Protein 3GRE (pdb70)

GO terms:
  GO:0120095 vacuole-isolation membrane contact site (C, IDA)
  GO:0004674 protein serine/threonine kinase activity (F, IDA)
  GO:0071561 nucleus-vacuole junction (C, IDA)
  GO:0043130 ubiquitin binding (F, IDA)
  GO:0034271 phosphatidylinositol 3-kinase complex, class III, type I (C, IDA)
  GO:0034272 phosphatidylinositol 3-kinase complex, class III, type II (C, IDA)
  GO:0000329 fungal-type vacuole membrane (C, HDA)
  GO:0005739 mitochondrion (C, HDA)
  GO:0045053 protein retention in Golgi apparatus (P, IMP)
  GO:0045324 late endosome to vacuole transport (P, IMP)
  GO:0016236 macroautophagy (P, IMP)
  GO:0051365 cellular response to potassium ion starvation (P, IMP)
  GO:0032968 positive regulation of transcription elongation by RNA polymerase II (P, IMP)
  GO:0006623 protein targeting to vacuole (P, IMP)
  GO:0000011 vacuole inheritance (P, IMP)
  GO:0000425 pexophagy (P, IMP)
  GO:0010008 endosome membrane (C, EXP)
  GO:0106310 protein serine kinase activity (F, EXP)
  GO:0005515 protein binding (F, IPI)
  GO:0046854 phosphatidylinositol phosphate biosynthetic process (P, IDA)

Solvent-accessible surface area: 17545 Å² total; per-residue (Å²): 200,79,116,83,54,62,101,85,89,151,162,77,20,18,5,108,60,17,141,73,0,11,109,84,84,89,142,63,165,53,26,78,1,29,99,6,98,20,130,93,49,11,63,1,129,68,4,66,118,42,17,0,45,10,14,14,19,9,68,32,108,30,0,6,0,0,0,1,1,44,106,0,35,0,26,0,0,17,0,35,73,2,37,112,45,119,66,101,67,23,42,20,80,56,89,24,94,15,40,1,22,20,6,14,34,0,45,46,4,15,0,0,0,2,0,4,106,66,0,44,0,15,0,0,16,0,32,73,99,116,119,98,100,124,40,25,26,107,58,18,82,53,24,33,102,28,30,0,79,125,51,69,74,110,2,51,0,34,86,0,65,18,33,25,68,116,76,74,4,16,0,0,0,0,1,59,85,21,29,0,0,2,0,13,0,34,70,7,105,105,81,39,26,0,102,12,36,115,154,14,10,49,10,29,2,0,7,22,13,73,50,3,59,15,0,0,0,0,0,29,76,0,0,0,0,1,29,29,22,203,138,56,71,73,71,96,24,4,0,0,23,53,29,16,9,0,32,46,4,61,18,0,112,75,52,30,67,54,4,0,0,0,5,14,0,1,54,104,9,7,0,0,0,0,25,12,68,167,14,52,3,36,48,0,0,1,32,46,88,89,82,21,63,72,104,34,5,90,47,65,105,169,45,10,92,142,25,88,111,25,18,95,189,55,86,47,31,62,2,14,22,16,38,5,76,31,20,0,0,0,0,3,13,57,61,52,8,3,0,4,0,6,13,79,97,20,66,62,5,90,18,16,24,42,126,96,78,22,77,6,69,54,47,133,42,46,105,95,8,26,0,1,25,29,72,93,87,150,68,58,18,52,14,12,10,21,3,28,10,121,35,70,8,0,0,1,7,0,13,60,34,0,53,0,10,0,27,42

Radius of gyration: 20.91 Å; Cα contacts (8 Å, |Δi|>4): 1117; chains: 1; bounding box: 48×58×50 Å

Nearest PDB structures (foldseek):
  3gre-assembly1_A  TM=1.002E+00  e=9.437E-89  Saccharomyces cerevisiae
  5kc2-assembly1_B  TM=9.600E-01  e=9.451E-66  Saccharomyces cerevisiae
  7bl1-assembly1_CCC  TM=8.235E-01  e=4.792E-24  Homo sapiens
  8sor-assembly1_A  TM=8.070E-01  e=2.590E-22  Homo sapiens
  5gva-assembly1_A  TM=7.478E-01  e=3.464E-09  Homo sapiens

Foldseek 3Di:
DDCPQQPPPDHDQAPCPPPVLPHQADDDAFFPCLPFQQFFDDKAQVQFQWFFQEKEWDFDQFIWIWTATQQQKIFIAGVCCCRPVVPRDTQAIDGPRFGWQYWEDQPRTQKIWTWGLQQKIWIWHFDWDDDPNDIHTDYIDTDGMDGNCVVVPRWTFNDWYFDGDSVAAWIWTQIPQRKIWIARPSHRDTDDIAHDDCLLAHFQEWDAFPVNQKIWTWHLQQKIWIAGGVVSDTDDIWAFALRHGWNYKYAAPLVHRQKIWTATSHPQALIWIARRVVQFTQEGEGPAQDDDDPRRGHIDRPCSSVRDRDDDDDLSNQWDWEDGRQWIWIQGRVQRFIWIARNVDRQSIFGSHGPDTKTWCWDADDPRYIYIHIDDPDAAWNYKYWHANVRHIKMWTGGGRGMITIGD

InterPro domains:
  IPR000719 Protein kinase domain [PF00069] (46-294)
  IPR000719 Protein kinase domain [PS50011] (27-300)
  IPR000719 Protein kinase domain [SM00220] (33-304)
  IPR001680 WD40 repeat [PS50082] (1076-1111)
  IPR001680 WD40 repeat [SM00320] (1068-1109)
  IPR001680 WD40 repeat [SM00320] (1120-1156)
  IPR001680 WD40 repeat [SM00320] (1218-1259)
  IPR001680 WD40 repeat [SM00320] (1262-1306)
  IPR001680 WD40 repeat [SM00320] (1414-1454)
  IPR008271 Serine/threonine-protein kinase, active site [PS00108] (143-155)
  IPR011009 Protein kinase-like domain superfamily [SSF56112] (26-296)
  IPR011989 Armadillo-like helical [G3DSA:1.25.10.10] (406-747)
  IPR015943 WD40/YVTN repeat-like-containing domain superfamily [G3DSA:2.130.10.10] (1058-1182)
  IPR015943 WD40/YVTN repeat-like-containing domain superfamily [G3DSA:2.130.10.10] (1183-1454)
  IPR016024 Armadillo-type fold [SSF48371] (419-749)
  IPR021133 HEAT, type 2 [PS50077] (620-658)
  IPR036322 WD40-repeat-containing domain superfamily [SSF50978] (1073-1452)
  IPR045162 Serine/threonine-protein kinase Vps15-like [PTHR17583] (1-1453)
  IPR055231 PIK3R4-like, middle domain [PF22956] (425-773)

B-factor: mean 35.73, std 8.43, range [17.73, 63.08]

Structure (mmCIF, N/CA/C/O backbone):
data_3GRE
#
_entry.id   3GRE
#
_cell.length_a   85.493
_cell.length_b   85.493
_cell.length_c   132.821
_cell.angle_alpha   90.000
_cell.angle_beta   90.000
_cell.angle_gamma   120.000
#
_symmetry.space_group_name_H-M   'P 31 2 1'
#
loop_
_entity.id
_entity.type
_entity.pdbx_description
1 polymer 'Serine/threonine-protein kinase VPS15'
2 water water
#
loop_
_atom_site.group_PDB
_atom_site.id
_atom_site.type_symbol
_atom_site.label_atom_id
_atom_site.label_alt_id
_atom_site.label_comp_id
_atom_site.label_asym_id
_atom_site.label_entity_id
_atom_site.label_seq_id
_atom_site.pdbx_PDB_ins_code
_atom_site.Cartn_x
_atom_site.Cartn_y
_atom_site.Cartn_z
_atom_site.occupancy
_atom_site.B_iso_or_equiv
_atom_site.auth_seq_id
_atom_site.auth_comp_id
_atom_site.auth_asym_id
_atom_site.auth_atom_id
_atom_site.pdbx_PDB_model_num
ATOM 1 N N . GLU A 1 14 ? -18.480 12.835 0.042 1.00 54.44 1031 GLU A N 1
ATOM 2 C CA . GLU A 1 14 ? -19.249 14.116 0.192 1.00 54.48 1031 GLU A CA 1
ATOM 3 C C . GLU A 1 14 ? -20.770 13.916 0.232 1.00 54.35 1031 GLU A C 1
ATOM 4 O O . GLU A 1 14 ? -21.294 12.920 -0.259 1.00 54.59 1031 GLU A O 1
ATOM 10 N N . SER A 1 15 ? -21.453 14.876 0.850 1.00 53.89 1032 SER A N 1
ATOM 11 C CA . SER A 1 15 ? -22.907 14.986 0.822 1.00 53.35 1032 SER A CA 1
ATOM 12 C C . SER A 1 15 ? -23.263 16.481 0.790 1.00 52.81 1032 SER A C 1
ATOM 13 O O . SER A 1 15 ? -22.567 17.300 1.403 1.00 52.57 1032 SER A O 1
ATOM 16 N N . ILE A 1 16 ? -24.337 16.838 0.090 1.00 51.33 1033 ILE A N 1
ATOM 17 C CA . ILE A 1 16 ? -24.710 18.245 -0.011 1.00 50.14 1033 ILE A CA 1
ATOM 18 C C . ILE A 1 16 ? -25.980 18.644 0.767 1.00 49.75 1033 ILE A C 1
ATOM 19 O O . ILE A 1 16 ? -26.360 19.814 0.767 1.00 49.68 1033 ILE A O 1
ATOM 24 N N . GLU A 1 17 ? -26.644 17.688 1.413 1.00 49.61 1034 GLU A N 1
ATOM 25 C CA . GLU A 1 17 ? -27.942 17.981 2.040 1.00 49.53 1034 GLU A CA 1
ATOM 26 C C . GLU A 1 17 ? -27.851 19.068 3.122 1.00 48.65 1034 GLU A C 1
ATOM 27 O O . GLU A 1 17 ? -28.695 19.967 3.180 1.00 48.23 1034 GLU A O 1
ATOM 33 N N . LYS A 1 18 ? -26.802 18.975 3.941 1.00 47.58 1035 LYS A N 1
ATOM 34 C CA . LYS A 1 18 ? -26.495 19.965 4.980 1.00 46.94 1035 LYS A CA 1
ATOM 35 C C . LYS A 1 18 ? -26.283 21.404 4.444 1.00 45.86 1035 LYS A C 1
ATOM 36 O O . LYS A 1 18 ? -26.390 22.370 5.204 1.00 46.21 1035 LYS A O 1
ATOM 38 N N . PHE A 1 19 ? -25.995 21.532 3.147 1.00 43.71 1036 PHE A N 1
ATOM 39 C CA . PHE A 1 19 ? -25.600 22.809 2.535 1.00 42.49 1036 PHE A CA 1
ATOM 40 C C . PHE A 1 19 ? -26.712 23.485 1.726 1.00 41.74 1036 PHE A C 1
ATOM 41 O O . PHE A 1 19 ? -26.499 24.561 1.144 1.00 41.45 1036 PHE A O 1
ATOM 49 N N . LEU A 1 20 ? -27.887 22.857 1.688 1.00 40.45 1037 LEU A N 1
ATOM 50 C CA . LEU A 1 20 ? -28.997 23.348 0.876 1.00 40.52 1037 LEU A CA 1
ATOM 51 C C . LEU A 1 20 ? -29.954 24.256 1.670 1.00 40.79 1037 LEU A C 1
ATOM 52 O O . LEU A 1 20 ? -31.019 24.643 1.169 1.00 39.04 1037 LEU A O 1
ATOM 57 N N . SER A 1 21 ? -29.578 24.573 2.919 1.00 41.20 1038 SER A N 1
ATOM 58 C CA . SER A 1 21 ? -30.411 25.406 3.810 1.00 42.17 1038 SER A CA 1
ATOM 59 C C . SER A 1 21 ? -31.794 24.825 4.050 1.00 42.29 1038 SER A C 1
ATOM 60 O O . SER A 1 21 ? -32.744 25.561 4.335 1.00 42.52 1038 SER A O 1
ATOM 63 N N . THR A 1 22 ? -31.912 23.511 3.953 1.00 42.89 1039 THR A N 1
ATOM 64 C CA . THR A 1 22 ? -33.178 22.857 4.239 1.00 43.74 1039 THR A CA 1
ATOM 65 C C . THR A 1 22 ? -33.577 22.989 5.728 1.00 45.18 1039 THR A C 1
ATOM 66 O O . THR A 1 22 ? -34.769 23.056 6.050 1.00 44.38 1039 THR A O 1
ATOM 70 N N . PHE A 1 23 ? -32.579 23.053 6.614 1.00 46.54 1040 PHE A N 1
ATOM 71 C CA . PHE A 1 23 ? -32.824 23.068 8.076 1.00 48.06 1040 PHE A CA 1
ATOM 72 C C . PHE A 1 23 ? -32.530 24.424 8.716 1.00 48.49 1040 PHE A C 1
ATOM 73 O O . PHE A 1 23 ? -32.076 25.352 8.032 1.00 49.57 1040 PHE A O 1
ATOM 81 N N . ILE A 1 25 ? -28.614 24.295 9.774 1.00 57.88 1042 ILE A N 1
ATOM 82 C CA . ILE A 1 25 ? -28.600 25.754 9.689 1.00 57.66 1042 ILE A CA 1
ATOM 83 C C . ILE A 1 25 ? -27.193 26.237 9.443 1.00 57.02 1042 ILE A C 1
ATOM 84 O O . ILE A 1 25 ? -26.969 27.144 8.646 1.00 57.65 1042 ILE A O 1
ATOM 89 N N . LEU A 1 26 ? -26.247 25.642 10.165 1.00 56.24 1043 LEU A N 1
ATOM 90 C CA . LEU A 1 26 ? -24.847 25.727 9.809 1.00 54.18 1043 LEU A CA 1
ATOM 91 C C . LEU A 1 26 ? -24.743 24.936 8.487 1.00 52.45 1043 LEU A C 1
ATOM 92 O O . LEU A 1 26 ? -25.570 25.161 7.600 1.00 53.64 1043 LEU A O 1
ATOM 97 N N . PRO A 1 27 ? -23.748 24.056 8.303 1.00 50.23 1044 PRO A N 1
ATOM 98 C CA . PRO A 1 27 ? -22.540 23.772 9.061 1.00 48.48 1044 PRO A CA 1
ATOM 99 C C . PRO A 1 27 ? -21.666 25.026 9.169 1.00 46.73 1044 PRO A C 1
ATOM 100 O O . PRO A 1 27 ? -21.915 26.024 8.465 1.00 46.12 1044 PRO A O 1
ATOM 104 N N . PRO A 1 28 ? -20.666 24.999 10.066 1.00 45.32 1045 PRO A N 1
ATOM 105 C CA . PRO A 1 28 ? -19.796 26.169 10.177 1.00 43.89 1045 PRO A CA 1
ATOM 106 C C . PRO A 1 28 ? -18.976 26.339 8.895 1.00 42.48 1045 PRO A C 1
ATOM 107 O O . PRO A 1 28 ? -18.856 25.387 8.107 1.00 42.50 1045 PRO A O 1
ATOM 111 N N . LEU A 1 29 ? -18.403 27.525 8.703 1.00 41.06 1046 LEU A N 1
ATOM 112 C CA . LEU A 1 29 ? -17.610 27.813 7.495 1.00 39.36 1046 LEU A CA 1
ATOM 113 C C . LEU A 1 29 ? -16.482 26.804 7.266 1.00 39.67 1046 LEU A C 1
ATOM 114 O O . LEU A 1 29 ? -16.230 26.388 6.120 1.00 38.54 1046 LEU A O 1
ATOM 119 N N . ARG A 1 30 ? -15.828 26.389 8.351 1.00 38.88 1047 ARG A N 1
ATOM 120 C CA . ARG A 1 30 ? -14.774 25.365 8.272 1.00 39.85 1047 ARG A CA 1
ATOM 121 C C . ARG A 1 30 ? -15.199 24.027 7.625 1.00 39.51 1047 ARG A C 1
ATOM 122 O O . ARG A 1 30 ? -14.326 23.221 7.271 1.00 39.62 1047 ARG A O 1
ATOM 130 N N . ASP A 1 31 ? -16.512 23.792 7.487 1.00 38.82 1048 ASP A N 1
ATOM 131 C CA . ASP A 1 31 ? -17.045 22.576 6.828 1.00 38.85 1048 ASP A CA 1
ATOM 132 C C . ASP A 1 31 ? -17.299 22.722 5.332 1.00 38.10 1048 ASP A C 1
ATOM 133 O O . ASP A 1 31 ? -17.718 21.769 4.679 1.00 36.40 1048 ASP A O 1
ATOM 138 N N . TYR A 1 32 ? -17.089 23.924 4.808 1.00 37.72 1049 TYR A N 1
ATOM 139 C CA . TYR A 1 32 ? -17.260 24.184 3.382 1.00 37.66 1049 TYR A CA 1
ATOM 140 C C . TYR A 1 32 ? -15.933 23.974 2.691 1.00 37.99 1049 TYR A C 1
ATOM 141 O O . TYR A 1 32 ? -15.041 24.838 2.711 1.00 37.56 1049 TYR A O 1
ATOM 150 N N . LYS A 1 33 ? -15.803 22.815 2.062 1.00 38.06 1050 LYS A N 1
ATOM 151 C CA . LYS A 1 33 ? -14.516 22.393 1.520 1.00 38.95 1050 LYS A CA 1
ATOM 152 C C . LYS A 1 33 ? -13.928 23.319 0.432 1.00 37.27 1050 LYS A C 1
ATOM 153 O O . LYS A 1 33 ? -12.711 23.388 0.298 1.00 36.82 1050 LYS A O 1
ATOM 159 N N . GLU A 1 34 ? -14.773 24.078 -0.284 1.00 36.46 1051 GLU A N 1
ATOM 160 C CA . GLU A 1 34 ? -14.268 24.983 -1.347 1.00 35.67 1051 GLU A CA 1
ATOM 161 C C . GLU A 1 34 ? -13.415 26.143 -0.811 1.00 35.00 1051 GLU A C 1
ATOM 162 O O . GLU A 1 34 ? -12.672 26.773 -1.569 1.00 34.15 1051 GLU A O 1
ATOM 168 N N . PHE A 1 35 ? -13.516 26.405 0.497 1.00 34.63 1052 PHE A N 1
ATOM 169 C CA . PHE A 1 35 ? -12.696 27.422 1.167 1.00 34.27 1052 PHE A CA 1
ATOM 170 C C . PHE A 1 35 ? -11.325 26.880 1.566 1.00 34.90 1052 PHE A C 1
ATOM 171 O O . PHE A 1 35 ? -10.464 27.640 2.012 1.00 34.48 1052 PHE A O 1
ATOM 179 N N . GLY A 1 36 ? -11.135 25.570 1.389 1.00 35.90 1053 GLY A N 1
ATOM 180 C CA . GLY A 1 36 ? -9.901 24.876 1.807 1.00 36.50 1053 GLY A CA 1
ATOM 181 C C . GLY A 1 36 ? -9.891 24.700 3.323 1.00 37.37 1053 GLY A C 1
ATOM 182 O O . GLY A 1 36 ? -10.798 25.182 4.007 1.00 37.20 1053 GLY A O 1
ATOM 183 N N . PRO A 1 37 ? -8.883 23.987 3.862 1.00 37.87 1054 PRO A N 1
ATOM 184 C CA . PRO A 1 37 ? -8.857 23.783 5.318 1.00 38.36 1054 PRO A CA 1
ATOM 185 C C . PRO A 1 37 ? -8.624 25.075 6.082 1.00 38.79 1054 PRO A C 1
ATOM 186 O O . PRO A 1 37 ? -7.903 25.955 5.594 1.00 38.36 1054 PRO A O 1
ATOM 190 N N . ILE A 1 38 ? -9.272 25.194 7.244 1.00 39.66 1055 ILE A N 1
ATOM 191 C CA . ILE A 1 38 ? -9.043 26.298 8.167 1.00 40.40 1055 ILE A CA 1
ATOM 192 C C . ILE A 1 38 ? -7.587 26.210 8.601 1.00 40.67 1055 ILE A C 1
ATOM 193 O O . ILE A 1 38 ? -7.039 25.119 8.707 1.00 40.38 1055 ILE A O 1
ATOM 198 N N . GLN A 1 39 ? -6.945 27.362 8.747 1.00 40.92 1056 GLN A N 1
ATOM 199 C CA . GLN A 1 39 ? -5.508 27.413 8.985 1.00 41.71 1056 GLN A CA 1
ATOM 200 C C . GLN A 1 39 ? -5.292 27.697 10.464 1.00 41.89 1056 GLN A C 1
ATOM 201 O O . GLN A 1 39 ? -6.152 28.267 11.117 1.00 40.96 1056 GLN A O 1
ATOM 207 N N . GLU A 1 40 ? -4.152 27.271 10.991 1.00 43.38 1057 GLU A N 1
ATOM 208 C CA . GLU A 1 40 ? -3.804 27.577 12.390 1.00 44.45 1057 GLU A CA 1
ATOM 209 C C . GLU A 1 40 ? -3.689 29.096 12.600 1.00 45.01 1057 GLU A C 1
ATOM 210 O O . GLU A 1 40 ? -3.151 29.813 11.742 1.00 45.18 1057 GLU A O 1
ATOM 212 N N . ILE A 1 41 ? -4.217 29.594 13.716 1.00 45.66 1058 ILE A N 1
ATOM 213 C CA . ILE A 1 41 ? -4.002 30.991 14.091 1.00 46.64 1058 ILE A CA 1
ATOM 214 C C . ILE A 1 41 ? -2.507 31.309 14.118 1.00 46.69 1058 ILE A C 1
ATOM 215 O O . ILE A 1 41 ? -1.706 30.552 14.674 1.00 46.51 1058 ILE A O 1
ATOM 220 N N . VAL A 1 42 ? -2.128 32.420 13.500 1.00 46.67 1059 VAL A N 1
ATOM 221 C CA . VAL A 1 42 ? -0.755 32.878 13.601 1.00 46.84 1059 VAL A CA 1
ATOM 222 C C . VAL A 1 42 ? -0.743 34.146 14.431 1.00 47.40 1059 VAL A C 1
ATOM 223 O O . VAL A 1 42 ? -1.613 35.019 14.287 1.00 47.12 1059 VAL A O 1
ATOM 227 N N . ARG A 1 43 ? 0.231 34.207 15.326 1.00 47.78 1060 ARG A N 1
ATOM 228 C CA . ARG A 1 43 ? 0.360 35.287 16.290 1.00 48.57 1060 ARG A CA 1
ATOM 229 C C . ARG A 1 43 ? 0.666 36.614 15.594 1.00 48.33 1060 ARG A C 1
ATOM 230 O O . ARG A 1 43 ? 1.051 36.634 14.419 1.00 48.32 1060 ARG A O 1
ATOM 238 N N . SER A 1 44 ? 0.499 37.719 16.320 1.00 47.43 1061 SER A N 1
ATOM 239 C CA . SER A 1 44 ? 0.896 39.031 15.824 1.00 46.45 1061 SER A CA 1
ATOM 240 C C . SER A 1 44 ? 2.373 39.034 15.513 1.00 45.01 1061 SER A C 1
ATOM 241 O O . SER A 1 44 ? 3.160 38.461 16.273 1.00 45.38 1061 SER A O 1
ATOM 244 N N . PRO A 1 45 ? 2.754 39.638 14.369 1.00 43.04 1062 PRO A N 1
ATOM 245 C CA . PRO A 1 45 ? 4.167 39.832 14.062 1.00 42.20 1062 PRO A CA 1
ATOM 246 C C . PRO A 1 45 ? 4.819 40.801 15.042 1.00 41.09 1062 PRO A C 1
ATOM 247 O O . PRO A 1 45 ? 4.160 41.732 15.529 1.00 40.08 1062 PRO A O 1
ATOM 251 N N . ASN A 1 46 ? 6.107 40.589 15.292 1.00 39.94 1063 ASN A N 1
ATOM 252 C CA . ASN A 1 46 ? 6.868 41.401 16.233 1.00 38.74 1063 ASN A CA 1
ATOM 253 C C . ASN A 1 46 ? 7.451 42.623 15.539 1.00 35.89 1063 ASN A C 1
ATOM 254 O O . ASN A 1 46 ? 8.659 42.669 15.241 1.00 36.41 1063 ASN A O 1
ATOM 259 N N . MET A 1 47 ? 6.601 43.618 15.311 0.50 31.64 1064 MET A N 1
ATOM 260 C CA . MET A 1 47 ? 6.950 44.761 14.486 0.50 28.85 1064 MET A CA 1
ATOM 261 C C . MET A 1 47 ? 7.979 45.666 15.138 0.50 28.69 1064 MET A C 1
ATOM 262 O O . MET A 1 47 ? 8.703 46.370 14.458 0.50 26.81 1064 MET A O 1
ATOM 267 N N . GLY A 1 48 ? 8.056 45.630 16.469 1.00 30.36 1065 GLY A N 1
ATOM 268 C CA . GLY A 1 48 ? 9.061 46.412 17.200 1.00 30.77 1065 GLY A CA 1
ATOM 269 C C . GLY A 1 48 ? 10.485 46.271 16.710 1.00 32.53 1065 GLY A C 1
ATOM 270 O O . GLY A 1 48 ? 11.296 47.194 16.882 1.00 33.34 1065 GLY A O 1
ATOM 271 N N . ASN A 1 49 ? 10.786 45.119 16.109 1.00 33.73 1066 ASN A N 1
ATOM 272 C CA . ASN A 1 49 ? 12.117 44.794 15.576 1.00 34.81 1066 ASN A CA 1
ATOM 273 C C . ASN A 1 49 ? 12.314 45.223 14.097 1.00 35.70 1066 ASN A C 1
ATOM 274 O O . ASN A 1 49 ? 13.382 45.005 13.515 1.00 35.75 1066 ASN A O 1
ATOM 279 N N . LEU A 1 50 ? 11.300 45.864 13.507 1.00 34.69 1067 LEU A N 1
ATOM 280 C CA . LEU A 1 50 ? 11.412 46.307 12.105 1.00 35.06 1067 LEU A CA 1
ATOM 281 C C . LEU A 1 50 ? 12.578 47.301 11.931 1.00 35.41 1067 LEU A C 1
ATOM 282 O O . LEU A 1 50 ? 12.665 48.299 12.645 1.00 35.43 1067 LEU A O 1
ATOM 287 N N . ARG A 1 51 ? 13.464 47.034 10.973 1.00 35.83 1068 ARG A N 1
ATOM 288 C CA . ARG A 1 51 ? 14.616 47.902 10.739 1.00 36.70 1068 ARG A CA 1
ATOM 289 C C . ARG A 1 51 ? 14.292 49.152 9.911 1.00 36.81 1068 ARG A C 1
ATOM 290 O O . ARG A 1 51 ? 14.989 50.167 9.996 1.00 36.48 1068 ARG A O 1
ATOM 293 N N . GLY A 1 52 ? 13.236 49.086 9.105 1.00 36.48 1069 GLY A N 1
ATOM 294 C CA . GLY A 1 52 ? 12.877 50.205 8.220 1.00 36.35 1069 GLY A CA 1
ATOM 295 C C . GLY A 1 52 ? 13.758 50.229 6.978 1.00 36.47 1069 GLY A C 1
ATOM 296 O O . GLY A 1 52 ? 13.999 51.273 6.411 1.00 36.83 1069 GLY A O 1
ATOM 297 N N . LYS A 1 53 ? 14.248 49.071 6.573 1.00 36.15 1070 LYS A N 1
ATOM 298 C CA . LYS A 1 53 ? 15.207 48.975 5.463 1.00 37.30 1070 LYS A CA 1
ATOM 299 C C . LYS A 1 53 ? 14.484 48.412 4.243 1.00 36.65 1070 LYS A C 1
ATOM 300 O O . LYS A 1 53 ? 13.964 47.293 4.296 1.00 35.77 1070 LYS A O 1
ATOM 306 N N . LEU A 1 54 ? 14.451 49.196 3.167 1.00 36.87 1071 LEU A N 1
ATOM 307 C CA . LEU A 1 54 ? 13.803 48.780 1.916 1.00 36.77 1071 LEU A CA 1
ATOM 308 C C . LEU A 1 54 ? 14.589 47.642 1.317 1.00 36.55 1071 LEU A C 1
ATOM 309 O O . LEU A 1 54 ? 15.753 47.823 0.954 1.00 37.42 1071 LEU A O 1
ATOM 314 N N . ILE A 1 55 ? 13.989 46.468 1.212 1.00 36.20 1072 ILE A N 1
ATOM 315 C CA . ILE A 1 55 ? 14.730 45.338 0.654 1.00 37.00 1072 ILE A CA 1
ATOM 316 C C . ILE A 1 55 ? 14.337 44.987 -0.778 1.00 36.83 1072 ILE A C 1
ATOM 317 O O . ILE A 1 55 ? 15.042 44.220 -1.435 1.00 37.48 1072 ILE A O 1
ATOM 322 N N . ALA A 1 56 ? 13.212 45.520 -1.248 1.00 35.53 1073 ALA A N 1
ATOM 323 C CA . ALA A 1 56 ? 12.704 45.188 -2.575 1.00 34.78 1073 ALA A CA 1
ATOM 324 C C . ALA A 1 56 ? 11.619 46.161 -2.987 1.00 35.03 1073 ALA A C 1
ATOM 325 O O . ALA A 1 56 ? 10.837 46.631 -2.161 1.00 33.87 1073 ALA A O 1
ATOM 327 N N . THR A 1 57 ? 11.581 46.442 -4.290 1.00 35.05 1074 THR A N 1
ATOM 328 C CA . THR A 1 57 ? 10.568 47.271 -4.901 1.00 34.97 1074 THR A CA 1
ATOM 329 C C . THR A 1 57 ? 10.025 46.424 -6.048 1.00 34.48 1074 THR A C 1
ATOM 330 O O . THR A 1 57 ? 10.806 45.798 -6.761 1.00 34.39 1074 THR A O 1
ATOM 334 N N . LEU A 1 58 ? 8.704 46.352 -6.194 1.00 32.07 1075 LEU A N 1
ATOM 335 C CA . LEU A 1 58 ? 8.102 45.550 -7.274 1.00 31.86 1075 LEU A CA 1
ATOM 336 C C . LEU A 1 58 ? 7.293 46.460 -8.154 1.00 30.39 1075 LEU A C 1
ATOM 337 O O . LEU A 1 58 ? 6.322 47.060 -7.694 1.00 29.31 1075 LEU A O 1
ATOM 342 N N . MET A 1 59 ? 7.655 46.523 -9.440 1.00 29.86 1076 MET A N 1
ATOM 343 C CA . MET A 1 59 ? 6.996 47.447 -10.356 1.00 28.78 1076 MET A CA 1
ATOM 344 C C . MET A 1 59 ? 5.885 46.858 -11.249 1.00 28.65 1076 MET A C 1
ATOM 345 O O . MET A 1 59 ? 5.322 47.592 -12.059 1.00 27.80 1076 MET A O 1
ATOM 350 N N . GLU A 1 60 ? 5.541 45.583 -11.092 1.00 28.10 1077 GLU A N 1
ATOM 351 C CA . GLU A 1 60 ? 4.621 44.894 -12.023 1.00 27.59 1077 GLU A CA 1
ATOM 352 C C . GLU A 1 60 ? 3.266 45.583 -12.234 1.00 28.52 1077 GLU A C 1
ATOM 353 O O . GLU A 1 60 ? 2.703 45.576 -13.361 1.00 27.88 1077 GLU A O 1
ATOM 359 N N . ASN A 1 61 ? 2.704 46.180 -11.179 1.00 26.20 1078 ASN A N 1
ATOM 360 C CA . ASN A 1 61 ? 1.413 46.858 -11.347 1.00 25.93 1078 ASN A CA 1
ATOM 361 C C . ASN A 1 61 ? 1.489 48.200 -12.042 1.00 25.08 1078 ASN A C 1
ATOM 362 O O . ASN A 1 61 ? 0.469 48.761 -12.356 1.00 25.67 1078 ASN A O 1
ATOM 367 N N . GLU A 1 62 ? 2.668 48.761 -12.231 1.00 25.70 1079 GLU A N 1
ATOM 368 C CA . GLU A 1 62 ? 2.737 50.095 -12.811 1.00 25.72 1079 GLU A CA 1
ATOM 369 C C . GLU A 1 62 ? 2.109 50.040 -14.214 1.00 25.78 1079 GLU A C 1
ATOM 370 O O . GLU A 1 62 ? 2.240 49.013 -14.885 1.00 26.43 1079 GLU A O 1
ATOM 376 N N . PRO A 1 63 ? 1.395 51.100 -14.621 1.00 25.26 1080 PRO A N 1
ATOM 377 C CA . PRO A 1 63 ? 1.179 52.380 -13.923 1.00 25.70 1080 PRO A CA 1
ATOM 378 C C . PRO A 1 63 ? -0.169 52.441 -13.182 1.00 24.71 1080 PRO A C 1
ATOM 379 O O . PRO A 1 63 ? -0.646 53.512 -12.855 1.00 25.69 1080 PRO A O 1
ATOM 383 N N . ASN A 1 64 ? -0.768 51.291 -12.937 1.00 23.77 1081 ASN A N 1
ATOM 384 C CA . ASN A 1 64 ? -2.111 51.200 -12.372 1.00 23.27 1081 ASN A CA 1
ATOM 385 C C . ASN A 1 64 ? -2.084 51.352 -10.842 1.00 24.75 1081 ASN A C 1
ATOM 386 O O . ASN A 1 64 ? -1.267 50.740 -10.182 1.00 25.14 1081 ASN A O 1
ATOM 391 N N . SER A 1 65 ? -2.982 52.153 -10.304 1.00 25.08 1082 SER A N 1
ATOM 392 C CA . SER A 1 65 ? -3.009 52.349 -8.828 1.00 26.00 1082 SER A CA 1
ATOM 393 C C . SER A 1 65 ? -3.317 51.028 -8.114 1.00 25.60 1082 SER A C 1
ATOM 394 O O . SER A 1 65 ? -4.184 50.282 -8.539 1.00 25.12 1082 SER A O 1
ATOM 397 N N . ILE A 1 66 ? -2.581 50.713 -7.034 1.00 26.16 1083 ILE A N 1
ATOM 398 C CA . ILE A 1 66 ? -2.985 49.603 -6.174 1.00 25.12 1083 ILE A CA 1
ATOM 399 C C . ILE A 1 66 ? -3.978 50.187 -5.166 1.00 26.47 1083 ILE A C 1
ATOM 400 O O . ILE A 1 66 ? -3.596 51.012 -4.318 1.00 26.64 1083 ILE A O 1
ATOM 405 N N . THR A 1 67 ? -5.234 49.794 -5.302 1.00 26.17 1084 THR A N 1
ATOM 406 C CA . THR A 1 67 ? -6.317 50.424 -4.535 1.00 28.21 1084 THR A CA 1
ATOM 407 C C . THR A 1 67 ? -6.561 49.718 -3.189 1.00 28.78 1084 THR A C 1
ATOM 408 O O . THR A 1 67 ? -7.150 50.296 -2.277 1.00 29.78 1084 THR A O 1
ATOM 412 N N . SER A 1 68 ? -6.110 48.475 -3.077 1.00 27.66 1085 SER A N 1
ATOM 413 C CA . SER A 1 68 ? -6.293 47.684 -1.848 1.00 27.35 1085 SER A CA 1
ATOM 414 C C . SER A 1 68 ? -5.236 46.592 -1.807 1.00 26.95 1085 SER A C 1
ATOM 415 O O . SER A 1 68 ? -4.750 46.131 -2.843 1.00 27.36 1085 SER A O 1
ATOM 418 N N . SER A 1 69 ? -4.856 46.181 -0.600 1.00 26.39 1086 SER A N 1
ATOM 419 C CA . SER A 1 69 ? -3.962 45.056 -0.447 1.00 25.50 1086 SER A CA 1
ATOM 420 C C . SER A 1 69 ? -4.245 44.390 0.906 1.00 27.03 1086 SER A C 1
ATOM 421 O O . SER A 1 69 ? -4.926 44.984 1.770 1.00 24.45 1086 SER A O 1
ATOM 424 N N . ALA A 1 70 ? -3.758 43.161 1.046 1.00 27.19 1087 ALA A N 1
ATOM 425 C CA . ALA A 1 70 ? -3.868 42.363 2.269 1.00 28.38 1087 ALA A CA 1
ATOM 426 C C . ALA A 1 70 ? -2.735 41.363 2.278 1.00 29.31 1087 ALA A C 1
ATOM 427 O O . ALA A 1 70 ? -2.106 41.106 1.248 1.00 30.02 1087 ALA A O 1
ATOM 429 N N . VAL A 1 71 ? -2.459 40.774 3.444 1.00 30.03 1088 VAL A N 1
ATOM 430 C CA . VAL A 1 71 ? -1.504 39.659 3.516 1.00 30.55 1088 VAL A CA 1
ATOM 431 C C . VAL A 1 71 ? -2.162 38.469 4.207 1.00 31.37 1088 VAL A C 1
ATOM 432 O O . VAL A 1 71 ? -2.953 38.637 5.159 1.00 31.41 1088 VAL A O 1
ATOM 436 N N . SER A 1 72 ? -1.879 37.279 3.693 1.00 30.13 1089 SER A N 1
ATOM 437 C CA . SER A 1 72 ? -2.275 36.019 4.329 1.00 31.91 1089 SER A CA 1
ATOM 438 C C . SER A 1 72 ? -1.036 35.480 5.060 1.00 32.98 1089 SER A C 1
ATOM 439 O O . SER A 1 72 ? -0.055 35.075 4.422 1.00 32.51 1089 SER A O 1
ATOM 442 N N . PRO A 1 73 ? -1.066 35.501 6.402 1.00 34.16 1090 PRO A N 1
ATOM 443 C CA . PRO A 1 73 ? 0.135 35.112 7.157 1.00 35.36 1090 PRO A CA 1
ATOM 444 C C . PRO A 1 73 ? 0.271 33.590 7.331 1.00 35.99 1090 PRO A C 1
ATOM 445 O O . PRO A 1 73 ? -0.674 32.847 7.046 1.00 35.94 1090 PRO A O 1
ATOM 449 N N . GLY A 1 74 ? 1.442 33.134 7.786 1.00 36.50 1091 GLY A N 1
ATOM 450 C CA . GLY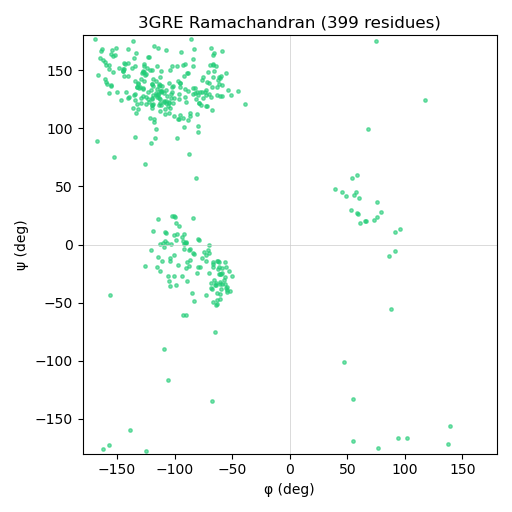 A 1 74 ? 1.668 31.706 8.020 1.00 38.05 1091 GLY A CA 1
ATOM 451 C C . GLY A 1 74 ? 3.042 31.260 7.561 1.00 38.85 1091 GLY A C 1
ATOM 452 O O . GLY A 1 74 ? 3.963 32.072 7.469 1.00 38.97 1091 GLY A O 1
ATOM 453 N N . GLU A 1 75 ? 3.183 29.974 7.264 1.00 39.82 1092 GLU A N 1
ATOM 454 C CA . GLU A 1 75 ? 4.489 29.406 6.892 1.00 40.87 1092 GLU A CA 1
ATOM 455 C C . GLU A 1 75 ? 4.989 29.909 5.518 1.00 41.21 1092 GLU A C 1
ATOM 456 O O . GLU A 1 75 ? 6.196 30.158 5.325 1.00 41.14 1092 GLU A O 1
ATOM 458 N N . THR A 1 76 ? 4.044 30.067 4.588 1.00 41.06 1093 THR A N 1
ATOM 459 C CA . THR A 1 76 ? 4.274 30.773 3.328 1.00 40.50 1093 THR A CA 1
ATOM 460 C C . THR A 1 76 ? 3.307 31.959 3.239 1.00 39.23 1093 THR A C 1
ATOM 461 O O . THR A 1 76 ? 2.211 31.832 2.694 1.00 39.86 1093 THR A O 1
ATOM 463 N N . PRO A 1 77 ? 3.707 33.117 3.794 1.00 37.59 1094 PRO A N 1
ATOM 464 C CA . PRO A 1 77 ? 2.822 34.282 3.755 1.00 35.67 1094 PRO A CA 1
ATOM 465 C C . PRO A 1 77 ? 2.769 34.816 2.322 1.00 33.97 1094 PRO A C 1
ATOM 466 O O . PRO A 1 77 ? 3.798 34.826 1.625 1.00 33.06 1094 PRO A O 1
ATOM 470 N N . TYR A 1 78 ? 1.587 35.224 1.880 1.00 31.44 1095 TYR A N 1
ATOM 471 C CA . TYR A 1 78 ? 1.506 35.875 0.576 1.00 29.76 1095 TYR A CA 1
ATOM 472 C C . TYR A 1 78 ? 0.797 37.214 0.628 1.00 28.96 1095 TYR A C 1
ATOM 473 O O . TYR A 1 78 ? -0.105 37.417 1.450 1.00 29.19 1095 TYR A O 1
ATOM 482 N N . LEU A 1 79 ? 1.216 38.122 -0.253 1.00 27.88 1096 LEU A N 1
ATOM 483 C CA . LEU A 1 79 ? 0.580 39.432 -0.425 1.00 27.01 1096 LEU A CA 1
ATOM 484 C C . LEU A 1 79 ? -0.416 39.362 -1.562 1.00 26.96 1096 LEU A C 1
ATOM 485 O O . LEU A 1 79 ? -0.130 38.713 -2.573 1.00 25.43 1096 LEU A O 1
ATOM 490 N N . ILE A 1 80 ? -1.571 40.000 -1.382 1.00 25.75 1097 ILE A N 1
ATOM 491 C CA . ILE A 1 80 ? -2.584 40.135 -2.424 1.00 26.46 1097 ILE A CA 1
ATOM 492 C C . ILE A 1 80 ? -2.711 41.622 -2.726 1.00 26.32 1097 ILE A C 1
ATOM 493 O O . ILE A 1 80 ? -2.880 42.414 -1.804 1.00 26.30 1097 ILE A O 1
ATOM 498 N N . THR A 1 81 ? -2.630 42.012 -4.007 1.00 25.01 1098 THR A N 1
ATOM 499 C CA . THR A 1 81 ? -2.852 43.401 -4.401 1.00 25.07 1098 THR A CA 1
ATOM 500 C C . THR A 1 81 ? -4.030 43.473 -5.377 1.00 24.34 1098 THR A C 1
ATOM 501 O O . THR A 1 81 ? -4.319 42.499 -6.101 1.00 23.50 1098 THR A O 1
ATOM 505 N N . GLY A 1 82 ? -4.738 44.599 -5.355 1.00 24.28 1099 GLY A N 1
ATOM 506 C CA . GLY A 1 82 ? -5.877 44.816 -6.254 1.00 23.89 1099 GLY A CA 1
ATOM 507 C C . GLY A 1 82 ? -5.691 46.150 -6.916 1.00 24.52 1099 GLY A C 1
ATOM 508 O O . GLY A 1 82 ? -5.323 47.128 -6.249 1.00 24.57 1099 GLY A O 1
ATOM 509 N N . SER A 1 83 ? -5.917 46.218 -8.241 1.00 24.65 1100 SER A N 1
ATOM 510 C CA . SER A 1 83 ? -5.643 47.473 -8.965 1.00 24.55 1100 SER A CA 1
ATOM 511 C C . SER A 1 83 ? -6.891 48.224 -9.380 1.00 24.38 1100 SER A C 1
ATOM 512 O O . SER A 1 83 ? -7.993 47.672 -9.372 1.00 24.66 1100 SER A O 1
ATOM 515 N N . ASP A 1 84 ? -6.705 49.474 -9.792 1.00 25.32 1101 ASP A N 1
ATOM 516 C CA . ASP A 1 84 ? -7.812 50.287 -10.272 1.00 26.81 1101 ASP A CA 1
ATOM 517 C C . ASP A 1 84 ? -8.356 49.802 -11.631 1.00 27.06 1101 ASP A C 1
ATOM 518 O O . ASP A 1 84 ? -9.334 50.363 -12.107 1.00 27.09 1101 ASP A O 1
ATOM 523 N N . GLN A 1 85 ? -7.776 48.738 -12.205 1.00 26.81 1102 GLN A N 1
ATOM 524 C CA . GLN A 1 85 ? -8.311 48.132 -13.431 1.00 27.32 1102 GLN A CA 1
ATOM 525 C C . GLN A 1 85 ? -8.979 46.757 -13.169 1.00 28.06 1102 GLN A C 1
ATOM 526 O O . GLN A 1 85 ? -9.442 46.081 -14.096 1.00 28.98 1102 GLN A O 1
ATOM 532 N N . GLY A 1 86 ? -9.030 46.340 -11.898 1.00 26.42 1103 GLY A N 1
ATOM 533 C CA . GLY A 1 86 ? -9.584 45.052 -11.514 1.00 26.37 1103 GLY A CA 1
ATOM 534 C C . GLY A 1 86 ? -8.644 43.888 -11.431 1.00 25.79 1103 GLY A C 1
ATOM 535 O O . GLY A 1 86 ? -9.077 42.727 -11.276 1.00 27.01 1103 GLY A O 1
ATOM 536 N N . VAL A 1 87 ? -7.349 44.174 -11.506 1.00 25.12 1104 VAL A N 1
ATOM 537 C CA . VAL A 1 87 ? -6.368 43.117 -11.533 1.00 24.37 1104 VAL A CA 1
ATOM 538 C C . VAL A 1 87 ? -5.935 42.759 -10.107 1.00 24.79 1104 VAL A C 1
ATOM 539 O O . VAL A 1 87 ? -5.424 43.607 -9.374 1.00 24.74 1104 VAL A O 1
ATOM 543 N N . ILE A 1 88 ? -6.109 41.486 -9.774 1.00 24.99 1105 ILE A N 1
ATOM 544 C CA . ILE A 1 88 ? -5.675 40.906 -8.473 1.00 25.64 1105 ILE A CA 1
ATOM 545 C C . ILE A 1 88 ? -4.405 40.123 -8.727 1.00 25.94 1105 ILE A C 1
ATOM 546 O O . ILE A 1 88 ? -4.372 39.266 -9.632 1.00 27.05 1105 ILE A O 1
ATOM 551 N N . LYS A 1 89 ? -3.375 40.374 -7.924 1.00 24.86 1106 LYS A N 1
ATOM 552 C CA . LYS A 1 89 ? -2.176 39.579 -7.975 1.00 25.10 1106 LYS A CA 1
ATOM 553 C C . LYS A 1 89 ? -1.805 38.984 -6.615 1.00 25.59 1106 LYS A C 1
ATOM 554 O O . LYS A 1 89 ? -2.052 39.611 -5.593 1.00 24.43 1106 LYS A O 1
ATOM 560 N N . ILE A 1 90 ? -1.219 37.786 -6.647 1.00 26.82 1107 ILE A N 1
ATOM 561 C CA . ILE A 1 90 ? -0.733 37.083 -5.443 1.00 27.68 1107 ILE A CA 1
ATOM 562 C C . ILE A 1 90 ? 0.788 37.052 -5.538 1.00 28.06 1107 ILE A C 1
ATOM 563 O O . ILE A 1 90 ? 1.335 36.688 -6.576 1.00 29.35 1107 ILE A O 1
ATOM 568 N N . TRP A 1 91 ? 1.471 37.413 -4.457 1.00 28.68 1108 TRP A N 1
ATOM 569 C CA . TRP A 1 91 ? 2.919 37.514 -4.423 1.00 29.83 1108 TRP A CA 1
ATOM 570 C C . TRP A 1 91 ? 3.448 36.620 -3.317 1.00 31.11 1108 TRP A C 1
ATOM 571 O O . TRP A 1 91 ? 3.001 36.724 -2.159 1.00 29.81 1108 TRP A O 1
ATOM 582 N N . ASN A 1 92 ? 4.365 35.725 -3.665 1.00 31.57 1109 ASN A N 1
ATOM 583 C CA . ASN A 1 92 ? 4.965 34.813 -2.692 1.00 32.11 1109 ASN A CA 1
ATOM 584 C C . ASN A 1 92 ? 6.041 35.553 -1.922 1.00 31.81 1109 ASN A C 1
ATOM 585 O O . ASN A 1 92 ? 7.160 35.769 -2.428 1.00 30.78 1109 ASN A O 1
ATOM 590 N N . LEU A 1 93 ? 5.728 35.962 -0.692 1.00 32.01 1110 LEU A N 1
ATOM 591 C CA . LEU A 1 93 ? 6.659 36.846 0.010 1.00 32.94 1110 LEU A CA 1
ATOM 592 C C . LEU A 1 93 ? 8.034 36.209 0.280 1.00 33.68 1110 LEU A C 1
ATOM 593 O O . LEU A 1 93 ? 9.058 36.852 0.101 1.00 32.75 1110 LEU A O 1
ATOM 598 N N . LYS A 1 94 ? 8.048 34.941 0.676 1.00 36.62 1111 LYS A N 1
ATOM 599 C CA . LYS A 1 94 ? 9.302 34.240 0.975 1.00 39.49 1111 LYS A CA 1
ATOM 600 C C . LYS A 1 94 ? 10.172 34.202 -0.276 1.00 40.91 1111 LYS A C 1
ATOM 601 O O . LYS A 1 94 ? 11.359 34.508 -0.223 1.00 42.09 1111 LYS A O 1
ATOM 604 N N . GLU A 1 95 ? 9.564 33.845 -1.404 1.00 42.28 1112 GLU A N 1
ATOM 605 C CA . GLU A 1 95 ? 10.262 33.797 -2.682 1.00 43.29 1112 GLU A CA 1
ATOM 606 C C . GLU A 1 95 ? 10.847 35.137 -3.111 1.00 43.02 1112 GLU A C 1
ATOM 607 O O . GLU A 1 95 ? 11.952 35.173 -3.652 1.00 42.72 1112 GLU A O 1
ATOM 613 N N . ILE A 1 96 ? 10.119 36.232 -2.855 1.00 42.55 1113 ILE A N 1
ATOM 614 C CA . ILE A 1 96 ? 10.618 37.582 -3.114 1.00 42.57 1113 ILE A CA 1
ATOM 615 C C . ILE A 1 96 ? 11.848 37.875 -2.240 1.00 43.62 1113 ILE A C 1
ATOM 616 O O . ILE A 1 96 ? 12.875 38.304 -2.748 1.00 44.18 1113 ILE A O 1
ATOM 621 N N . ILE A 1 97 ? 11.713 37.636 -0.936 1.00 44.28 1114 ILE A N 1
ATOM 622 C CA . ILE A 1 97 ? 12.735 37.938 0.071 1.00 45.66 1114 ILE A CA 1
ATOM 623 C C . ILE A 1 97 ? 13.973 37.076 -0.115 1.00 46.13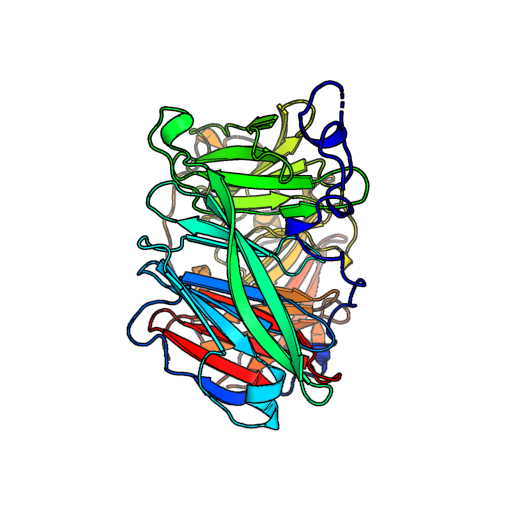 1114 ILE A C 1
ATOM 624 O O . ILE A 1 97 ? 15.082 37.582 -0.126 1.00 47.19 1114 ILE A O 1
ATOM 629 N N . VAL A 1 98 ? 13.763 35.774 -0.251 1.00 46.65 1115 VAL A N 1
ATOM 630 C CA . VAL A 1 98 ? 14.849 34.803 -0.293 1.00 47.56 1115 VAL A CA 1
ATOM 631 C C . VAL A 1 98 ? 15.310 34.600 -1.739 1.00 47.90 1115 VAL A C 1
ATOM 632 O O . VAL A 1 98 ? 16.451 34.896 -2.065 1.00 48.63 1115 VAL A O 1
ATOM 636 N N . GLY A 1 99 ? 14.411 34.141 -2.608 1.00 48.18 1116 GLY A N 1
ATOM 637 C CA . GLY A 1 99 ? 14.759 33.844 -3.996 1.00 48.11 1116 GLY A CA 1
ATOM 638 C C . GLY A 1 99 ? 15.004 35.050 -4.887 1.00 48.24 1116 GLY A C 1
ATOM 639 O O . GLY A 1 99 ? 15.459 34.901 -6.011 1.00 48.59 1116 GLY A O 1
ATOM 640 N N . GLU A 1 100 ? 14.710 36.248 -4.396 1.00 48.37 1117 GLU A N 1
ATOM 641 C CA . GLU A 1 100 ? 14.801 37.461 -5.221 1.00 49.26 1117 GLU A CA 1
ATOM 642 C C . GLU A 1 100 ? 14.105 37.300 -6.582 1.00 48.27 1117 GLU A C 1
ATOM 643 O O . GLU A 1 100 ? 14.632 37.717 -7.610 1.00 48.75 1117 GLU A O 1
ATOM 649 N N . VAL A 1 101 ? 12.933 36.664 -6.563 1.00 47.61 1118 VAL A N 1
ATOM 650 C CA . VAL A 1 101 ? 12.044 36.544 -7.725 1.00 46.95 1118 VAL A CA 1
ATOM 651 C C . VAL A 1 101 ? 10.973 37.640 -7.631 1.00 46.08 1118 VAL A C 1
ATOM 652 O O . VAL A 1 101 ? 10.071 37.554 -6.799 1.00 46.13 1118 VAL A O 1
ATOM 656 N N . TYR A 1 102 ? 11.054 38.656 -8.484 1.00 44.62 1119 TYR A N 1
ATOM 657 C CA . TYR A 1 102 ? 10.198 39.837 -8.312 1.00 43.97 1119 TYR A CA 1
ATOM 658 C C . TYR A 1 102 ? 8.853 39.803 -9.073 1.00 42.72 1119 TYR A C 1
ATOM 659 O O . TYR A 1 102 ? 8.123 40.779 -9.109 1.00 43.42 1119 TYR A O 1
ATOM 668 N N . SER A 1 103 ? 8.502 38.666 -9.648 1.00 41.48 1120 SER A N 1
ATOM 669 C CA . SER A 1 103 ? 7.259 38.561 -10.403 1.00 40.49 1120 SER A CA 1
ATOM 670 C C . SER A 1 103 ? 6.152 38.077 -9.504 1.00 38.95 1120 SER A C 1
ATOM 671 O O . SER A 1 103 ? 6.434 37.388 -8.518 1.00 39.49 1120 SER A O 1
ATOM 674 N N . SER A 1 104 ? 4.904 38.412 -9.836 1.00 36.61 1121 SER A N 1
ATOM 675 C CA . SER A 1 104 ? 3.743 37.822 -9.130 1.00 34.92 1121 SER A CA 1
ATOM 676 C C . SER A 1 104 ? 3.668 36.348 -9.426 1.00 35.02 1121 SER A C 1
ATOM 677 O O . SER A 1 104 ? 4.158 35.895 -10.474 1.00 35.41 1121 SER A O 1
ATOM 680 N N . SER A 1 105 ? 3.049 35.594 -8.523 1.00 33.24 1122 SER A N 1
ATOM 681 C CA . SER A 1 105 ? 2.852 34.166 -8.716 1.00 32.75 1122 SER A CA 1
ATOM 682 C C . SER A 1 105 ? 1.551 33.861 -9.433 1.00 31.76 1122 SER A C 1
ATOM 683 O O . SER A 1 105 ? 1.449 32.866 -10.153 1.00 31.87 1122 SER A O 1
ATOM 686 N N . LEU A 1 106 ? 0.544 34.700 -9.209 1.00 30.98 1123 LEU A N 1
ATOM 687 C CA . LEU A 1 106 ? -0.775 34.508 -9.788 1.00 30.57 1123 LEU A CA 1
ATOM 688 C C . LEU A 1 106 ? -1.407 35.839 -10.120 1.00 30.10 1123 LEU A C 1
ATOM 689 O O . LEU A 1 106 ? -1.168 36.833 -9.433 1.00 28.36 1123 LEU A O 1
ATOM 694 N N . THR A 1 107 ? -2.247 35.844 -11.167 1.00 29.29 1124 THR A N 1
ATOM 695 C CA . THR A 1 107 ? -2.996 37.037 -11.559 1.00 28.28 1124 THR A CA 1
ATOM 696 C C . THR A 1 107 ? -4.436 36.604 -11.754 1.00 29.01 1124 THR A C 1
ATOM 697 O O . THR A 1 107 ? -4.679 35.536 -12.331 1.00 29.69 1124 THR A O 1
ATOM 701 N N . TYR A 1 108 ? -5.381 37.421 -11.289 1.00 29.16 1125 TYR A N 1
ATOM 702 C CA . TYR A 1 108 ? -6.809 37.183 -11.509 1.00 29.03 1125 TYR A CA 1
ATOM 703 C C . TYR A 1 108 ? -7.493 38.496 -11.937 1.00 29.56 1125 TYR A C 1
ATOM 704 O O . TYR A 1 108 ? -7.311 39.540 -11.303 1.00 29.07 1125 TYR A O 1
ATOM 713 N N . ASP A 1 109 ? -8.263 38.466 -13.027 1.00 29.94 1126 ASP A N 1
ATOM 714 C CA . ASP A 1 109 ? -8.858 39.717 -13.532 1.00 30.82 1126 ASP A CA 1
ATOM 715 C C . ASP A 1 109 ? -10.346 39.839 -13.206 1.00 31.65 1126 ASP A C 1
ATOM 716 O O . ASP A 1 109 ? -11.152 39.005 -13.637 1.00 31.13 1126 ASP A O 1
ATOM 721 N N . CYS A 1 110 ? -10.700 40.865 -12.424 1.00 32.37 1127 CYS A N 1
ATOM 722 C CA . CYS A 1 110 ? -12.105 41.143 -12.050 1.00 34.36 1127 CYS A CA 1
ATOM 723 C C . CYS A 1 110 ? -12.828 42.006 -13.086 1.00 35.30 1127 CYS A C 1
ATOM 724 O O . CYS A 1 110 ? -14.056 42.141 -13.048 1.00 35.71 1127 CYS A O 1
ATOM 727 N N . SER A 1 111 ? -12.062 42.608 -13.992 1.00 35.74 1128 SER A N 1
ATOM 728 C CA . SER A 1 111 ? -12.598 43.535 -15.024 1.00 36.86 1128 SER A CA 1
ATOM 729 C C . SER A 1 111 ? -13.310 44.794 -14.501 1.00 36.03 1128 SER A C 1
ATOM 730 O O . SER A 1 111 ? -14.076 45.417 -15.230 1.00 36.86 1128 SER A O 1
ATOM 733 N N . SER A 1 112 ? -13.076 45.168 -13.245 1.00 34.51 1129 SER A N 1
ATOM 734 C CA . SER A 1 112 ? -13.697 46.344 -12.671 1.00 32.72 1129 SER A CA 1
ATOM 735 C C . SER A 1 112 ? -12.848 46.776 -11.494 1.00 32.39 1129 SER A C 1
ATOM 736 O O . SER A 1 112 ? -12.398 45.933 -10.747 1.00 32.98 1129 SER A O 1
ATOM 739 N N . THR A 1 113 ? -12.636 48.080 -11.371 1.00 31.37 1130 THR A N 1
ATOM 740 C CA . THR A 1 113 ? -11.869 48.736 -10.327 1.00 31.30 1130 THR A CA 1
ATOM 741 C C . THR A 1 113 ? -12.100 48.084 -8.976 1.00 30.61 1130 THR A C 1
ATOM 742 O O . THR A 1 113 ? -13.231 47.999 -8.538 1.00 30.90 1130 THR A O 1
ATOM 746 N N . VAL A 1 114 ? -11.023 47.587 -8.368 1.00 29.06 1131 VAL A N 1
ATOM 747 C CA . VAL A 1 114 ? -11.102 46.971 -7.037 1.00 27.42 1131 VAL A CA 1
ATOM 748 C C . VAL A 1 114 ? -11.305 48.065 -5.994 1.00 27.48 1131 VAL A C 1
ATOM 749 O O . VAL A 1 114 ? -10.617 49.087 -6.011 1.00 27.37 1131 VAL A O 1
ATOM 753 N N . THR A 1 115 ? -12.262 47.859 -5.080 1.00 26.39 1132 THR A N 1
ATOM 754 C CA . THR A 1 115 ? -12.416 48.837 -4.005 1.00 26.20 1132 THR A CA 1
ATOM 755 C C . THR A 1 115 ? -11.887 48.314 -2.685 1.00 26.06 1132 THR A C 1
ATOM 756 O O . THR A 1 115 ? -11.446 49.089 -1.849 1.00 27.45 1132 THR A O 1
ATOM 760 N N . GLN A 1 116 ? -11.901 47.003 -2.520 1.00 26.12 1133 GLN A N 1
ATOM 761 C CA . GLN A 1 116 ? -11.458 46.403 -1.264 1.00 26.82 1133 GLN A CA 1
ATOM 762 C C . GLN A 1 116 ? -11.097 44.953 -1.458 1.00 25.78 1133 GLN A C 1
ATOM 763 O O . GLN A 1 116 ? -11.788 44.249 -2.202 1.00 26.61 1133 GLN A O 1
ATOM 769 N N . ILE A 1 117 ? -10.001 44.511 -0.802 1.00 25.23 1134 ILE A N 1
ATOM 770 C CA . ILE A 1 117 ? -9.647 43.090 -0.606 1.00 23.69 1134 ILE A CA 1
ATOM 771 C C . ILE A 1 117 ? -9.740 42.827 0.898 1.00 24.20 1134 ILE A C 1
ATOM 772 O O . ILE A 1 117 ? -9.123 43.559 1.667 1.00 23.84 1134 ILE A O 1
ATOM 777 N N . THR A 1 118 ? -10.458 41.788 1.289 1.00 24.63 1135 THR A N 1
ATOM 778 C CA . THR A 1 118 ? -10.714 41.485 2.713 1.00 26.00 1135 THR A CA 1
ATOM 779 C C . THR A 1 118 ? -10.471 40.010 2.936 1.00 25.94 1135 THR A C 1
ATOM 780 O O . THR A 1 118 ? -11.207 39.206 2.412 1.00 25.26 1135 THR A O 1
ATOM 784 N N . MET A 1 119 ? -9.441 39.655 3.712 1.00 26.02 1136 MET A N 1
ATOM 785 C CA . MET A 1 119 ? -9.178 38.241 3.989 1.00 27.08 1136 MET A CA 1
ATOM 786 C C . MET A 1 119 ? -10.384 37.603 4.678 1.00 27.41 1136 MET A C 1
ATOM 787 O O . MET A 1 119 ? -11.065 38.231 5.505 1.00 27.59 1136 MET A O 1
ATOM 792 N N . ILE A 1 120 ? -10.622 36.340 4.351 1.00 27.07 1137 ILE A N 1
ATOM 793 C CA . ILE A 1 120 ? -11.534 35.532 5.144 1.00 29.42 1137 ILE A CA 1
ATOM 794 C C . ILE A 1 120 ? -10.618 34.946 6.225 1.00 30.02 1137 ILE A C 1
ATOM 795 O O . ILE A 1 120 ? -9.812 34.069 5.932 1.00 30.05 1137 ILE A O 1
ATOM 800 N N . PRO A 1 121 ? -10.734 35.445 7.475 1.00 31.17 1138 PRO A N 1
ATOM 801 C CA . PRO A 1 121 ? -9.778 35.075 8.514 1.00 31.64 1138 PRO A CA 1
ATOM 802 C C . PRO A 1 121 ? -9.566 33.574 8.660 1.00 31.51 1138 PRO A C 1
ATOM 803 O O . PRO A 1 121 ? -10.536 32.816 8.788 1.00 31.93 1138 PRO A O 1
ATOM 807 N N . ASN A 1 122 ? -8.288 33.190 8.643 1.00 32.39 1139 ASN A N 1
ATOM 808 C CA . ASN A 1 122 ? -7.783 31.812 8.759 1.00 32.74 1139 ASN A CA 1
ATOM 809 C C . ASN A 1 122 ? -8.125 30.881 7.613 1.00 32.34 1139 ASN A C 1
ATOM 810 O O . ASN A 1 122 ? -8.048 29.667 7.758 1.00 32.06 1139 ASN A O 1
ATOM 815 N N . PHE A 1 123 ? -8.463 31.446 6.454 1.00 31.61 1140 PHE A N 1
ATOM 816 C CA . PHE A 1 123 ? -8.637 30.610 5.255 1.00 31.50 1140 PHE A CA 1
ATOM 817 C C . PHE A 1 123 ? -7.771 31.180 4.157 1.00 30.67 1140 PHE A C 1
ATOM 818 O O . PHE A 1 123 ? -7.461 32.367 4.167 1.00 30.17 1140 PHE A O 1
ATOM 826 N N . ASP A 1 124 ? -7.387 30.350 3.195 1.00 30.67 1141 ASP A N 1
ATOM 827 C CA . ASP A 1 124 ? -6.717 30.870 2.002 1.00 30.81 1141 ASP A CA 1
ATOM 828 C C . ASP A 1 124 ? -7.765 31.404 1.014 1.00 30.46 1141 ASP A C 1
ATOM 829 O O . ASP A 1 124 ? -7.855 30.937 -0.139 1.00 31.47 1141 ASP A O 1
ATOM 834 N N . ALA A 1 125 ? -8.583 32.348 1.479 1.00 29.70 1142 ALA A N 1
ATOM 835 C CA . ALA A 1 125 ? -9.640 32.947 0.650 1.00 27.75 1142 ALA A CA 1
ATOM 836 C C . ALA A 1 125 ? -9.762 34.421 1.023 1.00 27.79 1142 ALA A C 1
ATOM 837 O O . ALA A 1 125 ? -9.439 34.791 2.145 1.00 25.87 1142 ALA A O 1
ATOM 839 N N . PHE A 1 126 ? -10.279 35.253 0.114 1.00 25.26 1143 PHE A N 1
ATOM 840 C CA . PHE A 1 126 ? -10.460 36.672 0.410 1.00 25.77 1143 PHE A CA 1
ATOM 841 C C . PHE A 1 126 ? -11.576 37.208 -0.439 1.00 25.31 1143 PHE A C 1
ATOM 842 O O . PHE A 1 126 ? -11.796 36.716 -1.557 1.00 24.38 1143 PHE A O 1
ATOM 850 N N . ALA A 1 127 ? -12.288 38.194 0.099 1.00 25.31 1144 ALA A N 1
ATOM 851 C CA . ALA A 1 127 ? -13.343 38.848 -0.641 1.00 25.13 1144 ALA A CA 1
ATOM 852 C C . ALA A 1 127 ? -12.749 40.009 -1.430 1.00 25.02 1144 ALA A C 1
ATOM 853 O O . ALA A 1 127 ? -11.754 40.627 -1.022 1.00 25.21 1144 ALA A O 1
ATOM 855 N N . VAL A 1 128 ? -13.330 40.272 -2.602 1.00 25.42 1145 VAL A N 1
ATOM 856 C CA . VAL A 1 128 ? -12.926 41.396 -3.444 1.00 24.08 1145 VAL A CA 1
ATOM 857 C C . VAL A 1 128 ? -14.191 42.119 -3.876 1.00 24.50 1145 VAL A C 1
ATOM 858 O O . VAL A 1 128 ? -15.045 41.533 -4.529 1.00 24.89 1145 VAL A O 1
ATOM 862 N N . SER A 1 129 ? -14.305 43.393 -3.550 1.00 24.40 1146 SER A N 1
ATOM 863 C CA . SER A 1 129 ? -15.420 44.173 -4.065 1.00 25.27 1146 SER A CA 1
ATOM 864 C C . SER A 1 129 ? -14.907 45.074 -5.196 1.00 26.08 1146 SER A C 1
ATOM 865 O O . SER A 1 129 ? -13.744 45.510 -5.186 1.00 25.24 1146 SER A O 1
ATOM 868 N N . SER A 1 130 ? -15.793 45.370 -6.155 1.00 27.20 1147 SER A N 1
ATOM 869 C CA . SER A 1 130 ? -15.404 46.154 -7.321 1.00 28.26 1147 SER A CA 1
ATOM 870 C C . SER A 1 130 ? -16.470 47.224 -7.617 1.00 29.08 1147 SER A C 1
ATOM 871 O O . SER A 1 130 ? -17.614 47.108 -7.153 1.00 27.63 1147 SER A O 1
ATOM 874 N N . LYS A 1 131 ? -16.085 48.257 -8.367 1.00 30.75 1148 LYS A N 1
ATOM 875 C CA . LYS A 1 131 ? -16.984 49.384 -8.672 1.00 32.36 1148 LYS A CA 1
ATOM 876 C C . LYS A 1 131 ? -18.244 49.030 -9.452 1.00 32.77 1148 LYS A C 1
ATOM 877 O O . LYS A 1 131 ? -19.230 49.784 -9.426 1.00 32.66 1148 LYS A O 1
ATOM 883 N N . ASP A 1 132 ? -18.233 47.876 -10.113 1.00 33.18 1149 ASP A N 1
ATOM 884 C CA . ASP A 1 132 ? -19.400 47.410 -10.872 1.00 34.20 1149 ASP A CA 1
ATOM 885 C C . ASP A 1 132 ? -20.494 46.789 -9.990 1.00 34.07 1149 ASP A C 1
ATOM 886 O O . ASP A 1 132 ? -21.494 46.270 -10.494 1.00 34.62 1149 ASP A O 1
ATOM 891 N N . GLY A 1 133 ? -20.303 46.826 -8.671 1.00 33.62 1150 GLY A N 1
ATOM 892 C CA . GLY A 1 133 ? -21.276 46.252 -7.734 1.00 31.63 1150 GLY A CA 1
ATOM 893 C C . GLY A 1 133 ? -21.064 44.797 -7.341 1.00 31.25 1150 GLY A C 1
ATOM 894 O O . GLY A 1 133 ? -21.776 44.277 -6.472 1.00 30.69 1150 GLY A O 1
ATOM 895 N N . GLN A 1 134 ? -20.084 44.131 -7.956 1.00 30.81 1151 GLN A N 1
ATOM 896 C CA A GLN A 1 134 ? -19.780 42.738 -7.664 0.50 30.32 1151 GLN A CA 1
ATOM 897 C CA B GLN A 1 134 ? -19.845 42.727 -7.632 0.50 29.98 1151 GLN A CA 1
ATOM 898 C C . GLN A 1 134 ? -19.002 42.595 -6.350 1.00 29.41 1151 GLN A C 1
ATOM 899 O O . GLN A 1 134 ? -18.190 43.452 -6.020 1.00 29.37 1151 GLN A O 1
ATOM 910 N N . ILE A 1 135 ? -19.272 41.530 -5.618 1.00 28.65 1152 ILE A N 1
ATOM 911 C CA . ILE A 1 135 ? -18.412 41.079 -4.516 1.00 27.81 1152 ILE A CA 1
ATOM 912 C C . ILE A 1 135 ? -18.191 39.615 -4.794 1.00 27.53 1152 ILE A C 1
ATOM 913 O O . ILE A 1 135 ? -19.150 38.877 -5.002 1.00 28.59 1152 ILE A O 1
ATOM 918 N N . ILE A 1 136 ? -16.935 39.193 -4.843 1.00 26.46 1153 ILE A N 1
ATOM 919 C CA . ILE A 1 136 ? -16.620 37.780 -5.010 1.00 27.92 1153 ILE A CA 1
ATOM 920 C C . ILE A 1 136 ? -15.762 37.306 -3.850 1.00 27.55 1153 ILE A C 1
ATOM 921 O O . ILE A 1 136 ? -15.192 38.117 -3.144 1.00 27.90 1153 ILE A O 1
ATOM 926 N N . VAL A 1 137 ? -15.697 36.003 -3.641 1.00 27.65 1154 VAL A N 1
ATOM 927 C CA . VAL A 1 137 ? -14.656 35.445 -2.787 1.00 28.84 1154 VAL A CA 1
ATOM 928 C C . VAL A 1 137 ? -13.780 34.589 -3.697 1.00 29.74 1154 VAL A C 1
ATOM 929 O O . VAL A 1 137 ? -14.311 33.789 -4.479 1.00 29.63 1154 VAL A O 1
ATOM 933 N N . LEU A 1 138 ? -12.458 34.807 -3.623 1.00 29.30 1155 LEU A N 1
ATOM 934 C CA . LEU A 1 138 ? -11.462 34.054 -4.361 1.00 29.58 1155 LEU A CA 1
ATOM 935 C C . LEU A 1 138 ? -10.729 33.114 -3.432 1.00 30.33 1155 LEU A C 1
ATOM 936 O O . LEU A 1 138 ? -10.255 33.531 -2.359 1.00 29.60 1155 LEU A O 1
ATOM 941 N N . LYS A 1 139 ? -10.686 31.846 -3.824 1.00 30.45 1156 LYS A N 1
ATOM 942 C CA . LYS A 1 139 ? -9.901 30.848 -3.135 1.00 31.41 1156 LYS A CA 1
ATOM 943 C C . LYS A 1 139 ? -8.498 30.777 -3.761 1.00 31.52 1156 LYS A C 1
ATOM 944 O O . LYS A 1 139 ? -8.368 30.767 -4.994 1.00 31.68 1156 LYS A O 1
ATOM 950 N N . VAL A 1 140 ? -7.454 30.755 -2.926 1.00 30.96 1157 VAL A N 1
ATOM 951 C CA . VAL A 1 140 ? -6.077 30.623 -3.420 1.00 31.78 1157 VAL A CA 1
ATOM 952 C C . VAL A 1 140 ? -5.698 29.145 -3.367 1.00 32.83 1157 VAL A C 1
ATOM 953 O O . VAL A 1 140 ? -5.585 28.564 -2.289 1.00 32.22 1157 VAL A O 1
ATOM 957 N N . ASN A 1 141 ? -5.546 28.538 -4.541 1.00 34.09 1158 ASN A N 1
ATOM 958 C CA . ASN A 1 141 ? -5.205 27.125 -4.638 1.00 36.86 1158 ASN A CA 1
ATOM 959 C C . ASN A 1 141 ? -3.700 26.958 -4.789 1.00 38.53 1158 ASN A C 1
ATOM 960 O O . ASN A 1 141 ? -3.046 27.685 -5.538 1.00 38.54 1158 ASN A O 1
ATOM 965 N N . HIS A 1 142 ? -3.151 26.009 -4.049 1.00 41.03 1159 HIS A N 1
ATOM 966 C CA . HIS A 1 142 ? -1.715 25.781 -4.060 1.00 44.00 1159 HIS A CA 1
ATOM 967 C C . HIS A 1 142 ? -1.412 24.314 -3.773 1.00 45.98 1159 HIS A C 1
ATOM 968 O O . HIS A 1 142 ? -2.299 23.535 -3.394 1.00 45.84 1159 HIS A O 1
ATOM 975 N N . TYR A 1 143 ? -0.156 23.942 -3.972 1.00 48.51 1160 TYR A N 1
ATOM 976 C CA . TYR A 1 143 ? 0.278 22.570 -3.748 1.00 51.15 1160 TYR A CA 1
ATOM 977 C C . TYR A 1 143 ? 1.768 22.589 -3.441 1.00 52.24 1160 TYR A C 1
ATOM 978 O O . TYR A 1 143 ? 2.449 23.603 -3.635 1.00 51.87 1160 TYR A O 1
ATOM 987 N N . GLN A 1 144 ? 2.254 21.449 -2.963 1.00 53.97 1161 GLN A N 1
ATOM 988 C CA . GLN A 1 144 ? 3.628 21.294 -2.495 1.00 55.55 1161 GLN A CA 1
ATOM 989 C C . GLN A 1 144 ? 4.532 20.716 -3.574 1.00 55.93 1161 GLN A C 1
ATOM 990 O O . GLN A 1 144 ? 4.235 19.665 -4.149 1.00 56.28 1161 GLN A O 1
ATOM 996 N N . GLN A 1 145 ? 5.624 21.416 -3.862 1.00 56.25 1162 GLN A N 1
ATOM 997 C CA . GLN A 1 145 ? 6.635 20.891 -4.757 1.00 56.67 1162 GLN A CA 1
ATOM 998 C C . GLN A 1 145 ? 8.019 21.049 -4.146 1.00 56.34 1162 GLN A C 1
ATOM 999 O O . GLN A 1 145 ? 8.487 22.174 -3.923 1.00 56.22 1162 GLN A O 1
ATOM 1005 N N . GLU A 1 146 ? 8.665 19.910 -3.884 1.00 56.02 1163 GLU A N 1
ATOM 1006 C CA . GLU A 1 146 ? 9.985 19.868 -3.238 1.00 55.30 1163 GLU A CA 1
ATOM 1007 C C . GLU A 1 146 ? 9.941 20.607 -1.902 1.00 54.66 1163 GLU A C 1
ATOM 1008 O O . GLU A 1 146 ? 10.853 21.371 -1.567 1.00 54.90 1163 GLU A O 1
ATOM 1010 N N . SER A 1 147 ? 8.854 20.376 -1.164 1.00 53.65 1164 SER A N 1
ATOM 1011 C CA . SER A 1 147 ? 8.630 20.937 0.171 1.00 52.73 1164 SER A CA 1
ATOM 1012 C C . SER A 1 147 ? 8.478 22.458 0.196 1.00 51.89 1164 SER A C 1
ATOM 1013 O O . SER A 1 147 ? 8.663 23.091 1.242 1.00 52.35 1164 SER A O 1
ATOM 1016 N N . GLU A 1 148 ? 8.151 23.051 -0.948 1.00 50.49 1165 GLU A N 1
ATOM 1017 C CA . GLU A 1 148 ? 7.850 24.478 -0.991 0.50 49.01 1165 GLU A CA 1
ATOM 1018 C C . GLU A 1 148 ? 6.509 24.677 -1.684 1.00 48.28 1165 GLU A C 1
ATOM 1019 O O . GLU A 1 148 ? 6.134 23.894 -2.562 1.00 48.17 1165 GLU A O 1
ATOM 1025 N N . VAL A 1 149 ? 5.777 25.708 -1.269 1.00 47.08 1166 VAL A N 1
ATOM 1026 C CA . VAL A 1 149 ? 4.454 25.990 -1.825 1.00 45.96 1166 VAL A CA 1
ATOM 1027 C C . VAL A 1 149 ? 4.573 26.494 -3.256 1.00 45.17 1166 VAL A C 1
ATOM 1028 O O . VAL A 1 149 ? 5.352 27.401 -3.535 1.00 45.96 1166 VAL A O 1
ATOM 1032 N N . LYS A 1 150 ? 3.815 25.895 -4.161 1.00 44.01 1167 LYS A N 1
ATOM 1033 C CA . LYS A 1 150 ? 3.644 26.440 -5.498 1.00 43.08 1167 LYS A CA 1
ATOM 1034 C C . LYS A 1 150 ? 2.188 26.928 -5.613 1.00 42.15 1167 LYS A C 1
ATOM 1035 O O . LYS A 1 150 ? 1.276 26.219 -5.236 1.00 41.70 1167 LYS A O 1
ATOM 1037 N N . PHE A 1 151 ? 1.980 28.143 -6.111 1.00 41.43 1168 PHE A N 1
ATOM 1038 C CA . PHE A 1 151 ? 0.621 28.661 -6.287 1.00 40.91 1168 PHE A CA 1
ATOM 1039 C C . PHE A 1 151 ? 0.052 28.163 -7.611 1.00 40.88 1168 PHE A C 1
ATOM 1040 O O . PHE A 1 151 ? 0.719 28.239 -8.642 1.00 41.11 1168 PHE A O 1
ATOM 1048 N N . LEU A 1 152 ? -1.152 27.606 -7.562 1.00 40.27 1169 LEU A N 1
ATOM 1049 C CA . LEU A 1 152 ? -1.820 27.039 -8.735 1.00 40.38 1169 LEU A CA 1
ATOM 1050 C C . LEU A 1 152 ? -2.736 28.047 -9.456 1.00 39.71 1169 LEU A C 1
ATOM 1051 O O . LEU A 1 152 ? -2.529 28.365 -10.638 1.00 39.54 1169 LEU A O 1
ATOM 1056 N N . ASN A 1 153 ? -3.749 28.546 -8.748 1.00 37.74 1170 ASN A N 1
ATOM 1057 C CA . ASN A 1 153 ? -4.682 29.520 -9.311 1.00 37.15 1170 ASN A CA 1
ATOM 1058 C C . ASN A 1 153 ? -5.475 30.225 -8.222 1.00 36.33 1170 ASN A C 1
ATOM 1059 O O . ASN A 1 153 ? -5.438 29.812 -7.064 1.00 34.99 1170 ASN A O 1
ATOM 1064 N N . CYS A 1 154 ? -6.170 31.292 -8.613 1.00 36.03 1171 CYS A N 1
ATOM 1065 C CA . CYS A 1 154 ? -7.271 31.863 -7.822 1.00 36.16 1171 CYS A CA 1
ATOM 1066 C C . CYS A 1 154 ? -8.562 31.388 -8.443 1.00 35.76 1171 CYS A C 1
ATOM 1067 O O . CYS A 1 154 ? -8.711 31.384 -9.678 1.00 35.41 1171 CYS A O 1
ATOM 1070 N N . GLU A 1 155 ? -9.502 30.980 -7.609 1.00 34.96 1172 GLU A N 1
ATOM 1071 C CA . GLU A 1 155 ? -10.750 30.432 -8.083 1.00 35.23 1172 GLU A CA 1
ATOM 1072 C C . GLU A 1 155 ? -11.927 31.166 -7.433 1.00 34.70 1172 GLU A C 1
ATOM 1073 O O . GLU A 1 155 ? -11.985 31.279 -6.207 1.00 33.32 1172 GLU A O 1
ATOM 1079 N N . CYS A 1 156 ? -12.866 31.648 -8.242 1.00 33.58 1173 CYS A N 1
ATOM 1080 C CA . CYS A 1 156 ? -14.051 32.295 -7.676 1.00 32.85 1173 CYS A CA 1
ATOM 1081 C C . CYS A 1 156 ? -14.953 31.258 -7.048 1.00 32.62 1173 CYS A C 1
ATOM 1082 O O . CYS A 1 156 ? -15.408 30.336 -7.737 1.00 32.27 1173 CYS A O 1
ATOM 1085 N N . ILE A 1 157 ? -15.195 31.379 -5.732 1.00 30.67 1174 ILE A N 1
ATOM 1086 C CA . ILE A 1 157 ? -16.063 30.443 -5.006 1.00 30.31 1174 ILE A CA 1
ATOM 1087 C C . ILE A 1 157 ? -17.352 31.052 -4.439 1.00 29.72 1174 ILE A C 1
ATOM 1088 O O . ILE A 1 157 ? -18.218 30.310 -3.968 1.00 29.63 1174 ILE A O 1
ATOM 1093 N N . ARG A 1 158 ? -17.462 32.386 -4.467 1.00 29.70 1175 ARG A N 1
ATOM 1094 C CA . ARG A 1 158 ? -18.695 33.121 -4.139 1.00 30.23 1175 ARG A CA 1
ATOM 1095 C C . ARG A 1 158 ? -18.817 34.336 -5.021 1.00 30.79 1175 ARG A C 1
ATOM 1096 O O . ARG A 1 158 ? -17.808 34.889 -5.418 1.00 30.24 1175 ARG A O 1
ATOM 1104 N N . LYS A 1 159 ? -20.054 34.767 -5.307 1.00 32.55 1176 LYS A N 1
ATOM 1105 C CA . LYS A 1 159 ? -20.329 35.930 -6.162 1.00 34.27 1176 LYS A CA 1
ATOM 1106 C C . LYS A 1 159 ? -21.693 36.513 -5.876 1.00 35.20 1176 LYS A C 1
ATOM 1107 O O . LYS A 1 159 ? -22.684 35.788 -5.843 1.00 34.93 1176 LYS A O 1
ATOM 1111 N N . ILE A 1 160 ? -21.744 37.825 -5.679 1.00 36.14 1177 ILE A N 1
ATOM 1112 C CA . ILE A 1 160 ? -23.016 38.535 -5.589 1.00 37.61 1177 ILE A CA 1
ATOM 1113 C C . ILE A 1 160 ? -22.873 39.863 -6.309 1.00 38.15 1177 ILE A C 1
ATOM 1114 O O . ILE A 1 160 ? -21.758 40.323 -6.518 1.00 37.67 1177 ILE A O 1
ATOM 1119 N N . ASN A 1 161 ? -23.979 40.437 -6.764 1.00 38.94 1178 ASN A N 1
ATOM 1120 C CA . ASN A 1 161 ? -23.952 41.794 -7.297 1.00 41.40 1178 ASN A CA 1
ATOM 1121 C C . ASN A 1 161 ? -24.953 42.617 -6.507 1.00 41.47 1178 ASN A C 1
ATOM 1122 O O . ASN A 1 161 ? -26.093 42.196 -6.300 1.00 42.10 1178 ASN A O 1
ATOM 1127 N N . LEU A 1 162 ? -24.507 43.777 -6.048 1.00 41.99 1179 LEU A N 1
ATOM 1128 C CA . LEU A 1 162 ? -25.300 44.585 -5.137 1.00 42.38 1179 LEU A CA 1
ATOM 1129 C C . LEU A 1 162 ? -26.483 45.246 -5.834 1.00 43.88 1179 LEU A C 1
ATOM 1130 O O . LEU A 1 162 ? -27.398 45.744 -5.183 1.00 43.54 1179 LEU A O 1
ATOM 1135 N N . LYS A 1 163 ? -26.453 45.233 -7.162 1.00 45.87 1180 LYS A N 1
ATOM 1136 C CA . LYS A 1 163 ? -27.597 45.642 -7.971 1.00 48.53 1180 LYS A CA 1
ATOM 1137 C C . LYS A 1 163 ? -28.865 44.830 -7.639 1.00 50.03 1180 LYS A C 1
ATOM 1138 O O . LYS A 1 163 ? -29.980 45.340 -7.755 1.00 50.74 1180 LYS A O 1
ATOM 1142 N N . ASN A 1 164 ? -28.693 43.592 -7.179 1.00 51.80 1181 ASN A N 1
ATOM 1143 C CA . ASN A 1 164 ? -29.824 42.787 -6.673 1.00 53.48 1181 ASN A CA 1
ATOM 1144 C C . ASN A 1 164 ? -30.637 43.447 -5.561 1.00 53.89 1181 ASN A C 1
ATOM 1145 O O . ASN A 1 164 ? -31.770 43.054 -5.312 1.00 54.32 1181 ASN A O 1
ATOM 1150 N N . PHE A 1 165 ? -30.051 44.437 -4.893 1.00 54.26 1182 PHE A N 1
ATOM 1151 C CA . PHE A 1 165 ? -30.740 45.173 -3.840 1.00 54.69 1182 PHE A CA 1
ATOM 1152 C C . PHE A 1 165 ? -31.491 46.398 -4.369 1.00 54.75 1182 PHE A C 1
ATOM 1153 O O . PHE A 1 165 ? -32.098 47.147 -3.593 1.00 55.36 1182 PHE A O 1
ATOM 1161 N N . GLY A 1 166 ? -31.430 46.599 -5.684 1.00 54.34 1183 GLY A N 1
ATOM 1162 C CA . GLY A 1 166 ? -32.275 47.569 -6.375 1.00 53.74 1183 GLY A CA 1
ATOM 1163 C C . GLY A 1 166 ? -31.811 49.013 -6.465 1.00 53.17 1183 GLY A C 1
ATOM 1164 O O . GLY A 1 166 ? -32.420 49.803 -7.201 1.00 53.88 1183 GLY A O 1
ATOM 1165 N N . LYS A 1 167 ? -30.747 49.374 -5.743 1.00 51.57 1184 LYS A N 1
ATOM 1166 C CA . LYS A 1 167 ? -30.328 50.778 -5.662 1.00 49.70 1184 LYS A CA 1
ATOM 1167 C C . LYS A 1 167 ? -29.032 51.075 -6.422 1.00 48.58 1184 LYS A C 1
ATOM 1168 O O . LYS A 1 167 ? -28.443 52.166 -6.269 1.00 48.95 1184 LYS A O 1
ATOM 1172 N N . ASN A 1 168 ? -28.581 50.115 -7.233 1.00 46.60 1185 ASN A N 1
ATOM 1173 C CA . ASN A 1 168 ? -27.364 50.286 -8.027 1.00 44.77 1185 ASN A CA 1
ATOM 1174 C C . ASN A 1 168 ? -26.100 50.544 -7.183 1.00 42.97 1185 ASN A C 1
ATOM 1175 O O . ASN A 1 168 ? -25.248 51.380 -7.523 1.00 42.33 1185 ASN A O 1
ATOM 1180 N N . GLU A 1 169 ? -25.992 49.833 -6.072 1.00 40.54 1186 GLU A N 1
ATOM 1181 C CA . GLU A 1 169 ? -24.896 50.071 -5.154 1.00 37.56 1186 GLU A CA 1
ATOM 1182 C C . GLU A 1 169 ? -23.643 49.321 -5.565 1.00 35.74 1186 GLU A C 1
ATOM 1183 O O . GLU A 1 169 ? -23.705 48.344 -6.322 1.00 33.70 1186 GLU A O 1
ATOM 1189 N N . TYR A 1 170 ? -22.506 49.798 -5.046 1.00 33.96 1187 TYR A N 1
ATOM 1190 C CA . TYR A 1 170 ? -21.288 48.998 -5.028 1.00 31.91 1187 TYR A CA 1
ATOM 1191 C C . TYR A 1 170 ? -20.669 49.118 -3.637 1.00 30.60 1187 TYR A C 1
ATOM 1192 O O . TYR A 1 170 ? -20.893 50.114 -2.952 1.00 29.31 1187 TYR A O 1
ATOM 1201 N N . ALA A 1 171 ? -19.908 48.103 -3.236 1.00 28.48 1188 ALA A N 1
ATOM 1202 C CA . ALA A 1 171 ? -19.217 48.125 -1.933 1.00 28.50 1188 ALA A CA 1
ATOM 1203 C C . ALA A 1 171 ? -17.973 49.008 -2.035 1.00 28.86 1188 ALA A C 1
ATOM 1204 O O . ALA A 1 171 ? -17.194 48.881 -2.990 1.00 28.69 1188 ALA A O 1
ATOM 1206 N N . VAL A 1 172 ? -17.796 49.925 -1.080 1.00 28.24 1189 VAL A N 1
ATOM 1207 C CA . VAL A 1 172 ? -16.571 50.738 -1.005 1.00 28.35 1189 VAL A CA 1
ATOM 1208 C C . VAL A 1 172 ? -15.579 50.228 0.061 1.00 28.30 1189 VAL A C 1
ATOM 1209 O O . VAL A 1 172 ? -14.348 50.425 -0.057 1.00 26.94 1189 VAL A O 1
ATOM 1213 N N . ARG A 1 173 ? -16.118 49.560 1.085 1.00 27.24 1190 ARG A N 1
ATOM 1214 C CA . ARG A 1 173 ? -15.310 49.008 2.200 1.00 27.71 1190 ARG A CA 1
ATOM 1215 C C . ARG A 1 173 ? -15.919 47.716 2.660 1.00 27.06 1190 ARG A C 1
ATOM 1216 O O . ARG A 1 173 ? -17.151 47.554 2.585 1.00 27.99 1190 ARG A O 1
ATOM 1224 N N . MET A 1 174 ? -15.102 46.797 3.156 1.00 25.83 1191 MET A N 1
ATOM 1225 C CA . MET A 1 174 ? -15.633 45.548 3.703 1.00 27.57 1191 MET A CA 1
ATOM 1226 C C . MET A 1 174 ? -14.819 45.135 4.911 1.00 27.24 1191 MET A C 1
ATOM 1227 O O . MET A 1 174 ? -13.663 45.535 5.038 1.00 28.32 1191 MET A O 1
ATOM 1232 N N . ARG A 1 175 ? -15.461 44.356 5.775 1.00 27.05 1192 ARG A N 1
ATOM 1233 C CA A ARG A 1 175 ? -14.822 43.697 6.897 0.50 27.22 1192 ARG A CA 1
ATOM 1234 C CA B ARG A 1 175 ? -14.840 43.699 6.916 0.50 27.12 1192 ARG A CA 1
ATOM 1235 C C . ARG A 1 175 ? -15.393 42.296 6.988 1.00 27.23 1192 ARG A C 1
ATOM 1236 O O . ARG A 1 175 ? -16.539 42.057 6.591 1.00 27.42 1192 ARG A O 1
ATOM 1251 N N . ALA A 1 176 ? -14.585 41.366 7.479 1.00 28.08 1193 ALA A N 1
ATOM 1252 C CA . ALA A 1 176 ? -15.009 39.992 7.659 1.00 28.74 1193 ALA A CA 1
ATOM 1253 C C . ALA A 1 176 ? -14.808 39.574 9.110 1.00 30.85 1193 ALA A C 1
ATOM 1254 O O . ALA A 1 176 ? -13.940 40.099 9.802 1.00 29.55 1193 ALA A O 1
ATOM 1256 N N . PHE A 1 177 ? -15.635 38.633 9.552 1.00 31.77 1194 PHE A N 1
ATOM 1257 C CA . PHE A 1 177 ? -15.512 38.067 10.897 1.00 34.55 1194 PHE A CA 1
ATOM 1258 C C . PHE A 1 177 ? -15.936 36.631 10.818 1.00 35.56 1194 PHE A C 1
ATOM 1259 O O . PHE A 1 177 ? -17.030 36.331 10.353 1.00 35.65 1194 PHE A O 1
ATOM 1267 N N . VAL A 1 178 ? -15.047 35.743 11.253 1.00 38.11 1195 VAL A N 1
ATOM 1268 C CA . VAL A 1 178 ? -15.323 34.321 11.314 1.00 40.24 1195 VAL A CA 1
ATOM 1269 C C . VAL A 1 178 ? -14.839 33.760 12.652 1.00 42.50 1195 VAL A C 1
ATOM 1270 O O . VAL A 1 178 ? -13.711 34.015 13.062 1.00 43.51 1195 VAL A O 1
ATOM 1274 N N . ASN A 1 179 ? -15.727 33.046 13.332 1.00 44.57 1196 ASN A N 1
ATOM 1275 C CA . ASN A 1 179 ? -15.376 32.218 14.495 1.00 46.53 1196 ASN A CA 1
ATOM 1276 C C . ASN A 1 179 ? -16.163 30.908 14.370 1.00 47.59 1196 ASN A C 1
ATOM 1277 O O . ASN A 1 179 ? -16.613 30.575 13.262 1.00 47.55 1196 ASN A O 1
ATOM 1282 N N . GLU A 1 180 ? -16.355 30.162 15.460 1.00 48.49 1197 GLU A N 1
ATOM 1283 C CA A GLU A 1 180 ? -17.041 28.874 15.384 0.50 48.90 1197 GLU A CA 1
ATOM 1284 C CA B GLU A 1 180 ? -17.045 28.874 15.317 0.50 49.08 1197 GLU A CA 1
ATOM 1285 C C . GLU A 1 180 ? -18.551 29.062 15.215 1.00 48.95 1197 GLU A C 1
ATOM 1286 O O . GLU A 1 180 ? -19.250 28.173 14.723 1.00 49.60 1197 GLU A O 1
ATOM 1297 N N . GLU A 1 181 ? -19.036 30.235 15.625 1.00 48.84 1198 GLU A N 1
ATOM 1298 C CA . GLU A 1 181 ? -20.465 30.571 15.598 1.00 48.52 1198 GLU A CA 1
ATOM 1299 C C . GLU A 1 181 ? -20.927 31.421 14.394 1.00 48.13 1198 GLU A C 1
ATOM 1300 O O . GLU A 1 181 ? -22.051 31.254 13.913 1.00 48.72 1198 GLU A O 1
ATOM 1302 N N . LYS A 1 182 ? -20.066 32.330 13.933 1.00 46.66 1199 LYS A N 1
ATOM 1303 C CA . LYS A 1 182 ? -20.438 33.394 12.984 1.00 45.38 1199 LYS A CA 1
ATOM 1304 C C . LYS A 1 182 ? -19.518 33.392 11.757 1.00 43.66 1199 LYS A C 1
ATOM 1305 O O . LYS A 1 182 ? -18.354 33.001 11.844 1.00 43.17 1199 LYS A O 1
ATOM 1311 N N . SER A 1 183 ? -20.039 33.882 10.636 1.00 41.24 1200 SER A N 1
ATOM 1312 C CA . SER A 1 183 ? -19.390 33.758 9.342 1.00 39.35 1200 SER A CA 1
ATOM 1313 C C . SER A 1 183 ? -19.875 34.957 8.529 1.00 37.01 1200 SER A C 1
ATOM 1314 O O . SER A 1 183 ? -20.746 34.809 7.665 1.00 35.92 1200 SER A O 1
ATOM 1317 N N . LEU A 1 184 ? -19.347 36.146 8.815 1.00 34.48 1201 LEU A N 1
ATOM 1318 C CA . LEU A 1 184 ? -19.975 37.380 8.348 1.00 33.15 1201 LEU A CA 1
ATOM 1319 C C . LEU A 1 184 ? -19.090 38.207 7.447 1.00 32.25 1201 LEU A C 1
ATOM 1320 O O . LEU A 1 184 ? -17.895 38.352 7.709 1.00 31.23 1201 LEU A O 1
ATOM 1325 N N . LEU A 1 185 ? -19.699 38.745 6.384 1.00 30.83 1202 LEU A N 1
ATOM 1326 C CA . LEU A 1 185 ? -19.062 39.734 5.533 1.00 29.69 1202 LEU A CA 1
ATOM 1327 C C . LEU A 1 185 ? -19.856 41.013 5.580 1.00 29.35 1202 LEU A C 1
ATOM 1328 O O . LEU A 1 185 ? -21.040 41.039 5.233 1.00 29.35 1202 LEU A O 1
ATOM 1333 N N . VAL A 1 186 ? -19.208 42.087 6.007 1.00 29.46 1203 VAL A N 1
ATOM 1334 C CA . VAL A 1 186 ? -19.869 43.357 6.206 1.00 29.64 1203 VAL A CA 1
ATOM 1335 C C . VAL A 1 186 ? -19.432 44.331 5.117 1.00 29.85 1203 VAL A C 1
ATOM 1336 O O . VAL A 1 186 ? -18.252 44.679 5.010 1.00 29.40 1203 VAL A O 1
ATOM 1340 N N . ALA A 1 187 ? -20.381 44.770 4.296 1.00 28.82 1204 ALA A N 1
ATOM 1341 C CA . ALA A 1 187 ? -20.068 45.670 3.191 1.00 29.24 1204 ALA A CA 1
ATOM 1342 C C . ALA A 1 187 ? -20.687 47.058 3.374 1.00 29.13 1204 ALA A C 1
ATOM 1343 O O . ALA A 1 187 ? -21.902 47.165 3.504 1.00 29.37 1204 ALA A O 1
ATOM 1345 N N . LEU A 1 188 ? -19.851 48.096 3.416 1.00 29.15 1205 LEU A N 1
ATOM 1346 C CA . LEU A 1 188 ? -20.281 49.493 3.284 1.00 29.87 1205 LEU A CA 1
ATOM 1347 C C . LEU A 1 188 ? -20.469 49.850 1.806 1.00 30.18 1205 LEU A C 1
ATOM 1348 O O . LEU A 1 188 ? -19.556 49.712 1.023 1.00 28.81 1205 LEU A O 1
ATOM 1353 N N . THR A 1 189 ? -21.645 50.346 1.445 1.00 30.92 1206 THR A N 1
ATOM 1354 C CA . THR A 1 189 ? -21.904 50.758 0.042 1.00 31.90 1206 THR A CA 1
ATOM 1355 C C . THR A 1 189 ? -21.656 52.243 -0.195 1.00 33.44 1206 THR A C 1
ATOM 1356 O O . THR A 1 189 ? -21.560 53.030 0.750 1.00 33.81 1206 THR A O 1
ATOM 1360 N N . ASN A 1 190 ? -21.585 52.618 -1.472 1.00 34.73 1207 ASN A N 1
ATOM 1361 C CA . ASN A 1 190 ? -21.431 54.003 -1.899 1.00 35.70 1207 ASN A CA 1
ATOM 1362 C C . ASN A 1 190 ? -22.624 54.872 -1.501 1.00 36.45 1207 ASN A C 1
ATOM 1363 O O . ASN A 1 190 ? -22.532 56.100 -1.547 1.00 37.44 1207 ASN A O 1
ATOM 1368 N N . LEU A 1 191 ? -23.729 54.239 -1.111 1.00 37.04 1208 LEU A N 1
ATOM 1369 C CA . LEU A 1 191 ? -24.913 54.964 -0.623 1.00 37.59 1208 LEU A CA 1
ATOM 1370 C C . LEU A 1 191 ? -24.989 54.959 0.904 1.00 38.02 1208 LEU A C 1
ATOM 1371 O O . LEU A 1 191 ? -26.082 55.091 1.481 1.00 38.49 1208 LEU A O 1
ATOM 1376 N N . SER A 1 192 ? -23.834 54.796 1.553 1.00 37.60 1209 SER A N 1
ATOM 1377 C CA . SER A 1 192 ? -23.728 54.743 3.020 1.00 37.50 1209 SER A CA 1
ATOM 1378 C C . SER A 1 192 ? -24.640 53.731 3.714 1.00 37.65 1209 SER A C 1
ATOM 1379 O O . SER A 1 192 ? -25.071 53.963 4.841 1.00 38.60 1209 SER A O 1
ATOM 1382 N N . ARG A 1 193 ? -24.981 52.631 3.048 1.00 36.87 1210 ARG A N 1
ATOM 1383 C CA . ARG A 1 193 ? -25.641 51.538 3.743 1.00 36.39 1210 ARG A CA 1
ATOM 1384 C C . ARG A 1 193 ? -24.598 50.510 4.090 1.00 35.48 1210 ARG A C 1
ATOM 1385 O O . ARG A 1 193 ? -23.564 50.409 3.429 1.00 35.09 1210 ARG A O 1
ATOM 1393 N N . VAL A 1 194 ? -24.865 49.759 5.144 1.00 33.93 1211 VAL A N 1
ATOM 1394 C CA . VAL A 1 194 ? -23.994 48.675 5.519 1.00 32.85 1211 VAL A CA 1
ATOM 1395 C C . VAL A 1 194 ? -24.824 47.435 5.455 1.00 32.13 1211 VAL A C 1
ATOM 1396 O O . VAL A 1 194 ? -25.832 47.307 6.163 1.00 32.91 1211 VAL A O 1
ATOM 1400 N N . ILE A 1 195 ? -24.433 46.523 4.576 1.00 31.35 1212 ILE A N 1
ATOM 1401 C CA . ILE A 1 195 ? -25.150 45.289 4.393 1.00 31.23 1212 ILE A CA 1
ATOM 1402 C C . ILE A 1 195 ? -24.329 44.169 4.984 1.00 31.59 1212 ILE A C 1
ATOM 1403 O O . ILE A 1 195 ? -23.128 44.087 4.758 1.00 32.60 1212 ILE A O 1
ATOM 1408 N N . ILE A 1 196 ? -24.967 43.311 5.764 1.00 31.47 1213 ILE A N 1
ATOM 1409 C CA . ILE A 1 196 ? -24.265 42.208 6.413 1.00 32.19 1213 ILE A CA 1
ATOM 1410 C C . ILE A 1 196 ? -24.669 40.897 5.774 1.00 32.21 1213 ILE A C 1
ATOM 1411 O O . ILE A 1 196 ? -25.858 40.573 5.726 1.00 32.11 1213 ILE A O 1
ATOM 1416 N N . PHE A 1 197 ? -23.675 40.165 5.262 1.00 32.53 1214 PHE A N 1
ATOM 1417 C CA . PHE A 1 197 ? -23.905 38.907 4.565 1.00 32.40 1214 PHE A CA 1
ATOM 1418 C C . PHE A 1 197 ? -23.370 37.759 5.371 1.00 33.39 1214 PHE A C 1
ATOM 1419 O O . PHE A 1 197 ? -22.379 37.911 6.080 1.00 33.54 1214 PHE A O 1
ATOM 1427 N N . ASP A 1 198 ? -23.997 36.592 5.250 1.00 33.38 1215 ASP A N 1
ATOM 1428 C CA . ASP A 1 198 ? -23.354 35.383 5.693 1.00 35.32 1215 ASP A CA 1
ATOM 1429 C C . ASP A 1 198 ? -22.376 34.921 4.604 1.00 35.29 1215 ASP A C 1
ATOM 1430 O O . ASP A 1 198 ? -22.737 34.859 3.442 1.00 36.63 1215 ASP A O 1
ATOM 1435 N N . ILE A 1 199 ? -21.142 34.612 4.967 1.00 36.33 1216 ILE A N 1
ATOM 1436 C CA . ILE A 1 199 ? -20.147 34.178 3.972 1.00 36.14 1216 ILE A CA 1
ATOM 1437 C C . ILE A 1 199 ? -20.564 32.854 3.312 1.00 36.71 1216 ILE A C 1
ATOM 1438 O O . ILE A 1 199 ? -20.305 32.630 2.131 1.00 36.86 1216 ILE A O 1
ATOM 1443 N N . ARG A 1 200 ? -21.202 31.982 4.078 1.00 37.21 1217 ARG A N 1
ATOM 1444 C CA . ARG A 1 200 ? -21.578 30.654 3.587 1.00 37.65 1217 ARG A CA 1
ATOM 1445 C C . ARG A 1 200 ? -22.500 30.661 2.358 1.00 38.41 1217 ARG A C 1
ATOM 1446 O O . ARG A 1 200 ? -22.369 29.792 1.494 1.00 38.29 1217 ARG A O 1
ATOM 1454 N N . THR A 1 201 ? -23.393 31.655 2.284 1.00 39.01 1218 THR A N 1
ATOM 1455 C CA . THR A 1 201 ? -24.393 31.784 1.213 1.00 39.99 1218 THR A CA 1
ATOM 1456 C C . THR A 1 201 ? -24.379 33.123 0.492 1.00 40.61 1218 THR A C 1
ATOM 1457 O O . THR A 1 201 ? -24.923 33.265 -0.611 1.00 40.86 1218 THR A O 1
ATOM 1461 N N . LEU A 1 202 ? -23.768 34.113 1.124 1.00 41.35 1219 LEU A N 1
ATOM 1462 C CA . LEU A 1 202 ? -23.894 35.516 0.712 1.00 42.10 1219 LEU A CA 1
ATOM 1463 C C . LEU A 1 202 ? -25.363 36.013 0.733 1.00 42.61 1219 LEU A C 1
ATOM 1464 O O . LEU A 1 202 ? -25.733 36.944 0.029 1.00 42.55 1219 LEU A O 1
ATOM 1469 N N . GLU A 1 203 ? -26.177 35.380 1.569 1.00 43.13 1220 GLU A N 1
ATOM 1470 C CA . GLU A 1 203 ? -27.477 35.901 1.944 1.00 44.59 1220 GLU A CA 1
ATOM 1471 C C . GLU A 1 203 ? -27.318 37.177 2.778 1.00 44.89 1220 GLU A C 1
ATOM 1472 O O . GLU A 1 203 ? -26.482 37.225 3.685 1.00 44.21 1220 GLU A O 1
ATOM 1478 N N . ARG A 1 204 ? -28.117 38.192 2.456 1.00 44.99 1221 ARG A N 1
ATOM 1479 C CA . ARG A 1 204 ? -28.232 39.408 3.266 1.00 45.69 1221 ARG A CA 1
ATOM 1480 C C . ARG A 1 204 ? -28.906 39.060 4.590 1.00 45.09 1221 ARG A C 1
ATOM 1481 O O . ARG A 1 204 ? -29.970 38.448 4.594 1.00 45.62 1221 ARG A O 1
ATOM 1489 N N . LEU A 1 205 ? -28.284 39.423 5.713 1.00 44.07 1222 LEU A N 1
ATOM 1490 C CA . LEU A 1 205 ? -28.859 39.122 7.028 1.00 43.01 1222 LEU A CA 1
ATOM 1491 C C . LEU A 1 205 ? -29.463 40.366 7.702 1.00 42.61 1222 LEU A C 1
ATOM 1492 O O . LEU A 1 205 ? -30.427 40.267 8.469 1.00 42.48 1222 LEU A O 1
ATOM 1497 N N . GLN A 1 206 ? -28.873 41.522 7.413 1.00 41.41 1223 GLN A N 1
ATOM 1498 C CA . GLN A 1 206 ? -29.188 42.766 8.083 1.00 40.30 1223 GLN A CA 1
ATOM 1499 C C . GLN A 1 206 ? -28.712 43.897 7.190 1.00 39.05 1223 GLN A C 1
ATOM 1500 O O . GLN A 1 206 ? -27.676 43.775 6.535 1.00 38.22 1223 GLN A O 1
ATOM 1506 N N . ILE A 1 207 ? -29.478 44.980 7.133 1.00 37.65 1224 ILE A N 1
ATOM 1507 C CA . ILE A 1 207 ? -28.993 46.229 6.574 1.00 36.96 1224 ILE A CA 1
ATOM 1508 C C . ILE A 1 207 ? -29.049 47.321 7.641 1.00 37.13 1224 ILE A C 1
ATOM 1509 O O . ILE A 1 207 ? -30.100 47.541 8.251 1.00 36.05 1224 ILE A O 1
ATOM 1514 N N . ILE A 1 208 ? -27.913 47.978 7.878 1.00 36.78 1225 ILE A N 1
ATOM 1515 C CA . ILE A 1 208 ? -27.858 49.138 8.764 1.00 37.39 1225 ILE A CA 1
ATOM 1516 C C . ILE A 1 208 ? -27.788 50.414 7.920 1.00 37.98 1225 ILE A C 1
ATOM 1517 O O . ILE A 1 208 ? -26.916 50.569 7.041 1.00 38.08 1225 ILE A O 1
ATOM 1522 N N . GLU A 1 209 ? -28.703 51.340 8.178 1.00 37.85 1226 GLU A N 1
ATOM 1523 C CA . GLU A 1 209 ? -28.688 52.608 7.473 1.00 38.48 1226 GLU A CA 1
ATOM 1524 C C . GLU A 1 209 ? -28.481 53.743 8.453 1.00 38.48 1226 GLU A C 1
ATOM 1525 O O . GLU A 1 209 ? -29.387 54.079 9.216 1.00 38.92 1226 GLU A O 1
ATOM 1531 N N . ASN A 1 210 ? -27.293 54.336 8.416 1.00 37.35 1227 ASN A N 1
ATOM 1532 C CA . ASN A 1 210 ? -26.974 55.509 9.206 1.00 36.85 1227 ASN A CA 1
ATOM 1533 C C . ASN A 1 210 ? -27.707 56.768 8.691 1.00 37.39 1227 ASN A C 1
ATOM 1534 O O . ASN A 1 210 ? -27.989 56.891 7.495 1.00 36.72 1227 ASN A O 1
ATOM 1539 N N . SER A 1 211 ? -28.043 57.692 9.592 1.00 37.50 1228 SER A N 1
ATOM 1540 C CA . SER A 1 211 ? -28.788 58.881 9.202 1.00 38.26 1228 SER A CA 1
ATOM 1541 C C . SER A 1 211 ? -28.003 59.771 8.223 1.00 38.25 1228 SER A C 1
ATOM 1542 O O . SER A 1 211 ? -26.851 60.120 8.496 1.00 37.58 1228 SER A O 1
ATOM 1545 N N . PRO A 1 212 ? -28.620 60.153 7.081 1.00 38.67 1229 PRO A N 1
ATOM 1546 C CA . PRO A 1 212 ? -27.921 61.068 6.159 1.00 38.17 1229 PRO A CA 1
ATOM 1547 C C . PRO A 1 212 ? -27.607 62.405 6.796 1.00 37.33 1229 PRO A C 1
ATOM 1548 O O . PRO A 1 212 ? -26.778 63.145 6.272 1.00 37.95 1229 PRO A O 1
ATOM 1552 N N . ARG A 1 213 ? -28.236 62.705 7.938 1.00 36.51 1230 ARG A N 1
ATOM 1553 C CA . ARG A 1 213 ? -27.980 63.969 8.631 1.00 36.37 1230 ARG A CA 1
ATOM 1554 C C . ARG A 1 213 ? -26.629 63.990 9.350 1.00 35.10 1230 ARG A C 1
ATOM 1555 O O . ARG A 1 213 ? -26.212 65.031 9.862 1.00 34.79 1230 ARG A O 1
ATOM 1563 N N . HIS A 1 214 ? -25.945 62.840 9.363 1.00 33.65 1231 HIS A N 1
ATOM 1564 C CA . HIS A 1 214 ? -24.589 62.739 9.890 1.00 32.80 1231 HIS A CA 1
ATOM 1565 C C . HIS A 1 214 ? -23.533 62.733 8.799 1.00 32.60 1231 HIS A C 1
ATOM 1566 O O . HIS A 1 214 ? -22.362 62.549 9.084 1.00 32.02 1231 HIS A O 1
ATOM 1573 N N . GLY A 1 215 ? -23.947 62.986 7.555 1.00 32.06 1232 GLY A N 1
ATOM 1574 C CA . GLY A 1 215 ? -23.012 62.947 6.433 1.00 31.84 1232 GLY A CA 1
ATOM 1575 C C . GLY A 1 215 ? -23.011 61.594 5.777 1.00 30.83 1232 GLY A C 1
ATOM 1576 O O . GLY A 1 215 ? -23.903 60.777 6.011 1.00 32.00 1232 GLY A O 1
ATOM 1577 N N . ALA A 1 216 ? -22.019 61.341 4.939 1.00 30.76 1233 ALA A N 1
ATOM 1578 C CA . ALA A 1 216 ? -21.871 60.034 4.320 1.00 29.49 1233 ALA A CA 1
ATOM 1579 C C . ALA A 1 216 ? -21.013 59.131 5.217 1.00 29.43 1233 ALA A C 1
ATOM 1580 O O . ALA A 1 216 ? -20.117 59.614 5.868 1.00 30.08 1233 ALA A O 1
ATOM 1582 N N . VAL A 1 217 ? -21.261 57.831 5.224 1.00 29.65 1234 VAL A N 1
ATOM 1583 C CA . VAL A 1 217 ? -20.387 56.922 5.981 1.00 29.82 1234 VAL A CA 1
ATOM 1584 C C . VAL A 1 217 ? -19.095 56.699 5.209 1.00 30.00 1234 VAL A C 1
ATOM 1585 O O . VAL A 1 217 ? -19.124 56.240 4.063 1.00 30.15 1234 VAL A O 1
ATOM 1589 N N . SER A 1 218 ? -17.971 57.071 5.825 1.00 29.21 1235 SER A N 1
ATOM 1590 C CA . SER A 1 218 ? -16.666 56.942 5.198 1.00 29.00 1235 SER A CA 1
ATOM 1591 C C . SER A 1 218 ? -15.812 55.779 5.715 1.00 29.47 1235 SER A C 1
ATOM 1592 O O . SER A 1 218 ? -14.773 55.467 5.130 1.00 28.88 1235 SER A O 1
ATOM 1595 N N . SER A 1 219 ? -16.221 55.152 6.834 1.00 27.78 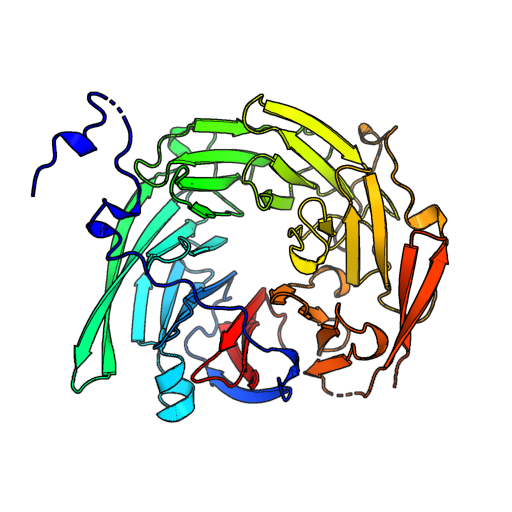1236 SER A N 1
ATOM 1596 C CA . SER A 1 219 ? -15.416 54.076 7.407 1.00 27.66 1236 SER A CA 1
ATOM 1597 C C . SER A 1 219 ? -16.260 53.161 8.276 1.00 26.31 1236 SER A C 1
ATOM 1598 O O . SER A 1 219 ? -17.313 53.576 8.778 1.00 25.96 1236 SER A O 1
ATOM 1601 N N . ILE A 1 220 ? -15.805 51.911 8.410 1.00 25.72 1237 ILE A N 1
ATOM 1602 C CA . ILE A 1 220 ? -16.482 50.911 9.215 1.00 27.04 1237 ILE A CA 1
ATOM 1603 C C . ILE A 1 220 ? -15.466 50.001 9.875 1.00 25.36 1237 ILE A C 1
ATOM 1604 O O . ILE A 1 220 ? -14.399 49.770 9.338 1.00 24.45 1237 ILE A O 1
ATOM 1609 N N . CYS A 1 221 ? -15.832 49.471 11.043 1.00 24.52 1238 CYS A N 1
ATOM 1610 C CA . CYS A 1 221 ? -15.134 48.359 11.617 0.50 22.80 1238 CYS A CA 1
ATOM 1611 C C . CYS A 1 221 ? -16.113 47.626 12.507 1.00 24.01 1238 CYS A C 1
ATOM 1612 O O . CYS A 1 221 ? -17.222 48.113 12.805 1.00 23.63 1238 CYS A O 1
ATOM 1615 N N . ILE A 1 222 ? -15.765 46.392 12.821 1.00 25.70 1239 ILE A N 1
ATOM 1616 C CA . ILE A 1 222 ? -16.568 45.618 13.719 1.00 28.08 1239 ILE A CA 1
ATOM 1617 C C . ILE A 1 222 ? -15.723 45.357 14.971 1.00 29.38 1239 ILE A C 1
ATOM 1618 O O . ILE A 1 222 ? -14.479 45.361 14.947 1.00 27.85 1239 ILE A O 1
ATOM 1623 N N . ASP A 1 223 ? -16.400 45.149 16.087 1.00 30.77 1240 ASP A N 1
ATOM 1624 C CA . ASP A 1 223 ? -15.657 45.005 17.300 1.00 32.81 1240 ASP A CA 1
ATOM 1625 C C . ASP A 1 223 ? -15.238 43.533 17.440 1.00 34.74 1240 ASP A C 1
ATOM 1626 O O . ASP A 1 223 ? -15.609 42.660 16.619 1.00 33.70 1240 ASP A O 1
ATOM 1631 N N . GLU A 1 224 ? -14.470 43.274 18.498 1.00 37.29 1241 GLU A N 1
ATOM 1632 C CA . GLU A 1 224 ? -13.844 41.997 18.742 1.00 40.51 1241 GLU A CA 1
ATOM 1633 C C . GLU A 1 224 ? -14.887 40.906 18.742 1.00 41.82 1241 GLU A C 1
ATOM 1634 O O . GLU A 1 224 ? -14.668 39.806 18.236 1.00 42.70 1241 GLU A O 1
ATOM 1640 N N . GLU A 1 225 ? -16.043 41.266 19.288 1.00 43.19 1242 GLU A N 1
ATOM 1641 C CA . GLU A 1 225 ? -17.154 40.371 19.542 1.00 44.27 1242 GLU A CA 1
ATOM 1642 C C . GLU A 1 225 ? -18.103 40.208 18.341 1.00 44.62 1242 GLU A C 1
ATOM 1643 O O . GLU A 1 225 ? -19.043 39.418 18.397 1.00 45.60 1242 GLU A O 1
ATOM 1645 N N . CYS A 1 226 ? -17.848 40.944 17.261 1.00 44.34 1243 CYS A N 1
ATOM 1646 C CA . CYS A 1 226 ? -18.795 41.080 16.153 1.00 43.34 1243 CYS A CA 1
ATOM 1647 C C . CYS A 1 226 ? -20.246 41.344 16.594 1.00 41.81 1243 CYS A C 1
ATOM 1648 O O . CYS A 1 226 ? -21.189 40.733 16.075 1.00 42.24 1243 CYS A O 1
ATOM 1651 N N . CYS A 1 227 ? -20.424 42.250 17.538 1.00 39.79 1244 CYS A N 1
ATOM 1652 C CA . CYS A 1 227 ? -21.746 42.553 18.050 1.00 38.75 1244 CYS A CA 1
ATOM 1653 C C . CYS A 1 227 ? -22.146 43.943 17.665 1.00 36.45 1244 CYS A C 1
ATOM 1654 O O . CYS A 1 227 ? -23.314 44.270 17.673 1.00 35.23 1244 CYS A O 1
ATOM 1657 N N . VAL A 1 228 ? -21.151 44.767 17.384 1.00 33.66 1245 VAL A N 1
ATOM 1658 C CA . VAL A 1 228 ? -21.352 46.185 17.163 1.00 33.24 1245 VAL A CA 1
ATOM 1659 C C . VAL A 1 228 ? -20.684 46.632 15.845 1.00 31.85 1245 VAL A C 1
ATOM 1660 O O . VAL A 1 228 ? -19.625 46.132 15.472 1.00 30.89 1245 VAL A O 1
ATOM 1664 N N . LEU A 1 229 ? -21.340 47.547 15.141 1.00 31.15 1246 LEU A N 1
ATOM 1665 C CA . LEU A 1 229 ? -20.775 48.171 13.959 1.00 30.79 1246 LEU A CA 1
ATOM 1666 C C . LEU A 1 229 ? -20.408 49.589 14.327 1.00 29.05 1246 LEU A C 1
ATOM 1667 O O . LEU A 1 229 ? -21.258 50.346 14.785 1.00 28.51 1246 LEU A O 1
ATOM 1672 N N . ILE A 1 230 ? -19.150 49.944 14.127 1.00 26.94 1247 ILE A N 1
ATOM 1673 C CA . ILE A 1 230 ? -18.681 51.295 14.379 1.00 26.42 1247 ILE A CA 1
ATOM 1674 C C . ILE A 1 230 ? -18.516 51.960 13.018 1.00 26.98 1247 ILE A C 1
ATOM 1675 O O . ILE A 1 230 ? -17.733 51.497 12.177 1.00 26.51 1247 ILE A O 1
ATOM 1680 N N . LEU A 1 231 ? -19.234 53.061 12.847 1.00 27.40 1248 LEU A N 1
ATOM 1681 C CA . LEU A 1 231 ? -19.217 53.861 11.601 1.00 27.94 1248 LEU A CA 1
ATOM 1682 C C . LEU A 1 231 ? -18.576 55.244 11.828 1.00 28.14 1248 LEU A C 1
ATOM 1683 O O . LEU A 1 231 ? -18.815 55.901 12.842 1.00 27.42 1248 LEU A O 1
ATOM 1688 N N . GLY A 1 232 ? -17.732 55.685 10.890 1.00 27.70 1249 GLY A N 1
ATOM 1689 C CA . GLY A 1 232 ? -17.245 57.060 10.904 1.00 26.35 1249 GLY A CA 1
ATOM 1690 C C . GLY A 1 232 ? -17.823 57.761 9.688 1.00 27.66 1249 GLY A C 1
ATOM 1691 O O . GLY A 1 232 ? -18.018 57.128 8.644 1.00 27.76 1249 GLY A O 1
ATOM 1692 N N . THR A 1 233 ? -18.143 59.040 9.838 1.00 27.45 1250 THR A N 1
ATOM 1693 C CA . THR A 1 233 ? -18.781 59.789 8.744 1.00 27.66 1250 THR A CA 1
ATOM 1694 C C . THR A 1 233 ? -17.912 60.899 8.203 1.00 28.02 1250 THR A C 1
ATOM 1695 O O . THR A 1 233 ? -16.880 61.249 8.772 1.00 26.25 1250 THR A O 1
ATOM 1699 N N . THR A 1 234 ? -18.354 61.447 7.067 1.00 29.46 1251 THR A N 1
ATOM 1700 C CA . THR A 1 234 ? -17.691 62.584 6.463 1.00 29.53 1251 THR A CA 1
ATOM 1701 C C . THR A 1 234 ? -17.781 63.854 7.296 1.00 29.89 1251 THR A C 1
ATOM 1702 O O . THR A 1 234 ? -17.009 64.784 7.080 1.00 30.26 1251 THR A O 1
ATOM 1706 N N . ARG A 1 235 ? -18.731 63.918 8.226 1.00 28.93 1252 ARG A N 1
ATOM 1707 C CA . ARG A 1 235 ? -18.788 65.055 9.144 1.00 29.48 1252 ARG A CA 1
ATOM 1708 C C . ARG A 1 235 ? -18.203 64.827 10.540 1.00 28.65 1252 ARG A C 1
ATOM 1709 O O . ARG A 1 235 ? -18.541 65.547 11.480 1.00 28.63 1252 ARG A O 1
ATOM 1717 N N . GLY A 1 236 ? -17.290 63.855 10.639 1.00 27.82 1253 GLY A N 1
ATOM 1718 C CA . GLY A 1 236 ? -16.501 63.646 11.832 1.00 28.73 1253 GLY A CA 1
ATOM 1719 C C . GLY A 1 236 ? -17.259 62.999 12.958 1.00 28.83 1253 GLY A C 1
ATOM 1720 O O . GLY A 1 236 ? -16.896 63.161 14.125 1.00 29.36 1253 GLY A O 1
ATOM 1721 N N . ILE A 1 237 ? -18.319 62.276 12.624 1.00 28.75 1254 ILE A N 1
ATOM 1722 C CA . ILE A 1 237 ? -19.161 61.657 13.645 1.00 29.32 1254 ILE A CA 1
ATOM 1723 C C . ILE A 1 237 ? -18.878 60.164 13.690 1.00 29.01 1254 ILE A C 1
ATOM 1724 O O . ILE A 1 237 ? -18.679 59.529 12.648 1.00 29.63 1254 ILE A O 1
ATOM 1729 N N . ILE A 1 238 ? -18.819 59.628 14.915 1.00 29.80 1255 ILE A N 1
ATOM 1730 C CA . ILE A 1 238 ? -18.743 58.193 15.151 1.00 28.64 1255 ILE A CA 1
ATOM 1731 C C . ILE A 1 238 ? -20.123 57.758 15.639 1.00 27.99 1255 ILE A C 1
ATOM 1732 O O . ILE A 1 238 ? -20.639 58.298 16.625 1.00 27.84 1255 ILE A O 1
ATOM 1737 N N . ASP A 1 239 ? -20.712 56.822 14.912 1.00 26.93 1256 ASP A N 1
ATOM 1738 C CA . ASP A 1 239 ? -22.013 56.247 15.197 1.00 27.85 1256 ASP A CA 1
ATOM 1739 C C . ASP A 1 239 ? -21.792 54.749 15.405 1.00 28.86 1256 ASP A C 1
ATOM 1740 O O . ASP A 1 239 ? -21.214 54.091 14.546 1.00 28.08 1256 ASP A O 1
ATOM 1745 N N . ILE A 1 240 ? -22.253 54.229 16.548 1.00 28.97 1257 ILE A N 1
ATOM 1746 C CA . ILE A 1 240 ? -22.109 52.810 16.873 1.00 30.39 1257 ILE A CA 1
ATOM 1747 C C . ILE A 1 240 ? -23.467 52.136 16.901 1.00 30.24 1257 ILE A C 1
ATOM 1748 O O . ILE A 1 240 ? -24.382 52.599 17.582 1.00 30.41 1257 ILE A O 1
ATOM 1753 N N . TRP A 1 241 ? -23.590 51.060 16.128 1.00 30.94 1258 TRP A N 1
ATOM 1754 C CA . TRP A 1 241 ? -24.839 50.320 15.955 1.00 31.26 1258 TRP A CA 1
ATOM 1755 C C . TRP A 1 241 ? -24.774 48.935 16.578 1.00 32.00 1258 TRP A C 1
ATOM 1756 O O . TRP A 1 241 ? -23.809 48.171 16.364 1.00 31.56 1258 TRP A O 1
ATOM 1767 N N . ASP A 1 242 ? -25.793 48.606 17.366 1.00 32.05 1259 ASP A N 1
ATOM 1768 C CA . ASP A 1 242 ? -25.966 47.222 17.759 1.00 32.77 1259 ASP A CA 1
ATOM 1769 C C . ASP A 1 242 ? -26.521 46.476 16.572 1.00 32.76 1259 ASP A C 1
ATOM 1770 O O . ASP A 1 242 ? -27.564 46.860 16.027 1.00 32.68 1259 ASP A O 1
ATOM 1775 N N . ILE A 1 243 ? -25.837 45.401 16.199 1.00 32.97 1260 ILE A N 1
ATOM 1776 C CA . ILE A 1 243 ? -26.162 44.652 14.991 1.00 33.67 1260 ILE A CA 1
ATOM 1777 C C . ILE A 1 243 ? -27.440 43.861 15.175 1.00 33.46 1260 ILE A C 1
ATOM 1778 O O . ILE A 1 243 ? -28.307 43.890 14.318 1.00 33.40 1260 ILE A O 1
ATOM 1783 N N . ARG A 1 244 ? -27.579 43.213 16.331 1.00 33.02 1261 ARG A N 1
ATOM 1784 C CA . ARG A 1 244 ? -28.697 42.294 16.545 1.00 33.47 1261 ARG A CA 1
ATOM 1785 C C . ARG A 1 244 ? -30.021 43.054 16.581 1.00 32.99 1261 ARG A C 1
ATOM 1786 O O . ARG A 1 244 ? -31.021 42.588 16.053 1.00 33.45 1261 ARG A O 1
ATOM 1794 N N . PHE A 1 245 ? -30.012 44.234 17.192 1.00 32.85 1262 PHE A N 1
ATOM 1795 C CA . PHE A 1 245 ? -31.241 44.983 17.392 1.00 32.68 1262 PHE A CA 1
ATOM 1796 C C . PHE A 1 245 ? -31.423 46.094 16.369 1.00 33.18 1262 PHE A C 1
ATOM 1797 O O . PHE A 1 245 ? -32.497 46.703 16.296 1.00 32.41 1262 PHE A O 1
ATOM 1805 N N . ASN A 1 246 ? -30.376 46.346 15.586 1.00 33.53 1263 ASN A N 1
ATOM 1806 C CA . ASN A 1 246 ? -30.362 47.437 14.618 1.00 34.95 1263 ASN A CA 1
ATOM 1807 C C . ASN A 1 246 ? -30.708 48.756 15.298 1.00 34.70 1263 ASN A C 1
ATOM 1808 O O . ASN A 1 246 ? -31.664 49.425 14.922 1.00 35.25 1263 ASN A O 1
ATOM 1813 N N . VAL A 1 247 ? -29.929 49.116 16.317 1.00 34.57 1264 VAL A N 1
ATOM 1814 C CA . VAL A 1 247 ? -30.199 50.295 17.153 1.00 34.72 1264 VAL A CA 1
ATOM 1815 C C . VAL A 1 247 ? -28.919 51.102 17.267 1.00 34.00 1264 VAL A C 1
ATOM 1816 O O . VAL A 1 247 ? -27.850 50.529 17.487 1.00 33.64 1264 VAL A O 1
ATOM 1820 N N . LEU A 1 248 ? -29.023 52.419 17.101 1.00 33.67 1265 LEU A N 1
ATOM 1821 C CA . LEU A 1 248 ? -27.911 53.321 17.334 1.00 33.98 1265 LEU A CA 1
ATOM 1822 C C . LEU A 1 248 ? -27.673 53.437 18.843 1.00 34.90 1265 LEU A C 1
ATOM 1823 O O . LEU A 1 248 ? -28.567 53.875 19.564 1.00 34.62 1265 LEU A O 1
ATOM 1828 N N . ILE A 1 249 ? -26.486 53.059 19.317 1.00 34.59 1266 ILE A N 1
ATOM 1829 C CA . ILE A 1 249 ? -26.226 53.025 20.779 1.00 35.81 1266 ILE A CA 1
ATOM 1830 C C . ILE A 1 249 ? -25.248 54.083 21.308 1.00 36.26 1266 ILE A C 1
ATOM 1831 O O . ILE A 1 249 ? -25.170 54.304 22.522 1.00 37.41 1266 ILE A O 1
ATOM 1836 N N . ARG A 1 250 ? -24.512 54.731 20.405 1.00 35.12 1267 ARG A N 1
ATOM 1837 C CA . ARG A 1 250 ? -23.551 55.795 20.731 1.00 34.44 1267 ARG A CA 1
ATOM 1838 C C . ARG A 1 250 ? -23.406 56.644 19.485 1.00 33.51 1267 ARG A C 1
ATOM 1839 O O . ARG A 1 250 ? -23.312 56.095 18.395 1.00 32.60 1267 ARG A O 1
ATOM 1847 N N . SER A 1 251 ? -23.407 57.964 19.642 1.00 33.70 1268 SER A N 1
ATOM 1848 C CA . SER A 1 251 ? -23.060 58.896 18.552 1.00 33.57 1268 SER A CA 1
ATOM 1849 C C . SER A 1 251 ? -22.301 60.019 19.140 1.00 32.96 1268 SER A C 1
ATOM 1850 O O . SER A 1 251 ? -22.758 60.603 20.137 1.00 33.32 1268 SER A O 1
ATOM 1853 N N . TRP A 1 252 ? -21.171 60.375 18.545 1.00 31.86 1269 TRP A N 1
ATOM 1854 C CA . TRP A 1 252 ? -20.430 61.543 19.018 1.00 31.06 1269 TRP A CA 1
ATOM 1855 C C . TRP A 1 252 ? -19.448 62.104 17.993 1.00 31.23 1269 TRP A C 1
ATOM 1856 O O . TRP A 1 252 ? -19.000 61.396 17.083 1.00 30.85 1269 TRP A O 1
ATOM 1867 N N . SER A 1 253 ? -19.116 63.378 18.161 1.00 31.27 1270 SER A N 1
ATOM 1868 C CA . SER A 1 253 ? -18.028 63.989 17.429 1.00 31.58 1270 SER A CA 1
ATOM 1869 C C . SER A 1 253 ? -17.044 64.617 18.416 1.00 30.98 1270 SER A C 1
ATOM 1870 O O . SER A 1 253 ? -17.223 64.505 19.623 1.00 31.38 1270 SER A O 1
ATOM 1873 N N . PHE A 1 254 ? -16.004 65.262 17.904 1.00 30.75 1271 PHE A N 1
ATOM 1874 C CA . PHE A 1 254 ? -14.994 65.917 18.712 1.00 31.08 1271 PHE A CA 1
ATOM 1875 C C . PHE A 1 254 ? -14.127 66.766 17.785 1.00 31.85 1271 PHE A C 1
ATOM 1876 O O . PHE A 1 254 ? -14.320 66.751 16.567 1.00 32.75 1271 PHE A O 1
ATOM 1884 N N . GLY A 1 255 ? -13.185 67.485 18.376 1.00 32.41 1272 GLY A N 1
ATOM 1885 C CA . GLY A 1 255 ? -12.209 68.277 17.644 1.00 32.78 1272 GLY A CA 1
ATOM 1886 C C . GLY A 1 255 ? -12.853 69.267 16.693 1.00 33.43 1272 GLY A C 1
ATOM 1887 O O . GLY A 1 255 ? -13.817 69.966 17.053 1.00 32.52 1272 GLY A O 1
ATOM 1888 N N . ASP A 1 256 ? -12.337 69.295 15.463 1.00 33.46 1273 ASP A N 1
ATOM 1889 C CA . ASP A 1 256 ? -12.910 70.136 14.401 1.00 34.04 1273 ASP A CA 1
ATOM 1890 C C . ASP A 1 256 ? -13.771 69.352 13.411 1.00 33.76 1273 ASP A C 1
ATOM 1891 O O . ASP A 1 256 ? -13.977 69.774 12.269 1.00 34.00 1273 ASP A O 1
ATOM 1896 N N . HIS A 1 257 ? -14.304 68.221 13.877 1.00 32.92 1274 HIS A N 1
ATOM 1897 C CA . HIS A 1 257 ? -15.102 67.280 13.084 1.00 32.68 1274 HIS A CA 1
ATOM 1898 C C . HIS A 1 257 ? -14.634 67.018 11.634 1.00 32.12 1274 HIS A C 1
ATOM 1899 O O . HIS A 1 257 ? -15.425 67.042 10.697 1.00 32.16 1274 HIS A O 1
ATOM 1906 N N . ALA A 1 258 ? -13.343 66.764 11.466 1.00 31.46 1275 ALA A N 1
ATOM 1907 C CA . ALA A 1 258 ? -12.792 66.371 10.156 1.00 29.90 1275 ALA A CA 1
ATOM 1908 C C . ALA A 1 258 ? -13.290 64.961 9.809 1.00 29.55 1275 ALA A C 1
ATOM 1909 O O . ALA A 1 258 ? -13.614 64.170 10.719 1.00 29.02 1275 ALA A O 1
ATOM 1911 N N . PRO A 1 259 ? -13.354 64.612 8.508 1.00 28.59 1276 PRO A N 1
ATOM 1912 C CA . PRO A 1 259 ? -13.910 63.302 8.175 1.00 27.81 1276 PRO A CA 1
ATOM 1913 C C . PRO A 1 259 ? -13.189 62.170 8.888 1.00 27.38 1276 PRO A C 1
ATOM 1914 O O . PRO A 1 259 ? -11.984 62.263 9.124 1.00 27.60 1276 PRO A O 1
ATOM 1918 N N . ILE A 1 260 ? -13.933 61.117 9.211 1.00 27.31 1277 ILE A N 1
ATOM 1919 C CA . ILE A 1 260 ? -13.357 59.897 9.797 1.00 27.67 1277 ILE A CA 1
ATOM 1920 C C . ILE A 1 260 ? -13.028 58.928 8.671 1.00 26.85 1277 ILE A C 1
ATOM 1921 O O . ILE A 1 260 ? -13.935 58.307 8.087 1.00 27.91 1277 ILE A O 1
ATOM 1926 N N . THR A 1 261 ? -11.737 58.747 8.415 1.00 26.96 1278 THR A N 1
ATOM 1927 C CA . THR A 1 261 ? -11.272 57.944 7.291 1.00 26.92 1278 THR A CA 1
ATOM 1928 C C . THR A 1 261 ? -10.907 56.511 7.655 1.00 26.44 1278 THR A C 1
ATOM 1929 O O . THR A 1 261 ? -10.816 55.650 6.784 1.00 27.19 1278 THR A O 1
ATOM 1933 N N . HIS A 1 262 ? -10.700 56.235 8.952 1.00 25.26 1279 HIS A N 1
ATOM 1934 C CA A HIS A 1 262 ? -10.391 54.877 9.412 0.50 25.37 1279 HIS A CA 1
ATOM 1935 C CA B HIS A 1 262 ? -10.461 54.861 9.403 0.50 25.17 1279 HIS A CA 1
ATOM 1936 C C . HIS A 1 262 ? -10.884 54.734 10.846 1.00 25.15 1279 HIS A C 1
ATOM 1937 O O . HIS A 1 262 ? -10.671 55.637 11.623 1.00 24.34 1279 HIS A O 1
ATOM 1950 N N . VAL A 1 263 ? -11.513 53.598 11.156 1.00 25.60 1280 VAL A N 1
ATOM 1951 C CA . VAL A 1 263 ? -11.819 53.184 12.545 1.00 26.09 1280 VAL A CA 1
ATOM 1952 C C . VAL A 1 263 ? -11.364 51.734 12.622 1.00 26.74 1280 VAL A C 1
ATOM 1953 O O . VAL A 1 263 ? -11.609 50.946 11.701 1.00 27.19 1280 VAL A O 1
ATOM 1957 N N . GLU A 1 264 ? -10.681 51.379 13.713 1.00 26.99 1281 GLU A N 1
ATOM 1958 C CA . GLU A 1 264 ? -10.206 50.032 13.860 1.00 26.49 1281 GLU A CA 1
ATOM 1959 C C . GLU A 1 264 ? -10.168 49.708 15.349 1.00 27.05 1281 GLU A C 1
ATOM 1960 O O . GLU A 1 264 ? -9.617 50.466 16.108 1.00 25.32 1281 GLU A O 1
ATOM 1966 N N . VAL A 1 265 ? -10.720 48.578 15.771 1.00 28.02 1282 VAL A N 1
ATOM 1967 C CA A VAL A 1 265 ? -10.715 48.253 17.206 0.50 28.66 1282 VAL A CA 1
ATOM 1968 C CA B VAL A 1 265 ? -10.702 48.271 17.217 0.50 28.27 1282 VAL A CA 1
ATOM 1969 C C . VAL A 1 265 ? -9.279 47.947 17.659 1.00 28.75 1282 VAL A C 1
ATOM 1970 O O . VAL A 1 265 ? -8.460 47.434 16.879 1.00 29.62 1282 VAL A O 1
ATOM 1977 N N . CYS A 1 266 ? -8.951 48.302 18.899 1.00 28.32 1283 CYS A N 1
ATOM 1978 C CA . CYS A 1 266 ? -7.603 48.101 19.371 1.00 27.78 1283 CYS A CA 1
ATOM 1979 C C . CYS A 1 266 ? -7.653 47.097 20.523 1.00 28.67 1283 CYS A C 1
ATOM 1980 O O . CYS A 1 266 ? -7.963 47.470 21.652 1.00 28.54 1283 CYS A O 1
ATOM 1983 N N . GLN A 1 267 ? -7.350 45.843 20.213 1.00 28.79 1284 GLN A N 1
ATOM 1984 C CA . GLN A 1 267 ? -7.402 44.751 21.173 1.00 30.94 1284 GLN A CA 1
ATOM 1985 C C . GLN A 1 267 ? -6.456 44.966 22.346 1.00 29.53 1284 GLN A C 1
ATOM 1986 O O . GLN A 1 267 ? -6.738 44.510 23.461 1.00 28.79 1284 GLN A O 1
ATOM 1992 N N . PHE A 1 268 ? -5.318 45.601 22.075 1.00 27.61 1285 PHE A N 1
ATOM 1993 C CA . PHE A 1 268 ? -4.304 45.863 23.101 1.00 27.53 1285 PHE A CA 1
ATOM 1994 C C . PHE A 1 268 ? -4.870 46.551 24.347 1.00 28.29 1285 PHE A C 1
ATOM 1995 O O . PHE A 1 268 ? -4.470 46.246 25.489 1.00 27.24 1285 PHE A O 1
ATOM 2003 N N . TYR A 1 269 ? -5.772 47.497 24.144 1.00 28.88 1286 TYR A N 1
ATOM 2004 C CA . TYR A 1 269 ? -6.311 48.229 25.293 1.00 31.36 1286 TYR A CA 1
ATOM 2005 C C . TYR A 1 269 ? -7.512 47.567 25.926 1.00 32.82 1286 TYR A C 1
ATOM 2006 O O . TYR A 1 269 ? -7.818 47.821 27.087 1.00 34.88 1286 TYR A O 1
ATOM 2015 N N . GLY A 1 270 ? -8.147 46.677 25.184 1.00 33.54 1287 GLY A N 1
ATOM 2016 C CA . GLY A 1 270 ? -9.292 45.921 25.683 1.00 33.63 1287 GLY A CA 1
ATOM 2017 C C . GLY A 1 270 ? -10.348 45.854 24.602 1.00 33.61 1287 GLY A C 1
ATOM 2018 O O . GLY A 1 270 ? -10.109 46.298 23.460 1.00 34.97 1287 GLY A O 1
ATOM 2019 N N . LYS A 1 271 ? -11.526 45.353 24.961 1.00 31.81 1288 LYS A N 1
ATOM 2020 C CA . LYS A 1 271 ? -12.568 45.081 23.959 1.00 31.65 1288 LYS A CA 1
ATOM 2021 C C . LYS A 1 271 ? -13.467 46.269 23.657 1.00 29.56 1288 LYS A C 1
ATOM 2022 O O . LYS A 1 271 ? -14.306 46.196 22.755 1.00 30.24 1288 LYS A O 1
ATOM 2025 N N . ASN A 1 272 ? -13.285 47.358 24.383 1.00 28.93 1289 ASN A N 1
ATOM 2026 C CA . ASN A 1 272 ? -14.113 48.532 24.194 1.00 28.16 1289 ASN A CA 1
ATOM 2027 C C . ASN A 1 272 ? -13.321 49.717 23.665 1.00 27.46 1289 ASN A C 1
ATOM 2028 O O . ASN A 1 272 ? -13.747 50.862 23.835 1.00 27.50 1289 ASN A O 1
ATOM 2033 N N . SER A 1 273 ? -12.172 49.446 23.035 1.00 27.07 1290 SER A N 1
ATOM 2034 C CA . SER A 1 273 ? -11.290 50.507 22.586 1.00 26.51 1290 SER A CA 1
ATOM 2035 C C . SER A 1 273 ? -11.218 50.544 21.054 1.00 25.46 1290 SER A C 1
ATOM 2036 O O . SER A 1 273 ? -11.091 49.505 20.415 1.00 26.03 1290 SER A O 1
ATOM 2039 N N . VAL A 1 274 ? -11.289 51.746 20.502 1.00 25.15 1291 VAL A N 1
ATOM 2040 C CA . VAL A 1 274 ? -11.228 51.934 19.025 1.00 24.52 1291 VAL A CA 1
ATOM 2041 C C . VAL A 1 274 ? -10.225 53.038 18.654 1.00 24.24 1291 VAL A C 1
ATOM 2042 O O . VAL A 1 274 ? -10.189 54.127 19.271 1.00 24.53 1291 VAL A O 1
ATOM 2046 N N . ILE A 1 275 ? -9.467 52.780 17.579 1.00 23.74 1292 ILE A N 1
ATOM 2047 C CA . ILE A 1 275 ? -8.578 53.774 16.983 1.00 23.07 1292 ILE A CA 1
ATOM 2048 C C . ILE A 1 275 ? -9.414 54.550 15.944 1.00 22.92 1292 ILE A C 1
ATOM 2049 O O . ILE A 1 275 ? -10.097 53.942 15.136 1.00 22.62 1292 ILE A O 1
ATOM 2054 N N . VAL A 1 276 ? -9.346 55.869 15.977 1.00 24.67 1293 VAL A N 1
ATOM 2055 C CA . VAL A 1 276 ? -10.072 56.734 15.060 1.00 25.50 1293 VAL A CA 1
ATOM 2056 C C . VAL A 1 276 ? -9.014 57.540 14.286 1.00 26.11 1293 VAL A C 1
ATOM 2057 O O . VAL A 1 276 ? -8.135 58.163 14.892 1.00 24.96 1293 VAL A O 1
ATOM 2061 N N . VAL A 1 277 ? -9.106 57.536 12.946 1.00 25.86 1294 VAL A N 1
ATOM 2062 C CA . VAL A 1 277 ? -8.251 58.405 12.144 1.00 26.00 1294 VAL A CA 1
ATOM 2063 C C . VAL A 1 277 ? -9.174 59.423 11.508 1.00 25.65 1294 VAL A C 1
ATOM 2064 O O . VAL A 1 277 ? -10.131 59.052 10.828 1.00 25.79 1294 VAL A O 1
ATOM 2068 N N . GLY A 1 278 ? -8.855 60.687 11.736 1.00 25.53 1295 GLY A N 1
ATOM 2069 C CA . GLY A 1 278 ? -9.707 61.820 11.378 1.00 26.73 1295 GLY A CA 1
ATOM 2070 C C . GLY A 1 278 ? -10.451 62.358 12.593 1.00 27.21 1295 GLY A C 1
ATOM 2071 O O . GLY A 1 278 ? -10.145 61.998 13.731 1.00 27.92 1295 GLY A O 1
ATOM 2072 N N . GLY A 1 279 ? -11.456 63.190 12.367 1.00 28.43 1296 GLY A N 1
ATOM 2073 C CA . GLY A 1 279 ? -12.272 63.704 13.475 1.00 29.98 1296 GLY A CA 1
ATOM 2074 C C . GLY A 1 279 ? -11.650 64.959 14.051 1.00 30.54 1296 GLY A C 1
ATOM 2075 O O . GLY A 1 279 ? -12.297 66.004 14.102 1.00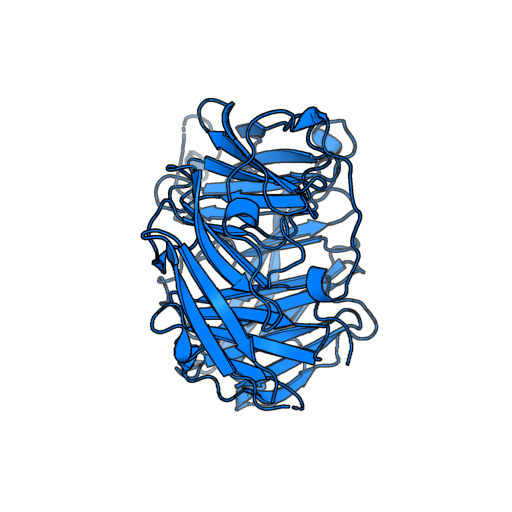 32.26 1296 GLY A O 1
ATOM 2076 N N . SER A 1 280 ? -10.389 64.840 14.450 1.00 29.93 1297 SER A N 1
ATOM 2077 C CA . SER A 1 280 ? -9.517 65.948 14.731 1.00 30.11 1297 SER A CA 1
ATOM 2078 C C . SER A 1 280 ? -8.406 66.001 13.710 1.00 31.08 1297 SER A C 1
ATOM 2079 O O . SER A 1 280 ? -7.603 65.064 13.618 1.00 31.45 1297 SER A O 1
ATOM 2082 N N . SER A 1 281 ? -8.307 67.124 13.005 1.00 31.92 1298 SER A N 1
ATOM 2083 C CA . SER A 1 281 ? -7.194 67.371 12.076 1.00 32.55 1298 SER A CA 1
ATOM 2084 C C . SER A 1 281 ? -5.835 67.619 12.766 1.00 32.83 1298 SER A C 1
ATOM 2085 O O . SER A 1 281 ? -4.801 67.744 12.100 1.00 32.29 1298 SER A O 1
ATOM 2088 N N . LYS A 1 282 ? -5.824 67.681 14.100 1.00 32.18 1299 LYS A N 1
ATOM 2089 C CA . LYS A 1 282 ? -4.573 67.896 14.852 1.00 31.37 1299 LYS A CA 1
ATOM 2090 C C . LYS A 1 282 ? -3.850 66.592 15.261 1.00 30.45 1299 LYS A C 1
ATOM 2091 O O . LYS A 1 282 ? -2.797 66.635 15.901 1.00 29.74 1299 LYS A O 1
ATOM 2097 N N . THR A 1 283 ? -4.400 65.436 14.877 1.00 29.76 1300 THR A N 1
ATOM 2098 C CA . THR A 1 283 ? -3.883 64.164 15.343 1.00 28.85 1300 THR A CA 1
ATOM 2099 C C . THR A 1 283 ? -3.582 63.224 14.192 1.00 28.51 1300 THR A C 1
ATOM 2100 O O . THR A 1 283 ? -4.264 63.277 13.131 1.00 29.52 1300 THR A O 1
ATOM 2104 N N . PHE A 1 284 ? -2.578 62.371 14.400 1.00 26.40 1301 PHE A N 1
ATOM 2105 C CA . PHE A 1 284 ? -2.402 61.183 13.598 1.00 26.46 1301 PHE A CA 1
ATOM 2106 C C . PHE A 1 284 ? -3.601 60.254 13.797 1.00 26.37 1301 PHE A C 1
ATOM 2107 O O . PHE A 1 284 ? -4.148 59.721 12.832 1.00 25.54 1301 PHE A O 1
ATOM 2115 N N . LEU A 1 285 ? -3.969 60.046 15.081 1.00 25.39 1302 LEU A N 1
ATOM 2116 C CA . LEU A 1 285 ? -5.082 59.178 15.438 1.00 23.48 1302 LEU A CA 1
ATOM 2117 C C . LEU A 1 285 ? -5.460 59.473 16.888 1.00 24.04 1302 LEU A C 1
ATOM 2118 O O . LEU A 1 285 ? -4.696 60.102 17.613 1.00 22.65 1302 LEU A O 1
ATOM 2123 N N . THR A 1 286 ? -6.671 59.086 17.267 1.00 23.15 1303 THR A N 1
ATOM 2124 C CA . THR A 1 286 ? -7.041 59.073 18.697 1.00 23.97 1303 THR A CA 1
ATOM 2125 C C . THR A 1 286 ? -7.484 57.667 19.053 1.00 24.96 1303 THR A C 1
ATOM 2126 O O . THR A 1 286 ? -7.817 56.833 18.182 1.00 25.00 1303 THR A O 1
ATOM 2130 N N . ILE A 1 287 ? -7.490 57.371 20.351 1.00 24.42 1304 ILE A N 1
ATOM 2131 C CA . ILE A 1 287 ? -8.011 56.093 20.795 1.00 24.33 1304 ILE A CA 1
ATOM 2132 C C . ILE A 1 287 ? -9.100 56.348 21.842 1.00 24.15 1304 ILE A C 1
ATOM 2133 O O . ILE A 1 287 ? -8.862 57.075 22.817 1.00 24.86 1304 ILE A O 1
ATOM 2138 N N . TRP A 1 288 ? -10.274 55.765 21.618 1.00 25.35 1305 TRP A N 1
ATOM 2139 C CA . TRP A 1 288 ? -11.473 56.034 22.402 1.00 26.04 1305 TRP A CA 1
ATOM 2140 C C . TRP A 1 288 ? -11.976 54.786 23.086 1.00 26.48 1305 TRP A C 1
ATOM 2141 O O . TRP A 1 288 ? -11.926 53.691 22.516 1.00 24.59 1305 TRP A O 1
ATOM 2152 N N . ASN A 1 289 ? -12.480 54.946 24.313 1.00 26.30 1306 ASN A N 1
ATOM 2153 C CA . ASN A 1 289 ? -13.294 53.887 24.861 1.00 27.26 1306 ASN A CA 1
ATOM 2154 C C . ASN A 1 289 ? -14.683 54.171 24.384 1.00 27.24 1306 ASN A C 1
ATOM 2155 O O . ASN A 1 289 ? -15.286 55.167 24.779 1.00 27.68 1306 ASN A O 1
ATOM 2160 N N . PHE A 1 290 ? -15.205 53.303 23.518 1.00 27.60 1307 PHE A N 1
ATOM 2161 C CA . PHE A 1 290 ? -16.494 53.592 22.902 1.00 28.84 1307 PHE A CA 1
ATOM 2162 C C . PHE A 1 290 ? -17.725 53.223 23.742 1.00 30.54 1307 PHE A C 1
ATOM 2163 O O . PHE A 1 290 ? -18.858 53.543 23.371 1.00 30.89 1307 PHE A O 1
ATOM 2171 N N . VAL A 1 291 ? -17.502 52.529 24.847 1.00 31.96 1308 VAL A N 1
ATOM 2172 C CA . VAL A 1 291 ? -18.573 52.263 25.812 1.00 33.46 1308 VAL A CA 1
ATOM 2173 C C . VAL A 1 291 ? -18.704 53.488 26.726 1.00 35.51 1308 VAL A C 1
ATOM 2174 O O . VAL A 1 291 ? -19.805 54.027 26.893 1.00 37.15 1308 VAL A O 1
ATOM 2178 N N . LYS A 1 292 ? -17.575 53.955 27.251 1.00 37.65 1309 LYS A N 1
ATOM 2179 C CA . LYS A 1 292 ? -17.548 55.098 28.173 1.00 39.63 1309 LYS A CA 1
ATOM 2180 C C . LYS A 1 292 ? -17.678 56.421 27.439 1.00 40.05 1309 LYS A C 1
ATOM 2181 O O . LYS A 1 292 ? -18.091 57.414 28.038 1.00 41.44 1309 LYS A O 1
ATOM 2187 N N . GLY A 1 293 ? -17.394 56.417 26.136 1.00 40.15 1310 GLY A N 1
ATOM 2188 C CA . GLY A 1 293 ? -17.552 57.594 25.276 1.00 39.82 1310 GLY A CA 1
ATOM 2189 C C . GLY A 1 293 ? -16.436 58.583 25.514 1.00 38.98 1310 GLY A C 1
ATOM 2190 O O . GLY A 1 293 ? -16.634 59.800 25.455 1.00 40.97 1310 GLY A O 1
ATOM 2191 N N . HIS A 1 294 ? -15.243 58.062 25.763 1.00 37.52 1311 HIS A N 1
ATOM 2192 C CA . HIS A 1 294 ? -14.159 58.853 26.295 1.00 35.02 1311 HIS A CA 1
ATOM 2193 C C . HIS A 1 294 ? -12.803 58.662 25.562 1.00 32.53 1311 HIS A C 1
ATOM 2194 O O . HIS A 1 294 ? -12.401 57.529 25.271 1.00 30.95 1311 HIS A O 1
ATOM 2201 N N . CYS A 1 295 ? -12.107 59.769 25.288 1.00 30.73 1312 CYS A N 1
ATOM 2202 C CA . CYS A 1 295 ? -10.784 59.733 24.624 1.00 30.32 1312 CYS A CA 1
ATOM 2203 C C . CYS A 1 295 ? -9.620 59.396 25.566 1.00 30.69 1312 CYS A C 1
ATOM 2204 O O . CYS A 1 295 ? -9.274 60.202 26.439 1.00 31.48 1312 CYS A O 1
ATOM 2207 N N . GLN A 1 296 ? -9.014 58.223 25.368 1.00 29.68 1313 GLN A N 1
ATOM 2208 C CA . GLN A 1 296 ? -7.914 57.726 26.206 1.00 29.45 1313 GLN A CA 1
ATOM 2209 C C . GLN A 1 296 ? -6.562 58.293 25.721 1.00 27.52 1313 GLN A C 1
ATOM 2210 O O . GLN A 1 296 ? -5.692 58.655 26.529 1.00 25.40 1313 GLN A O 1
ATOM 2216 N N . TYR A 1 297 ? -6.357 58.348 24.396 1.00 26.00 1314 TYR A N 1
ATOM 2217 C CA . TYR A 1 297 ? -5.056 58.764 23.828 1.00 26.81 1314 TYR A CA 1
ATOM 2218 C C . TYR A 1 297 ? -5.308 59.630 22.607 1.00 26.51 1314 TYR A C 1
ATOM 2219 O O . TYR A 1 297 ? -6.254 59.395 21.842 1.00 25.96 1314 TYR A O 1
ATOM 2228 N N . ALA A 1 298 ? -4.434 60.608 22.429 1.00 27.00 1315 ALA A N 1
ATOM 2229 C CA . ALA A 1 298 ? -4.425 61.426 21.218 1.00 26.16 1315 ALA A CA 1
ATOM 2230 C C . ALA A 1 298 ? -2.986 61.588 20.782 1.00 26.43 1315 ALA A C 1
ATOM 2231 O O . ALA A 1 298 ? -2.136 62.126 21.514 1.00 26.71 1315 ALA A O 1
ATOM 2233 N N . PHE A 1 299 ? -2.690 61.078 19.583 1.00 25.29 1316 PHE A N 1
ATOM 2234 C CA . PHE A 1 299 ? -1.333 61.133 19.049 1.00 25.62 1316 PHE A CA 1
ATOM 2235 C C . PHE A 1 299 ? -1.301 62.363 18.144 1.00 26.33 1316 PHE A C 1
ATOM 2236 O O . PHE A 1 299 ? -1.900 62.338 17.073 1.00 25.31 1316 PHE A O 1
ATOM 2244 N N . ILE A 1 300 ? -0.610 63.425 18.584 1.00 27.96 1317 ILE A N 1
ATOM 2245 C CA . ILE A 1 300 ? -0.681 64.756 17.957 1.00 29.18 1317 ILE A CA 1
ATOM 2246 C C . ILE A 1 300 ? 0.287 64.816 16.771 1.00 31.21 1317 ILE A C 1
ATOM 2247 O O . ILE A 1 300 ? 1.431 64.361 16.877 1.00 30.68 1317 ILE A O 1
ATOM 2252 N N . ASN A 1 301 ? -0.178 65.359 15.643 1.00 33.30 1318 ASN A N 1
ATOM 2253 C CA . ASN A 1 301 ? 0.682 65.447 14.439 1.00 35.55 131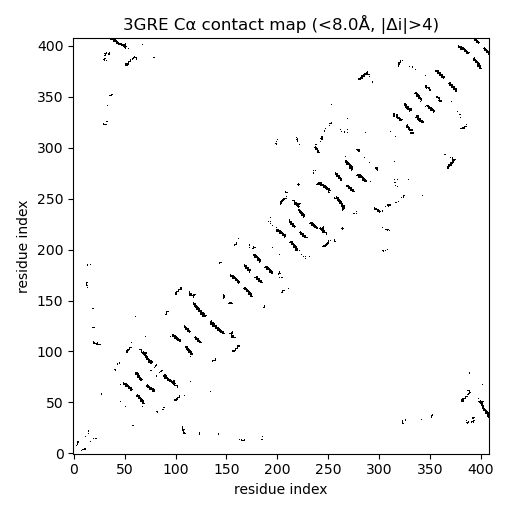8 ASN A CA 1
ATOM 2254 C C . ASN A 1 301 ? 1.618 66.676 14.426 1.00 37.70 1318 ASN A C 1
ATOM 2255 O O . ASN A 1 301 ? 2.076 67.115 13.356 1.00 38.15 1318 ASN A O 1
ATOM 2260 N N . SER A 1 302 ? 1.904 67.211 15.618 1.00 39.28 1319 SER A N 1
ATOM 2261 C CA . SER A 1 302 ? 2.882 68.299 15.826 1.00 41.19 1319 SER A CA 1
ATOM 2262 C C . SER A 1 302 ? 3.385 68.284 17.277 1.00 42.41 1319 SER A C 1
ATOM 2263 O O . SER A 1 302 ? 3.065 67.361 18.037 1.00 41.97 1319 SER A O 1
ATOM 2266 N N . ASP A 1 303 ? 4.166 69.297 17.664 1.00 43.79 1320 ASP A N 1
ATOM 2267 C CA . ASP A 1 303 ? 4.622 69.401 19.061 1.00 45.76 1320 ASP A CA 1
ATOM 2268 C C . ASP A 1 303 ? 3.774 70.356 19.899 1.00 45.68 1320 ASP A C 1
ATOM 2269 O O . ASP A 1 303 ? 4.110 70.659 21.039 1.00 46.49 1320 ASP A O 1
ATOM 2274 N N . GLU A 1 304 ? 2.659 70.808 19.327 1.00 45.79 1321 GLU A N 1
ATOM 2275 C CA . GLU A 1 304 ? 1.748 71.733 19.992 1.00 45.56 1321 GLU A CA 1
ATOM 2276 C C . GLU A 1 304 ? 0.548 70.954 20.524 1.00 44.94 1321 GLU A C 1
ATOM 2277 O O . GLU A 1 304 ? -0.157 70.312 19.744 1.00 44.89 1321 GLU A O 1
ATOM 2280 N N . GLN A 1 305 ? 0.292 71.006 21.830 1.00 44.30 1322 GLN A N 1
ATOM 2281 C CA . GLN A 1 305 ? -0.876 70.287 22.327 1.00 43.88 1322 GLN A CA 1
ATOM 2282 C C . GLN A 1 305 ? -2.196 71.055 22.164 1.00 42.91 1322 GLN A C 1
ATOM 2283 O O . GLN A 1 305 ? -2.267 72.238 22.475 1.00 42.81 1322 GLN A O 1
ATOM 2289 N N . PRO A 1 306 ? -3.234 70.397 21.606 1.00 41.97 1323 PRO A N 1
ATOM 2290 C CA . PRO A 1 306 ? -4.552 71.030 21.580 1.00 41.88 1323 PRO A CA 1
ATOM 2291 C C . PRO A 1 306 ? -5.107 71.132 22.999 1.00 41.92 1323 PRO A C 1
ATOM 2292 O O . PRO A 1 306 ? -4.561 70.524 23.910 1.00 41.95 1323 PRO A O 1
ATOM 2296 N N . SER A 1 307 ? -6.189 71.876 23.176 1.00 42.61 1324 SER A N 1
ATOM 2297 C CA . SER A 1 307 ? -6.848 71.962 24.470 1.00 43.33 1324 SER A CA 1
ATOM 2298 C C . SER A 1 307 ? -7.410 70.593 24.862 1.00 43.74 1324 SER A C 1
ATOM 2299 O O . SER A 1 307 ? -7.734 69.772 24.010 1.00 43.40 1324 SER A O 1
ATOM 2302 N N . MET A 1 308 ? -7.542 70.360 26.159 1.00 43.70 1325 MET A N 1
ATOM 2303 C CA . MET A 1 308 ? -8.201 69.164 26.651 1.00 43.99 1325 MET A CA 1
ATOM 2304 C C . MET A 1 308 ? -9.601 69.067 26.029 1.00 42.49 1325 MET A C 1
ATOM 2305 O O . MET A 1 308 ? -10.042 67.987 25.621 1.00 41.34 1325 MET A O 1
ATOM 2310 N N . GLU A 1 309 ? -10.269 70.220 25.939 1.00 41.54 1326 GLU A N 1
ATOM 2311 C CA . GLU A 1 309 ? -11.642 70.337 25.442 1.00 40.48 1326 GLU A CA 1
ATOM 2312 C C . GLU A 1 309 ? -11.829 69.860 23.995 1.00 39.19 1326 GLU A C 1
ATOM 2313 O O . GLU A 1 309 ? -12.917 69.449 23.616 1.00 39.19 1326 GLU A O 1
ATOM 2319 N N . HIS A 1 310 ? -10.752 69.910 23.213 1.00 37.69 1327 HIS A N 1
ATOM 2320 C CA . HIS A 1 310 ? -10.740 69.471 21.814 1.00 36.46 1327 HIS A CA 1
ATOM 2321 C C . HIS A 1 310 ? -11.112 67.988 21.726 1.00 35.62 1327 HIS A C 1
ATOM 2322 O O . HIS A 1 310 ? -11.657 67.534 20.710 1.00 35.97 1327 HIS A O 1
ATOM 2329 N N . PHE A 1 311 ? -10.870 67.241 22.811 1.00 34.87 1328 PHE A N 1
ATOM 2330 C CA . PHE A 1 311 ? -11.126 65.791 22.837 1.00 33.83 1328 PHE A CA 1
ATOM 2331 C C . PHE A 1 311 ? -12.334 65.330 23.661 1.00 34.04 1328 PHE A C 1
ATOM 2332 O O . PHE A 1 311 ? -12.533 64.135 23.882 1.00 33.29 1328 PHE A O 1
ATOM 2340 N N . LEU A 1 312 ? -13.151 66.280 24.096 1.00 34.45 1329 LEU A N 1
ATOM 2341 C CA . LEU A 1 312 ? -14.405 65.937 24.752 1.00 35.88 1329 LEU A CA 1
ATOM 2342 C C . LEU A 1 312 ? -15.407 65.499 23.704 1.00 35.72 1329 LEU A C 1
ATOM 2343 O O . LEU A 1 312 ? -15.448 66.085 22.617 1.00 37.24 1329 LEU A O 1
ATOM 2348 N N . PRO A 1 313 ? -16.229 64.475 24.004 1.00 35.64 1330 PRO A N 1
ATOM 2349 C CA . PRO A 1 313 ? -17.223 64.098 23.004 1.00 35.43 1330 PRO A CA 1
ATOM 2350 C C . PRO A 1 313 ? -18.328 65.155 22.847 1.00 36.18 1330 PRO A C 1
ATOM 2351 O O . PRO A 1 313 ? -18.801 65.719 23.847 1.00 35.96 1330 PRO A O 1
ATOM 2355 N N . ILE A 1 314 ? -18.737 65.416 21.614 1.00 36.34 1331 ILE A N 1
ATOM 2356 C CA . ILE A 1 314 ? -19.897 66.264 21.344 1.00 37.59 1331 ILE A CA 1
ATOM 2357 C C . ILE A 1 314 ? -21.030 65.315 21.040 1.00 37.77 1331 ILE A C 1
ATOM 2358 O O . ILE A 1 314 ? -20.897 64.440 20.180 1.00 37.58 1331 ILE A O 1
ATOM 2363 N N . GLU A 1 315 ? -22.144 65.459 21.753 1.00 38.58 1332 GLU A N 1
ATOM 2364 C CA . GLU A 1 315 ? -23.254 64.519 21.606 1.00 40.05 1332 GLU A CA 1
ATOM 2365 C C . GLU A 1 315 ? -24.510 65.162 21.041 1.00 40.18 1332 GLU A C 1
ATOM 2366 O O . GLU A 1 315 ? -25.385 64.478 20.503 1.00 40.95 1332 GLU A O 1
ATOM 2372 N N . LYS A 1 316 ? -24.558 66.486 21.143 1.00 40.29 1333 LYS A N 1
ATOM 2373 C CA A LYS A 1 316 ? -25.703 67.263 20.680 0.50 40.23 1333 LYS A CA 1
ATOM 2374 C CA B LYS A 1 316 ? -25.695 67.291 20.709 0.50 40.13 1333 LYS A CA 1
ATOM 2375 C C . LYS A 1 316 ? -25.280 68.156 19.526 1.00 39.95 1333 LYS A C 1
ATOM 2376 O O . LYS A 1 316 ? -24.114 68.502 19.399 1.00 39.69 1333 LYS A O 1
ATOM 2387 N N . GLY A 1 317 ? -26.239 68.498 18.671 1.00 39.86 1334 GLY A N 1
ATOM 2388 C CA . GLY A 1 317 ? -25.994 69.352 17.506 1.00 39.76 1334 GLY A CA 1
ATOM 2389 C C . GLY A 1 317 ? -25.240 68.688 16.371 1.00 39.66 1334 GLY A C 1
ATOM 2390 O O . GLY A 1 317 ? -24.655 69.375 15.529 1.00 39.96 1334 GLY A O 1
ATOM 2391 N N . LEU A 1 318 ? -25.253 67.359 16.339 1.00 38.94 1335 LEU A N 1
ATOM 2392 C CA . LEU A 1 318 ? -24.487 66.608 15.332 1.00 39.17 1335 LEU A CA 1
ATOM 2393 C C . LEU A 1 318 ? -25.041 66.791 13.927 1.00 39.97 1335 LEU A C 1
ATOM 2394 O O . LEU A 1 318 ? -24.278 66.804 12.956 1.00 39.18 1335 LEU A O 1
ATOM 2399 N N . GLU A 1 319 ? -26.365 66.948 13.834 1.00 40.45 1336 GLU A N 1
ATOM 2400 C CA . GLU A 1 319 ? -27.034 67.220 12.549 1.00 42.02 1336 GLU A CA 1
ATOM 2401 C C . GLU A 1 319 ? -26.733 68.630 11.999 1.00 41.89 1336 GLU A C 1
ATOM 2402 O O . GLU A 1 319 ? -27.101 68.946 10.871 1.00 41.34 1336 GLU A O 1
ATOM 2408 N N . GLU A 1 320 ? -26.051 69.458 12.784 1.00 42.13 1337 GLU A N 1
ATOM 2409 C CA . GLU A 1 320 ? -25.717 70.812 12.350 1.00 43.68 1337 GLU A CA 1
ATOM 2410 C C . GLU A 1 320 ? -24.252 70.963 12.010 1.00 43.68 1337 GLU A C 1
ATOM 2411 O O . GLU A 1 320 ? -23.818 72.059 11.673 1.00 44.14 1337 GLU A O 1
ATOM 2417 N N . LEU A 1 321 ? -23.486 69.876 12.114 1.00 43.73 1338 LEU A N 1
ATOM 2418 C CA . LEU A 1 321 ? -22.052 69.882 11.769 1.00 43.62 1338 LEU A CA 1
ATOM 2419 C C . LEU A 1 321 ? -21.835 69.959 10.256 1.00 43.88 1338 LEU A C 1
ATOM 2420 O O . LEU A 1 321 ? -22.394 69.164 9.506 1.00 43.90 1338 LEU A O 1
ATOM 2425 N N . ASN A 1 322 ? -21.017 70.905 9.811 1.00 44.25 1339 ASN A N 1
ATOM 2426 C CA . ASN A 1 322 ? -20.781 71.051 8.375 1.00 45.13 1339 ASN A CA 1
ATOM 2427 C C . ASN A 1 322 ? -19.703 70.089 7.919 1.00 44.51 1339 ASN A C 1
ATOM 2428 O O . ASN A 1 322 ? -18.863 69.697 8.725 1.00 44.00 1339 ASN A O 1
ATOM 2433 N N . PHE A 1 323 ? -19.742 69.705 6.641 1.00 43.53 1340 PHE A N 1
ATOM 2434 C CA . PHE A 1 323 ? -18.705 68.881 6.032 1.00 43.29 1340 PHE A CA 1
ATOM 2435 C C . PHE A 1 323 ? -17.493 69.746 5.690 1.00 43.30 1340 PHE A C 1
ATOM 2436 O O . PHE A 1 323 ? -17.618 70.695 4.917 1.00 43.54 1340 PHE A O 1
ATOM 2444 N N . CYS A 1 324 ? -16.325 69.397 6.235 1.00 42.51 1341 CYS A N 1
ATOM 2445 C CA . CYS A 1 324 ? -15.097 70.207 6.100 1.00 42.89 1341 CYS A CA 1
ATOM 2446 C C . CYS A 1 324 ? -14.200 69.904 4.888 1.00 42.24 1341 CYS A C 1
ATOM 2447 O O . CYS A 1 324 ? -13.296 70.685 4.588 1.00 41.90 1341 CYS A O 1
ATOM 2450 N N . GLY A 1 325 ? -14.423 68.764 4.236 1.00 41.46 1342 GLY A N 1
ATOM 2451 C CA . GLY A 1 325 ? -13.531 68.282 3.184 1.00 41.30 1342 GLY A CA 1
ATOM 2452 C C . GLY A 1 325 ? -12.234 67.665 3.687 1.00 40.63 1342 GLY A C 1
ATOM 2453 O O . GLY A 1 325 ? -12.024 67.510 4.896 1.00 40.44 1342 GLY A O 1
ATOM 2454 N N . ILE A 1 326 ? -11.368 67.309 2.747 1.00 39.97 1343 ILE A N 1
ATOM 2455 C CA . ILE A 1 326 ? -10.096 66.672 3.041 1.00 39.71 1343 ILE A CA 1
ATOM 2456 C C . ILE A 1 326 ? -9.012 67.707 2.761 1.00 39.41 1343 ILE A C 1
ATOM 2457 O O . ILE A 1 326 ? -8.793 68.073 1.610 1.00 39.73 1343 ILE A O 1
ATOM 2462 N N . ARG A 1 327 ? -8.336 68.173 3.813 1.00 38.14 1344 ARG A N 1
ATOM 2463 C CA . ARG A 1 327 ? -7.619 69.444 3.741 1.00 37.34 1344 ARG A CA 1
ATOM 2464 C C . ARG A 1 327 ? -6.110 69.373 3.806 1.00 37.30 1344 ARG A C 1
ATOM 2465 O O . ARG A 1 327 ? -5.436 70.418 3.795 1.00 37.35 1344 ARG A O 1
ATOM 2473 N N . SER A 1 328 ? -5.564 68.163 3.908 1.00 36.84 1345 SER A N 1
ATOM 2474 C CA . SER A 1 328 ? -4.142 68.016 4.176 1.00 36.72 1345 SER A CA 1
ATOM 2475 C C . SER A 1 328 ? -3.676 66.639 3.760 1.00 35.74 1345 SER A C 1
ATOM 2476 O O . SER A 1 328 ? -4.457 65.700 3.703 1.00 35.98 1345 SER A O 1
ATOM 2479 N N . LEU A 1 329 ? -2.401 66.525 3.443 1.00 35.25 1346 LEU A N 1
ATOM 2480 C CA . LEU A 1 329 ? -1.771 65.214 3.285 1.00 34.00 1346 LEU A CA 1
ATOM 2481 C C . LEU A 1 329 ? -1.877 64.382 4.585 1.00 34.42 1346 LEU A C 1
ATOM 2482 O O . LEU A 1 329 ? -1.827 63.154 4.551 1.00 33.71 1346 LEU A O 1
ATOM 2487 N N . ASN A 1 330 ? -2.024 65.068 5.720 1.00 34.55 1347 ASN A N 1
ATOM 2488 C CA . ASN A 1 330 ? -2.148 64.410 7.041 1.00 34.97 1347 ASN A CA 1
ATOM 2489 C C . ASN A 1 330 ? -3.360 63.521 7.062 1.00 34.91 1347 ASN A C 1
ATOM 2490 O O . ASN A 1 330 ? -3.369 62.490 7.735 1.00 35.55 1347 ASN A O 1
ATOM 2495 N N . ALA A 1 331 ? -4.388 63.932 6.319 1.00 33.71 1348 ALA A N 1
ATOM 2496 C CA . ALA A 1 331 ? -5.654 63.212 6.256 1.00 33.63 1348 ALA A CA 1
ATOM 2497 C C . ALA A 1 331 ? -5.577 61.834 5.598 1.00 33.32 1348 ALA A C 1
ATOM 2498 O O . ALA A 1 331 ? -6.491 61.033 5.768 1.00 33.41 1348 ALA A O 1
ATOM 2500 N N . LEU A 1 332 ? -4.483 61.539 4.882 1.00 33.13 1349 LEU A N 1
ATOM 2501 C CA . LEU A 1 332 ? -4.408 60.337 4.044 1.00 32.56 1349 LEU A CA 1
ATOM 2502 C C . LEU A 1 332 ? -3.815 59.102 4.732 1.00 32.06 1349 LEU A C 1
ATOM 2503 O O . LEU A 1 332 ? -3.705 58.028 4.109 1.00 32.56 1349 LEU A O 1
ATOM 2508 N N . SER A 1 333 ? -3.436 59.248 6.007 1.00 30.80 1350 SER A N 1
ATOM 2509 C CA . SER A 1 333 ? -2.884 58.161 6.766 1.00 30.05 1350 SER A CA 1
ATOM 2510 C C . SER A 1 333 ? -3.629 56.847 6.608 1.00 28.88 1350 SER A C 1
ATOM 2511 O O . SER A 1 333 ? -4.847 56.777 6.772 1.00 28.71 1350 SER A O 1
ATOM 2514 N N . THR A 1 334 ? -2.863 55.808 6.367 1.00 27.79 1351 THR A N 1
ATOM 2515 C CA . THR A 1 334 ? -3.371 54.458 6.349 1.00 28.66 1351 THR A CA 1
ATOM 2516 C C . THR A 1 334 ? -2.585 53.694 7.403 1.00 27.34 1351 THR A C 1
ATOM 2517 O O . THR A 1 334 ? -1.444 54.035 7.701 1.00 26.90 1351 THR A O 1
ATOM 2521 N N . ILE A 1 335 ? -3.194 52.687 8.000 1.00 27.78 1352 ILE A N 1
ATOM 2522 C CA . ILE A 1 335 ? -2.539 52.060 9.162 1.00 27.47 1352 ILE A CA 1
ATOM 2523 C C . ILE A 1 335 ? -2.552 50.551 9.093 1.00 27.02 1352 ILE A C 1
ATOM 2524 O O . ILE A 1 335 ? -3.272 49.944 8.278 1.00 27.11 1352 ILE A O 1
ATOM 2529 N N . SER A 1 336 ? -1.719 49.940 9.932 1.00 27.46 1353 SER A N 1
ATOM 2530 C CA . SER A 1 336 ? -1.726 48.521 10.141 1.00 26.35 1353 SER A CA 1
ATOM 2531 C C . SER A 1 336 ? -1.490 48.331 11.652 1.00 27.17 1353 SER A C 1
ATOM 2532 O O . SER A 1 336 ? -0.513 48.848 12.208 1.00 27.29 1353 SER A O 1
ATOM 2535 N N . VAL A 1 337 ? -2.374 47.595 12.292 1.00 25.82 1354 VAL A N 1
ATOM 2536 C CA . VAL A 1 337 ? -2.273 47.382 13.756 1.00 26.01 1354 VAL A CA 1
ATOM 2537 C C . VAL A 1 337 ? -1.702 46.004 13.991 1.00 26.61 1354 VAL A C 1
ATOM 2538 O O . VAL A 1 337 ? -2.199 45.018 13.437 1.00 27.49 1354 VAL A O 1
ATOM 2542 N N . SER A 1 338 ? -0.691 45.901 14.854 1.00 26.83 1355 SER A N 1
ATOM 2543 C CA . SER A 1 338 ? -0.133 44.609 15.188 1.00 27.44 1355 SER A CA 1
ATOM 2544 C C . SER A 1 338 ? 0.057 44.512 16.727 1.00 27.51 1355 SER A C 1
ATOM 2545 O O . SER A 1 338 ? 1.112 44.889 17.224 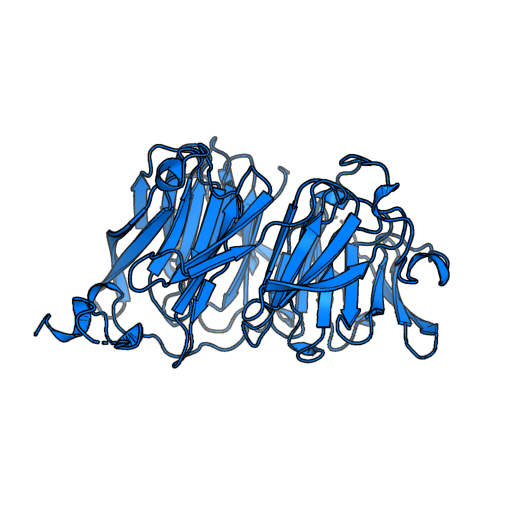1.00 26.53 1355 SER A O 1
ATOM 2548 N N . ASN A 1 339 ? -0.960 43.985 17.414 1.00 27.42 1356 ASN A N 1
ATOM 2549 C CA . ASN A 1 339 ? -1.035 43.957 18.903 1.00 28.03 1356 ASN A CA 1
ATOM 2550 C C . ASN A 1 339 ? -0.697 45.297 19.530 1.00 27.14 1356 ASN A C 1
ATOM 2551 O O . ASN A 1 339 ? -1.536 46.200 19.500 1.00 27.87 1356 ASN A O 1
ATOM 2556 N N . ASP A 1 340 ? 0.524 45.446 20.038 1.00 26.83 1357 ASP A N 1
ATOM 2557 C CA . ASP A 1 340 ? 0.914 46.659 20.755 1.00 26.86 1357 ASP A CA 1
ATOM 2558 C C . ASP A 1 340 ? 1.642 47.682 19.879 1.00 26.36 1357 ASP A C 1
ATOM 2559 O O . ASP A 1 340 ? 2.268 48.629 20.395 1.00 25.33 1357 ASP A O 1
ATOM 2564 N N . LYS A 1 341 ? 1.546 47.506 18.538 1.00 25.12 1358 LYS A N 1
ATOM 2565 C CA . LYS A 1 341 ? 2.165 48.481 17.608 1.00 24.68 1358 LYS A CA 1
ATOM 2566 C C . LYS A 1 341 ? 1.121 48.936 16.620 1.00 24.05 1358 LYS A C 1
ATOM 2567 O O . LYS A 1 341 ? 0.319 48.118 16.156 1.00 24.26 1358 LYS A O 1
ATOM 2573 N N . ILE A 1 342 ? 1.071 50.236 16.388 1.00 24.17 1359 ILE A N 1
ATOM 2574 C CA . ILE A 1 342 ? 0.329 50.839 15.257 1.00 23.95 1359 ILE A CA 1
ATOM 2575 C C . ILE A 1 342 ? 1.324 51.444 14.252 1.00 23.98 1359 ILE A C 1
ATOM 2576 O O . ILE A 1 342 ? 2.112 52.367 14.577 1.00 23.45 1359 ILE A O 1
ATOM 2581 N N . LEU A 1 343 ? 1.272 50.937 13.015 1.00 25.03 1360 LEU A N 1
ATOM 2582 C CA . LEU A 1 343 ? 2.071 51.489 11.904 1.00 25.21 1360 LEU A CA 1
ATOM 2583 C C . LEU A 1 343 ? 1.178 52.440 11.145 1.00 23.60 1360 LEU A C 1
ATOM 2584 O O . LEU A 1 343 ? 0.029 52.116 10.860 1.00 23.48 1360 LEU A O 1
ATOM 2589 N N . LEU A 1 344 ? 1.663 53.650 10.909 1.00 24.30 1361 LEU A N 1
ATOM 2590 C CA . LEU A 1 344 ? 0.857 54.699 10.302 1.00 26.18 1361 LEU A CA 1
ATOM 2591 C C . LEU A 1 344 ? 1.675 55.494 9.301 1.00 26.28 1361 LEU A C 1
ATOM 2592 O O . LEU A 1 344 ? 2.748 56.016 9.584 1.00 25.15 1361 LEU A O 1
ATOM 2597 N N . THR A 1 345 ? 1.132 55.588 8.106 1.00 27.24 1362 THR A N 1
ATOM 2598 C CA . THR A 1 345 ? 1.740 56.349 7.067 1.00 28.64 1362 THR A CA 1
ATOM 2599 C C . THR A 1 345 ? 1.579 57.863 7.315 1.00 29.16 1362 THR A C 1
ATOM 2600 O O . THR A 1 345 ? 0.507 58.331 7.688 1.00 29.32 1362 THR A O 1
ATOM 2604 N N . ASP A 1 346 ? 2.668 58.620 7.204 1.00 29.91 1363 ASP A N 1
ATOM 2605 C CA . ASP A 1 346 ? 2.609 60.092 7.321 1.00 31.57 1363 ASP A CA 1
ATOM 2606 C C . ASP A 1 346 ? 3.038 60.802 6.020 1.00 32.78 1363 ASP A C 1
ATOM 2607 O O . ASP A 1 346 ? 4.213 61.084 5.825 1.00 32.35 1363 ASP A O 1
ATOM 2612 N N . GLU A 1 347 ? 2.079 61.090 5.145 1.00 33.92 1364 GLU A N 1
ATOM 2613 C CA . GLU A 1 347 ? 2.446 61.572 3.806 1.00 36.10 1364 GLU A CA 1
ATOM 2614 C C . GLU A 1 347 ? 3.162 62.916 3.825 1.00 37.24 1364 GLU A C 1
ATOM 2615 O O . GLU A 1 347 ? 4.055 63.156 2.999 1.00 38.89 1364 GLU A O 1
ATOM 2621 N N . ALA A 1 348 ? 2.814 63.779 4.775 1.00 37.58 1365 ALA A N 1
ATOM 2622 C CA . ALA A 1 348 ? 3.465 65.098 4.870 1.00 38.05 1365 ALA A CA 1
ATOM 2623 C C . ALA A 1 348 ? 4.986 65.015 5.027 1.00 38.29 1365 ALA A C 1
ATOM 2624 O O . ALA A 1 348 ? 5.702 65.893 4.585 1.00 37.76 1365 ALA A O 1
ATOM 2626 N N . THR A 1 349 ? 5.495 63.969 5.661 1.00 38.30 1366 THR A N 1
ATOM 2627 C CA . THR A 1 349 ? 6.945 63.886 5.872 1.00 38.61 1366 THR A CA 1
ATOM 2628 C C . THR A 1 349 ? 7.554 62.680 5.192 1.00 38.79 1366 THR A C 1
ATOM 2629 O O . THR A 1 349 ? 8.705 62.348 5.460 1.00 40.35 1366 THR A O 1
ATOM 2633 N N . SER A 1 350 ? 6.784 62.013 4.328 1.00 38.46 1367 SER A N 1
ATOM 2634 C CA . SER A 1 350 ? 7.262 60.844 3.571 1.00 38.27 1367 SER A CA 1
ATOM 2635 C C . SER A 1 350 ? 7.755 59.727 4.477 1.00 37.92 1367 SER A C 1
ATOM 2636 O O . SER A 1 350 ? 8.818 59.129 4.273 1.00 37.85 1367 SER A O 1
ATOM 2639 N N . SER A 1 351 ? 6.980 59.444 5.513 1.00 36.29 1368 SER A N 1
ATOM 2640 C CA . SER A 1 351 ? 7.464 58.499 6.484 1.00 34.87 1368 SER A CA 1
ATOM 2641 C C . SER A 1 351 ? 6.353 57.582 6.954 1.00 33.06 1368 SER A C 1
ATOM 2642 O O . SER A 1 351 ? 5.160 57.781 6.617 1.00 32.58 1368 SER A O 1
ATOM 2645 N N . ILE A 1 352 ? 6.772 56.532 7.650 1.00 31.19 1369 ILE A N 1
ATOM 2646 C CA . ILE A 1 352 ? 5.884 55.612 8.316 1.00 29.21 1369 ILE A CA 1
ATOM 2647 C C . ILE A 1 352 ? 6.268 55.593 9.810 1.00 29.03 1369 ILE A C 1
ATOM 2648 O O . ILE A 1 352 ? 7.428 55.328 10.169 1.00 28.71 1369 ILE A O 1
ATOM 2653 N N . VAL A 1 353 ? 5.283 55.909 10.639 1.00 27.56 1370 VAL A N 1
ATOM 2654 C CA . VAL A 1 353 ? 5.493 56.027 12.102 1.00 27.35 1370 VAL A CA 1
ATOM 2655 C C . VAL A 1 353 ? 5.115 54.704 12.721 1.00 27.33 1370 VAL A C 1
ATOM 2656 O O . VAL A 1 353 ? 4.120 54.088 12.333 1.00 27.38 1370 VAL A O 1
ATOM 2660 N N . MET A 1 354 ? 5.905 54.242 13.689 1.00 26.60 1371 MET A N 1
ATOM 2661 C CA . MET A 1 354 ? 5.490 53.082 14.451 1.00 27.10 1371 MET A CA 1
ATOM 2662 C C . MET A 1 354 ? 5.215 53.583 15.880 1.00 26.41 1371 MET A C 1
ATOM 2663 O O . MET A 1 354 ? 6.123 54.042 16.533 1.00 24.89 1371 MET A O 1
ATOM 2668 N N . PHE A 1 355 ? 3.967 53.506 16.306 1.00 25.71 1372 PHE A N 1
ATOM 2669 C CA . PHE A 1 355 ? 3.579 53.883 17.670 1.00 26.13 1372 PHE A CA 1
ATOM 2670 C C . PHE A 1 355 ? 3.678 52.622 18.533 1.00 25.63 1372 PHE A C 1
ATOM 2671 O O . PHE A 1 355 ? 3.071 51.600 18.218 1.00 24.51 1372 PHE A O 1
ATOM 2679 N N . SER A 1 356 ? 4.427 52.727 19.649 1.00 25.16 1373 SER A N 1
ATOM 2680 C CA . SER A 1 356 ? 4.681 51.622 20.579 1.00 26.38 1373 SER A CA 1
ATOM 2681 C C . SER A 1 356 ? 3.681 51.769 21.740 1.00 26.10 1373 SER A C 1
ATOM 2682 O O . SER A 1 356 ? 3.955 52.524 22.680 1.00 26.25 1373 SER A O 1
ATOM 2685 N N . LEU A 1 357 ? 2.518 51.125 21.642 1.00 24.35 1374 LEU A N 1
ATOM 2686 C CA . LEU A 1 357 ? 1.454 51.231 22.666 1.00 24.81 1374 LEU A CA 1
ATOM 2687 C C . LEU A 1 357 ? 1.943 50.687 24.021 1.00 25.12 1374 LEU A C 1
ATOM 2688 O O . LEU A 1 357 ? 1.378 51.041 25.052 1.00 26.95 1374 LEU A O 1
ATOM 2693 N N . ASN A 1 358 ? 2.988 49.857 23.988 1.00 25.43 1375 ASN A N 1
ATOM 2694 C CA . ASN A 1 358 ? 3.589 49.234 25.194 1.00 26.23 1375 ASN A CA 1
ATOM 2695 C C . ASN A 1 358 ? 4.514 50.198 25.918 1.00 26.30 1375 ASN A C 1
ATOM 2696 O O . ASN A 1 358 ? 4.835 50.006 27.104 1.00 25.62 1375 ASN A O 1
ATOM 2701 N N . GLU A 1 359 ? 4.947 51.235 25.205 1.00 25.13 1376 GLU A N 1
ATOM 2702 C CA . GLU A 1 359 ? 5.842 52.252 25.729 1.00 25.47 1376 GLU A CA 1
ATOM 2703 C C . GLU A 1 359 ? 5.845 53.403 24.742 1.00 25.84 1376 GLU A C 1
ATOM 2704 O O . GLU A 1 359 ? 6.672 53.427 23.837 1.00 25.59 1376 GLU A O 1
ATOM 2710 N N . LEU A 1 360 ? 4.931 54.359 24.905 1.00 26.25 1377 LEU A N 1
ATOM 2711 C CA . LEU A 1 360 ? 4.767 55.432 23.894 1.00 25.99 1377 LEU A CA 1
ATOM 2712 C C . LEU A 1 360 ? 6.020 56.243 23.577 1.00 27.24 1377 LEU A C 1
ATOM 2713 O O . LEU A 1 360 ? 6.216 56.679 22.413 1.00 25.83 1377 LEU A O 1
ATOM 2718 N N . SER A 1 361 ? 6.878 56.450 24.588 1.00 26.22 1378 SER A N 1
ATOM 2719 C CA . SER A 1 361 ? 8.122 57.186 24.368 1.00 27.41 1378 SER A CA 1
ATOM 2720 C C . SER A 1 361 ? 9.068 56.481 23.367 1.00 27.46 1378 SER A C 1
ATOM 2721 O O . SER A 1 361 ? 10.008 57.089 22.877 1.00 27.48 1378 SER A O 1
ATOM 2724 N N . SER A 1 362 ? 8.810 55.207 23.053 1.00 27.27 1379 SER A N 1
ATOM 2725 C CA . SER A 1 362 ? 9.636 54.454 22.113 1.00 28.34 1379 SER A CA 1
ATOM 2726 C C . SER A 1 362 ? 9.087 54.533 20.696 1.00 28.25 1379 SER A C 1
ATOM 2727 O O . SER A 1 362 ? 9.627 53.873 19.811 1.00 28.20 1379 SER A O 1
ATOM 2730 N N . SER A 1 363 ? 8.009 55.306 20.519 1.00 28.47 1380 SER A N 1
ATOM 2731 C CA . SER A 1 363 ? 7.391 55.549 19.197 1.00 27.85 1380 SER A CA 1
ATOM 2732 C C . SER A 1 363 ? 8.427 56.247 18.302 1.00 28.17 1380 SER A C 1
ATOM 2733 O O . SER A 1 363 ? 9.224 57.042 18.768 1.00 28.27 1380 SER A O 1
ATOM 2736 N N . LYS A 1 364 ? 8.441 55.943 17.001 1.00 28.58 1381 LYS A N 1
ATOM 2737 C CA . LYS A 1 364 ? 9.462 56.522 16.116 1.00 28.99 1381 LYS A CA 1
ATOM 2738 C C . LYS A 1 364 ? 9.008 56.387 14.657 1.00 28.48 1381 LYS A C 1
ATOM 2739 O O . LYS A 1 364 ? 8.207 55.539 14.337 1.00 26.63 1381 LYS A O 1
ATOM 2745 N N . ALA A 1 365 ? 9.577 57.213 13.797 1.00 30.28 1382 ALA A N 1
ATOM 2746 C CA . ALA A 1 365 ? 9.373 57.067 12.351 1.00 31.22 1382 ALA A CA 1
ATOM 2747 C C . ALA A 1 365 ? 10.295 55.960 11.895 1.00 32.12 1382 ALA A C 1
ATOM 2748 O O . ALA A 1 365 ? 11.476 56.186 11.70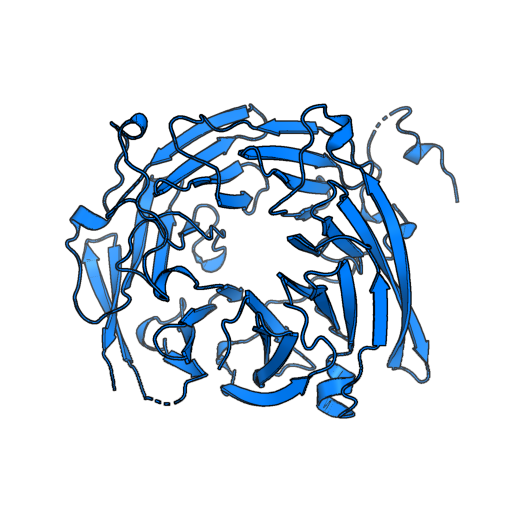8 1.00 33.59 1382 ALA A O 1
ATOM 2750 N N . VAL A 1 366 ? 9.779 54.743 11.768 1.00 32.54 1383 VAL A N 1
ATOM 2751 C CA . VAL A 1 366 ? 10.610 53.588 11.415 1.00 34.54 1383 VAL A CA 1
ATOM 2752 C C . VAL A 1 366 ? 11.199 53.691 10.021 1.00 34.96 1383 VAL A C 1
ATOM 2753 O O . VAL A 1 366 ? 12.278 53.184 9.755 1.00 34.56 1383 VAL A O 1
ATOM 2757 N N . ILE A 1 367 ? 10.421 54.291 9.129 1.00 35.77 1384 ILE A N 1
ATOM 2758 C CA . ILE A 1 367 ? 10.808 54.483 7.739 1.00 36.50 1384 ILE A CA 1
ATOM 2759 C C . ILE A 1 367 ? 10.654 55.971 7.532 1.00 37.29 1384 ILE A C 1
ATOM 2760 O O . ILE A 1 367 ? 9.584 56.513 7.746 1.00 37.87 1384 ILE A O 1
ATOM 2765 N N . SER A 1 368 ? 11.732 56.651 7.158 1.00 39.67 1385 SER A N 1
ATOM 2766 C CA . SER A 1 368 ? 11.684 58.095 6.887 1.00 42.30 1385 SER A CA 1
ATOM 2767 C C . SER A 1 368 ? 12.923 58.541 6.105 1.00 44.33 1385 SER A C 1
ATOM 2768 O O . SER A 1 368 ? 13.892 57.781 6.005 1.00 43.98 1385 SER A O 1
ATOM 2771 N N . PRO A 1 369 ? 12.897 59.767 5.544 1.00 46.44 1386 PRO A N 1
ATOM 2772 C CA . PRO A 1 369 ? 14.120 60.277 4.894 1.00 47.99 1386 PRO A CA 1
ATOM 2773 C C . PRO A 1 369 ? 15.267 60.456 5.895 1.00 49.29 1386 PRO A C 1
ATOM 2774 O O . PRO A 1 369 ? 16.437 60.527 5.492 1.00 50.82 1386 PRO A O 1
ATOM 2778 N N . PHE A 1 372 ? 13.515 63.014 9.281 1.00 54.34 1389 PHE A N 1
ATOM 2779 C CA . PHE A 1 372 ? 14.824 62.896 9.948 1.00 53.87 1389 PHE A CA 1
ATOM 2780 C C . PHE A 1 372 ? 14.774 61.923 11.153 1.00 53.24 1389 PHE A C 1
ATOM 2781 O O . PHE A 1 372 ? 14.507 60.725 10.959 1.00 53.61 1389 PHE A O 1
ATOM 2783 N N . SER A 1 373 ? 15.011 62.430 12.371 1.00 51.92 1390 SER A N 1
ATOM 2784 C CA . SER A 1 373 ? 15.058 61.605 13.606 1.00 50.49 1390 SER A CA 1
ATOM 2785 C C . SER A 1 373 ? 14.107 62.097 14.730 1.00 48.88 1390 SER A C 1
ATOM 2786 O O . SER A 1 373 ? 14.565 62.555 15.793 1.00 49.86 1390 SER A O 1
ATOM 2788 N N . ASP A 1 374 ? 12.799 61.956 14.499 1.00 46.80 1391 ASP A N 1
ATOM 2789 C CA A ASP A 1 374 ? 11.750 62.501 15.369 0.50 45.08 1391 ASP A CA 1
ATOM 2790 C CA B ASP A 1 374 ? 11.792 62.541 15.391 0.50 45.16 1391 ASP A CA 1
ATOM 2791 C C . ASP A 1 374 ? 11.625 61.804 16.722 1.00 43.85 1391 ASP A C 1
ATOM 2792 O O . ASP A 1 374 ? 11.950 60.624 16.848 1.00 44.15 1391 ASP A O 1
ATOM 2801 N N . VAL A 1 375 ? 11.138 62.526 17.725 1.00 41.81 1392 VAL A N 1
ATOM 2802 C CA . VAL A 1 375 ? 10.904 61.939 19.047 1.00 39.19 1392 VAL A CA 1
ATOM 2803 C C . VAL A 1 375 ? 9.477 62.179 19.461 1.00 36.96 1392 VAL A C 1
ATOM 2804 O O . VAL A 1 375 ? 8.896 63.218 19.148 1.00 36.33 1392 VAL A O 1
ATOM 2808 N N . PHE A 1 376 ? 8.921 61.213 20.180 1.00 34.85 1393 PHE A N 1
ATOM 2809 C CA . PHE A 1 376 ? 7.529 61.276 20.587 1.00 33.56 1393 PHE A CA 1
ATOM 2810 C C . PHE A 1 376 ? 7.536 61.343 22.109 1.00 33.45 1393 PHE A C 1
ATOM 2811 O O . PHE A 1 376 ? 8.233 60.554 22.745 1.00 32.25 1393 PHE A O 1
ATOM 2819 N N . ILE A 1 377 ? 6.797 62.311 22.659 1.00 33.77 1394 ILE A N 1
ATOM 2820 C CA . ILE A 1 377 ? 6.789 62.612 24.110 1.00 34.69 1394 ILE A CA 1
ATOM 2821 C C . ILE A 1 377 ? 5.377 62.491 24.691 1.00 33.72 1394 ILE A C 1
ATOM 2822 O O . ILE A 1 377 ? 4.498 63.323 24.395 1.00 34.32 1394 ILE A O 1
ATOM 2827 N N . PRO A 1 378 ? 5.139 61.441 25.499 1.00 33.60 1395 PRO A N 1
ATOM 2828 C CA . PRO A 1 378 ? 3.826 61.236 26.114 1.00 33.20 1395 PRO A CA 1
ATOM 2829 C C . PRO A 1 378 ? 3.626 62.188 27.284 1.00 33.08 1395 PRO A C 1
ATOM 2830 O O . PRO A 1 378 ? 4.534 62.315 28.103 1.00 33.26 1395 PRO A O 1
ATOM 2834 N N . THR A 1 379 ? 2.486 62.870 27.324 1.00 33.01 1396 THR A N 1
ATOM 2835 C CA . THR A 1 379 ? 2.161 63.788 28.412 1.00 33.24 1396 THR A CA 1
ATOM 2836 C C . THR A 1 379 ? 0.801 63.447 28.938 1.00 32.04 1396 THR A C 1
ATOM 2837 O O . THR A 1 379 ? -0.175 63.506 28.206 1.00 30.38 1396 THR A O 1
ATOM 2841 N N . GLN A 1 380 ? 0.699 63.128 30.231 1.00 31.33 1397 GLN A N 1
ATOM 2842 C CA . GLN A 1 380 ? -0.614 62.868 30.795 1.00 31.51 1397 GLN A CA 1
ATOM 2843 C C . GLN A 1 380 ? -1.293 64.193 31.052 1.00 32.73 1397 GLN A C 1
ATOM 2844 O O . GLN A 1 380 ? -0.780 65.027 31.801 1.00 33.51 1397 GLN A O 1
ATOM 2850 N N . VAL A 1 381 ? -2.456 64.386 30.453 1.00 33.04 1398 VAL A N 1
ATOM 2851 C CA . VAL A 1 381 ? -3.097 65.688 30.460 1.00 34.80 1398 VAL A CA 1
ATOM 2852 C C . VAL A 1 381 ? -4.260 65.737 31.456 1.00 35.14 1398 VAL A C 1
ATOM 2853 O O . VAL A 1 381 ? -4.501 66.771 32.107 1.00 36.15 1398 VAL A O 1
ATOM 2857 N N . THR A 1 382 ? -4.966 64.619 31.581 1.00 35.65 1399 THR A N 1
ATOM 2858 C CA . THR A 1 382 ? -5.943 64.426 32.643 1.00 35.79 1399 THR A CA 1
ATOM 2859 C C . THR A 1 382 ? -5.750 63.008 33.208 1.00 35.89 1399 THR A C 1
ATOM 2860 O O . THR A 1 382 ? -4.970 62.235 32.679 1.00 34.86 1399 THR A O 1
ATOM 2864 N N . ALA A 1 383 ? -6.475 62.647 34.268 1.00 36.26 1400 ALA A N 1
ATOM 2865 C CA . ALA A 1 383 ? -6.373 61.288 34.818 1.00 36.38 1400 ALA A CA 1
ATOM 2866 C C . ALA A 1 383 ? -6.591 60.197 33.741 1.00 36.45 1400 ALA A C 1
ATOM 2867 O O . ALA A 1 383 ? -6.122 59.063 33.872 1.00 37.40 1400 ALA A O 1
ATOM 2869 N N . ASN A 1 384 ? -7.284 60.580 32.667 1.00 35.29 1401 ASN A N 1
ATOM 2870 C CA . ASN A 1 384 ? -7.875 59.672 31.706 1.00 35.05 1401 ASN A CA 1
ATOM 2871 C C . ASN A 1 384 ? -7.348 59.887 30.277 1.00 33.09 1401 ASN A C 1
ATOM 2872 O O . ASN A 1 384 ? -7.727 59.164 29.392 1.00 33.76 1401 ASN A O 1
ATOM 2877 N N . LEU A 1 385 ? -6.525 60.907 30.066 1.00 31.53 1402 LEU A N 1
ATOM 2878 C CA . LEU A 1 385 ? -6.075 61.257 28.706 1.00 30.01 1402 LEU A CA 1
ATOM 2879 C C . LEU A 1 385 ? -4.599 61.517 28.639 1.00 29.29 1402 LEU A C 1
ATOM 2880 O O . LEU A 1 385 ? -4.073 62.368 29.369 1.00 29.16 1402 LEU A O 1
ATOM 2885 N N . THR A 1 386 ? -3.918 60.777 27.753 1.00 27.67 1403 THR A N 1
ATOM 2886 C CA . THR A 1 386 ? -2.525 61.056 27.463 1.00 26.94 1403 THR A CA 1
ATOM 2887 C C . THR A 1 386 ? -2.418 61.547 26.019 1.00 27.36 1403 THR A C 1
ATOM 2888 O O . THR A 1 386 ? -2.982 60.932 25.118 1.00 25.23 1403 THR A O 1
ATOM 2892 N N . MET A 1 387 ? -1.691 62.641 25.836 1.00 26.87 1404 MET A N 1
ATOM 2893 C CA . MET A 1 387 ? -1.356 63.129 24.496 1.00 29.07 1404 MET A CA 1
ATOM 2894 C C . MET A 1 387 ? 0.084 62.764 24.153 1.00 29.15 1404 MET A C 1
ATOM 2895 O O . MET A 1 387 ? 0.966 62.895 24.990 1.00 30.19 1404 MET A O 1
ATOM 2900 N N . LEU A 1 388 ? 0.329 62.275 22.935 1.00 28.71 1405 LEU A N 1
ATOM 2901 C CA . LEU A 1 388 ? 1.685 61.973 22.505 1.00 29.41 1405 LEU A CA 1
ATOM 2902 C C . LEU A 1 388 ? 2.117 63.074 21.531 1.00 30.82 1405 LEU A C 1
ATOM 2903 O O . LEU A 1 388 ? 1.519 63.207 20.464 1.00 30.14 1405 LEU A O 1
ATOM 2908 N N . LEU A 1 389 ? 3.100 63.888 21.914 1.00 32.80 1406 LEU A N 1
ATOM 2909 C CA . LEU A 1 389 ? 3.557 65.014 21.085 1.00 34.84 1406 LEU A CA 1
ATOM 2910 C C . LEU A 1 389 ? 4.692 64.550 20.199 1.00 36.31 1406 LEU A C 1
ATOM 2911 O O . LEU A 1 389 ? 5.449 63.675 20.589 1.00 36.31 1406 LEU A O 1
ATOM 2916 N N . ARG A 1 390 ? 4.771 65.088 18.981 1.00 38.21 1407 ARG A N 1
ATOM 2917 C CA . ARG A 1 390 ? 5.864 64.773 18.076 1.00 40.26 1407 ARG A CA 1
ATOM 2918 C C . ARG A 1 390 ? 6.798 65.983 17.967 1.00 41.53 1407 ARG A C 1
ATOM 2919 O O . ARG A 1 390 ? 6.382 67.087 17.587 1.00 41.65 1407 ARG A O 1
ATOM 2927 N N . LYS A 1 391 ? 8.053 65.766 18.313 1.00 43.16 1408 LYS A N 1
ATOM 2928 C CA . LYS A 1 391 ? 9.042 66.824 18.282 1.00 45.51 1408 LYS A CA 1
ATOM 2929 C C . LYS A 1 391 ? 9.986 66.516 17.134 1.00 46.58 1408 LYS A C 1
ATOM 2930 O O . LYS A 1 391 ? 10.562 65.424 17.057 1.00 46.40 1408 LYS A O 1
ATOM 2934 N N . MET A 1 392 ? 10.102 67.485 16.228 1.00 49.10 1409 MET A N 1
ATOM 2935 C CA . MET A 1 392 ? 10.840 67.329 14.969 1.00 51.15 1409 MET A CA 1
ATOM 2936 C C . MET A 1 392 ? 12.350 67.376 15.156 1.00 52.35 1409 MET A C 1
ATOM 2937 O O . MET A 1 392 ? 12.859 68.143 15.989 1.00 53.15 1409 MET A O 1
ATOM 2939 N N . LYS A 1 393 ? 13.041 66.560 14.358 1.00 53.31 1410 LYS A N 1
ATOM 2940 C CA . LYS A 1 393 ? 14.498 66.463 14.342 1.00 54.03 1410 LYS A CA 1
ATOM 2941 C C . LYS A 1 393 ? 15.165 67.757 13.879 1.00 54.57 1410 LYS A C 1
ATOM 2942 O O . LYS A 1 393 ? 16.396 67.853 13.841 1.00 54.93 1410 LYS A O 1
ATOM 2944 N N . HIS A 1 407 ? 8.299 60.333 -4.376 1.00 48.83 1424 HIS A N 1
ATOM 2945 C CA . HIS A 1 407 ? 7.554 59.332 -3.592 1.00 47.82 1424 HIS A CA 1
ATOM 2946 C C . HIS A 1 407 ? 6.051 59.494 -3.818 1.00 45.83 1424 HIS A C 1
ATOM 2947 O O . HIS A 1 407 ? 5.506 60.581 -3.597 1.00 46.63 1424 HIS A O 1
ATOM 2954 N N . ASP A 1 408 ? 5.374 58.425 -4.242 1.00 42.96 1425 ASP A N 1
ATOM 2955 C CA . ASP A 1 408 ? 3.922 58.501 -4.475 1.00 39.78 1425 ASP A CA 1
ATOM 2956 C C . ASP A 1 408 ? 3.119 58.123 -3.229 1.00 37.34 1425 ASP A C 1
ATOM 2957 O O . ASP A 1 408 ? 3.597 57.373 -2.393 1.00 36.03 1425 ASP A O 1
ATOM 2962 N N . ILE A 1 409 ? 1.895 58.624 -3.146 1.00 34.20 1426 ILE A N 1
ATOM 2963 C CA . ILE A 1 409 ? 1.007 58.395 -1.979 1.00 32.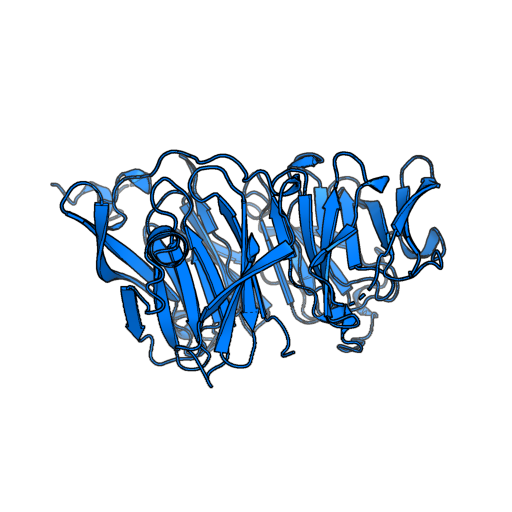55 1426 ILE A CA 1
ATOM 2964 C C . ILE A 1 409 ? 0.746 56.908 -1.738 1.00 31.34 1426 ILE A C 1
ATOM 2965 O O . ILE A 1 409 ? 0.328 56.192 -2.645 1.00 30.88 1426 ILE A O 1
ATOM 2970 N N . ILE A 1 410 ? 0.983 56.442 -0.496 1.00 28.97 1427 ILE A N 1
ATOM 2971 C CA . ILE A 1 410 ? 0.713 55.049 -0.147 1.00 27.45 1427 ILE A CA 1
ATOM 2972 C C . ILE A 1 410 ? -0.769 54.842 0.128 1.00 28.08 1427 ILE A C 1
ATOM 2973 O O . ILE A 1 410 ? -1.381 55.553 0.949 1.00 28.34 1427 ILE A O 1
ATOM 2978 N N . ASN A 1 411 ? -1.345 53.845 -0.536 1.00 26.76 1428 ASN A N 1
ATOM 2979 C CA . ASN A 1 411 ? -2.755 53.564 -0.415 1.00 26.25 1428 ASN A CA 1
ATOM 2980 C C . ASN A 1 411 ? -3.014 52.519 0.653 1.00 26.15 1428 ASN A C 1
ATOM 2981 O O . ASN A 1 411 ? -4.082 52.475 1.219 1.00 27.35 1428 ASN A O 1
ATOM 2986 N N . SER A 1 412 ? -2.038 51.659 0.901 1.00 26.59 1429 SER A N 1
ATOM 2987 C CA . SER A 1 412 ? -2.268 50.473 1.726 1.00 26.41 1429 SER A CA 1
ATOM 2988 C C . SER A 1 412 ? -0.957 50.020 2.352 1.00 26.34 1429 SER A C 1
ATOM 2989 O O . SER A 1 412 ? 0.071 50.038 1.688 1.00 25.00 1429 SER A O 1
ATOM 2992 N N . ILE A 1 413 ? -0.966 49.652 3.647 1.00 24.98 1430 ILE A N 1
ATOM 2993 C CA . ILE A 1 413 ? 0.191 48.988 4.233 1.00 25.81 1430 ILE A CA 1
ATOM 2994 C C . ILE A 1 413 ? -0.221 47.676 4.918 1.00 26.81 1430 ILE A C 1
ATOM 2995 O O . ILE A 1 413 ? -1.345 47.541 5.441 1.00 26.49 1430 ILE A O 1
ATOM 3000 N N . SER A 1 414 ? 0.684 46.701 4.909 1.00 27.56 1431 SER A N 1
ATOM 3001 C CA . SER A 1 414 ? 0.411 45.400 5.528 1.00 29.32 1431 SER A CA 1
ATOM 3002 C C . SER A 1 414 ? 1.654 44.994 6.297 1.00 29.27 1431 SER A C 1
ATOM 3003 O O . SER A 1 414 ? 2.769 45.436 5.968 1.00 29.22 1431 SER A O 1
ATOM 3006 N N . THR A 1 415 ? 1.464 44.206 7.355 1.00 29.97 1432 THR A N 1
ATOM 3007 C CA . THR A 1 415 ? 2.579 43.753 8.213 1.00 30.12 1432 THR A CA 1
ATOM 3008 C C . THR A 1 415 ? 2.429 42.266 8.472 1.00 30.58 1432 THR A C 1
ATOM 3009 O O . THR A 1 415 ? 1.320 41.790 8.641 1.00 31.72 1432 THR A O 1
ATOM 3013 N N . CYS A 1 416 ? 3.538 41.524 8.478 1.00 30.40 1433 CYS A N 1
ATOM 3014 C CA . CYS A 1 416 ? 3.506 40.124 8.791 0.50 31.27 1433 CYS A CA 1
ATOM 3015 C C . CYS A 1 416 ? 4.929 39.737 9.140 1.00 32.50 1433 CYS A C 1
ATOM 3016 O O . CYS A 1 416 ? 5.815 40.603 9.237 1.00 32.84 1433 CYS A O 1
ATOM 3019 N N . GLU A 1 417 ? 5.111 38.452 9.385 1.00 34.00 1434 GLU A N 1
ATOM 3020 C CA . GLU A 1 417 ? 6.420 37.868 9.569 1.00 37.13 1434 GLU A CA 1
ATOM 3021 C C . GLU A 1 417 ? 6.679 36.870 8.462 1.00 38.47 1434 GLU A C 1
ATOM 3022 O O . GLU A 1 417 ? 5.773 36.135 8.047 1.00 38.76 1434 GLU A O 1
ATOM 3028 N N . VAL A 1 418 ? 7.912 36.860 7.984 1.00 41.53 1435 VAL A N 1
ATOM 3029 C CA . VAL A 1 418 ? 8.396 35.760 7.150 1.00 44.52 1435 VAL A CA 1
ATOM 3030 C C . VAL A 1 418 ? 9.558 35.115 7.900 1.00 46.42 1435 VAL A C 1
ATOM 3031 O O . VAL A 1 418 ? 10.634 35.712 7.998 1.00 47.39 1435 VAL A O 1
ATOM 3035 N N . ASP A 1 419 ? 9.318 33.932 8.476 1.00 48.72 1436 ASP A N 1
ATOM 3036 C CA . ASP A 1 419 ? 10.327 33.192 9.275 1.00 50.35 1436 ASP A CA 1
ATOM 3037 C C . ASP A 1 419 ? 10.859 33.974 10.469 1.00 50.39 1436 ASP A C 1
ATOM 3038 O O . ASP A 1 419 ? 12.073 34.207 10.564 1.00 51.26 1436 ASP A O 1
ATOM 3043 N N . GLU A 1 420 ? 9.974 34.362 11.393 1.00 50.21 1437 GLU A N 1
ATOM 3044 C CA . GLU A 1 420 ? 10.321 35.424 12.343 1.00 49.71 1437 GLU A CA 1
ATOM 3045 C C . GLU A 1 420 ? 10.727 36.557 11.417 1.00 49.10 1437 GLU A C 1
ATOM 3046 O O . GLU A 1 420 ? 10.556 36.460 10.211 1.00 50.45 1437 GLU A O 1
ATOM 3047 N N . THR A 1 421 ? 11.308 37.627 11.913 1.00 47.89 1438 THR A N 1
ATOM 3048 C CA . THR A 1 421 ? 11.623 38.728 10.994 1.00 45.51 1438 THR A CA 1
ATOM 3049 C C . THR A 1 421 ? 10.325 39.372 10.485 1.00 42.51 1438 THR A C 1
ATOM 3050 O O . THR A 1 421 ? 9.664 38.856 9.576 1.00 41.69 1438 THR A O 1
ATOM 3054 N N . PRO A 1 422 ? 9.962 40.502 11.091 1.00 40.00 1439 PRO A N 1
ATOM 3055 C CA . PRO A 1 422 ? 8.857 41.302 10.634 1.00 37.45 1439 PRO A CA 1
ATOM 3056 C C . PRO A 1 422 ? 9.151 41.907 9.268 1.00 35.72 1439 PRO A C 1
ATOM 3057 O O . PRO A 1 422 ? 10.308 42.138 8.876 1.00 33.50 1439 PRO A O 1
ATOM 3061 N N . LEU A 1 423 ? 8.088 42.184 8.548 1.00 34.23 1440 LEU A N 1
ATOM 3062 C CA . LEU A 1 423 ? 8.215 42.962 7.345 1.00 32.71 1440 LEU A CA 1
ATOM 3063 C C . LEU A 1 423 ? 6.942 43.784 7.140 1.00 30.55 1440 LEU A C 1
ATOM 3064 O O . LEU A 1 423 ? 5.852 43.432 7.655 1.00 28.79 1440 LEU A O 1
ATOM 3069 N N . LEU A 1 424 ? 7.129 44.919 6.478 1.00 28.65 1441 LEU A N 1
ATOM 3070 C CA . LEU A 1 424 ? 6.045 45.829 6.138 1.00 27.74 1441 LEU A CA 1
ATOM 3071 C C . LEU A 1 424 ? 6.004 45.936 4.614 1.00 28.01 1441 LEU A C 1
ATOM 3072 O O . LEU A 1 424 ? 7.055 46.095 3.975 1.00 27.20 1441 LEU A O 1
ATOM 3077 N N . VAL A 1 425 ? 4.794 45.918 4.069 1.00 27.32 1442 VAL A N 1
ATOM 3078 C CA . VAL A 1 425 ? 4.577 46.082 2.624 1.00 26.78 1442 VAL A CA 1
ATOM 3079 C C . VAL A 1 425 ? 3.804 47.365 2.433 1.00 26.44 1442 VAL A C 1
ATOM 3080 O O . VAL A 1 425 ? 2.752 47.536 3.072 1.00 27.01 1442 VAL A O 1
ATOM 3084 N N . ALA A 1 426 ? 4.312 48.271 1.575 1.00 25.11 1443 ALA A N 1
ATOM 3085 C CA . ALA A 1 426 ? 3.582 49.469 1.206 1.00 23.49 1443 ALA A CA 1
ATOM 3086 C C . ALA A 1 426 ? 3.232 49.441 -0.296 1.00 24.01 1443 ALA A C 1
ATOM 3087 O O . ALA A 1 426 ? 4.081 49.137 -1.127 1.00 24.38 1443 ALA A O 1
ATOM 3089 N N . CYS A 1 427 ? 1.985 49.767 -0.598 1.00 22.62 1444 CYS A N 1
ATOM 3090 C CA . CYS A 1 427 ? 1.508 49.790 -1.998 1.00 24.07 1444 CYS A CA 1
ATOM 3091 C C . CYS A 1 427 ? 1.017 51.177 -2.319 1.00 25.04 1444 CYS A C 1
ATOM 3092 O O . CYS A 1 427 ? 0.225 51.709 -1.567 1.00 24.76 1444 CYS A O 1
ATOM 3095 N N . ASP A 1 428 ? 1.417 51.743 -3.468 1.00 25.60 1445 ASP A N 1
ATOM 3096 C CA . ASP A 1 428 ? 1.208 53.164 -3.706 1.00 25.61 1445 ASP A CA 1
ATOM 3097 C C . ASP A 1 428 ? 0.299 53.438 -4.907 1.00 25.54 1445 ASP A C 1
ATOM 3098 O O . ASP A 1 428 ? -0.066 52.486 -5.593 1.00 26.08 1445 ASP A O 1
ATOM 3103 N N . ASN A 1 429 ? -0.120 54.694 -5.107 1.00 25.01 1446 ASN A N 1
ATOM 3104 C CA . ASN A 1 429 ? -1.173 54.976 -6.088 1.00 26.69 1446 ASN A CA 1
ATOM 3105 C C . ASN A 1 429 ? -0.648 55.005 -7.523 1.00 27.33 1446 ASN A C 1
ATOM 3106 O O . ASN A 1 429 ? -1.391 55.318 -8.437 1.00 27.71 1446 ASN A O 1
ATOM 3111 N N . SER A 1 430 ? 0.629 54.674 -7.691 1.00 27.78 1447 SER A N 1
ATOM 3112 C CA . SER A 1 430 ? 1.219 54.600 -9.032 1.00 28.80 1447 SER A CA 1
ATOM 3113 C C . SER A 1 430 ? 1.537 53.148 -9.432 1.00 28.40 1447 SER A C 1
ATOM 3114 O O . SER A 1 430 ? 2.078 52.889 -10.531 1.00 28.30 1447 SER A O 1
ATOM 3117 N N . GLY A 1 431 ? 1.212 52.210 -8.545 1.00 26.94 1448 GLY A N 1
ATOM 3118 C CA . GLY A 1 431 ? 1.368 50.793 -8.814 1.00 28.16 1448 GLY A CA 1
ATOM 3119 C C . GLY A 1 431 ? 2.641 50.168 -8.320 1.00 27.86 1448 GLY A C 1
ATOM 3120 O O . GLY A 1 431 ? 2.969 49.025 -8.670 1.00 28.39 1448 GLY A O 1
ATOM 3121 N N . LEU A 1 432 ? 3.353 50.874 -7.466 1.00 28.99 1449 LEU A N 1
ATOM 3122 C CA . LEU A 1 432 ? 4.593 50.339 -6.925 1.00 28.97 1449 LEU A CA 1
ATOM 3123 C C . LEU A 1 432 ? 4.366 49.694 -5.545 1.00 28.84 1449 LEU A C 1
ATOM 3124 O O . LEU A 1 432 ? 3.574 50.216 -4.754 1.00 26.18 1449 LEU A O 1
ATOM 3129 N N . ILE A 1 433 ? 5.038 48.561 -5.298 1.00 27.61 1450 ILE A N 1
ATOM 3130 C CA . ILE A 1 433 ? 5.083 47.898 -3.979 1.00 28.42 1450 ILE A CA 1
ATOM 3131 C C . ILE A 1 433 ? 6.493 48.055 -3.378 1.00 28.73 1450 ILE A C 1
ATOM 3132 O O . ILE A 1 433 ? 7.485 47.803 -4.044 1.00 27.79 1450 ILE A O 1
ATOM 3137 N N . GLY A 1 434 ? 6.585 48.501 -2.124 1.00 28.66 1451 GLY A N 1
ATOM 3138 C CA . GLY A 1 434 ? 7.879 48.524 -1.446 1.00 28.48 1451 GLY A CA 1
ATOM 3139 C C . GLY A 1 434 ? 7.829 47.529 -0.309 1.00 30.00 1451 GLY A C 1
ATOM 3140 O O . GLY A 1 434 ? 6.802 47.421 0.369 1.00 28.55 1451 GLY A O 1
ATOM 3141 N N . ILE A 1 435 ? 8.910 46.772 -0.138 1.00 30.24 1452 ILE A N 1
ATOM 3142 C CA . ILE A 1 435 ? 8.997 45.736 0.877 1.00 32.42 1452 ILE A CA 1
ATOM 3143 C C . ILE A 1 435 ? 10.148 46.066 1.815 1.00 32.79 1452 ILE A C 1
ATOM 3144 O O . ILE A 1 435 ? 11.318 46.187 1.381 1.00 31.36 1452 ILE A O 1
ATOM 3149 N N . PHE A 1 436 ? 9.797 46.234 3.102 1.00 33.19 1453 PHE A N 1
ATOM 3150 C CA . PHE A 1 436 ? 10.734 46.739 4.130 1.00 33.54 1453 PHE A CA 1
ATOM 3151 C C . PHE A 1 436 ? 10.911 45.697 5.206 1.00 34.31 1453 PHE A C 1
ATOM 3152 O O . PHE A 1 436 ? 9.935 45.076 5.627 1.00 33.37 1453 PHE A O 1
ATOM 3160 N N . GLN A 1 437 ? 12.155 45.486 5.627 1.00 35.20 1454 GLN A N 1
ATOM 3161 C CA . GLN A 1 437 ? 12.424 44.652 6.798 1.00 37.01 1454 GLN A CA 1
ATOM 3162 C C . GLN A 1 437 ? 12.884 45.527 7.946 1.00 37.28 1454 GLN A C 1
ATOM 3163 O O . GLN A 1 437 ? 12.992 46.764 7.781 1.00 37.82 1454 GLN A O 1
#

Organism: Saccharomyces cerevisiae (strain ATCC 204508 / S288c) (NCBI:txid559292)

Sequence (408 aa):
ESIEKFLSTFILPPLRDYKEFGPIQEIVRSPNMGNLRGKLIATLMENEPNSITSSAVSPGETPYLITGSDQGVIKIWNLKEIIVGEVYSSSLTYDCSSTVTQITMIPNFDAFAVSSKDGQQIIVLKVNHYQQESEVKFLNCECIRKINLKNFGKNEYAVRMRRAFVNEEEKSLLVALTNLSRVIIFDIRTLERLQIIENSPRHGAVSSICIDEECCVLILGTTRGIIDIWDIRFNVLIRSWSFGDHAPITHHVEVVCQFYGKNSVIVVGGSSKTFLTIWNFVKGHCQYAFINSDEQPSMEHFLPIEKKGLEELNFCGIRSLNALSTISVSNDKILLTDEATSSIVMFSLNELSSSKAVISPFSDDVFIPTQVTANLTMLLRKMKHDIINSISTCEVDETPLLVACDNSGLIGIFQ

Secondary structure (DSSP, 8-state):
---GGGTT------GGG-GGG-PPPPP-PPP-GGG----EEEEE-TTTTS-EEEEEEE-SSS-EEEEEETTSEEEEEEHHHHHTT---S-SEEEE-SS-EEEEEE-TTSSEEEEEETTSEEEEEEEEEEEETTEEEEEEEEEEEEEEGGGGSS---EEEEEEEE-SS-EEEEEEETTSEEEEEETTT--EEEEEE--GGG--EEEEEE-TTS-EEEEEETTS-EEEEETTTTEEEEEEB-TT-EEEEEEEE-TTT-TTEEEEEEESTTEEEEEEETTTTEEEEEEESSSSPPPGGGGSPB-SSGGGPPP----SGGGG--EEEETTEEEEEEGGGTEEEEEETT-GGG-EEEE-----EEEEEEEETTEEEEEEE---PPEEEEEEEESSSSEEEEEEETTS-EEEE-